Protein AF-A0A924Z6K3-F1 (afdb_monomer)

pLDDT: mean 89.22, std 9.62, range [36.28, 98.69]

Secondary structure (DSSP, 8-state):
-------HHHHHHHHHHHHHHHHHTS-----GGGGGG--TTGGGTTS-HHHHHHHHHHHH----SPPHHHHHHHHHTTSS-HHHHHHHHHHH-TTS-HHHHHHHHHHHTTSPPPP--PPPPHHHHHHTS--SBTTB-HHHHHHHHHHHHHHHHS--S-SSSPPP-TTHHHHHHHHHHHH-S----TTHHHHHHHHHHTS-SSHHHHHHHHHHHTT--HHHHHHHHHHHHHTTHHHHHHHHHHHHHHHHTT----HHHHHHHHHHHHHHHHHHTPPTTTS-TTTGGGGGGHHHHHHHHHHHHHHHHHHHHHHHHHHHHHHHHHHTSPPPPPSSPPPPPSEEEEEESSGGGHHHHHHHHTT-TTEEEEEESSGGG--EEEE-TT----EE-S-TTS--SEEEE---S-HHHHHHHHHHHHHHHHHHHHHHHHHH-TTTHHHHHHHHT-

Radius of gyration: 28.78 Å; Cα contacts (8 Å, |Δi|>4): 514; chains: 1; bounding box: 78×69×75 Å

Foldseek 3Di:
DDDDDDDPVVVLVLLVVLLVLLLLQFWLCDDPVQNPPIDRRRSQPVDDPLLSQLLCLQQPVDHDFDKLQVLLVCVVVVLFDLVLLLVLQCVVPVPPPSVVSSVVLVVCSPPTADGRNYQDFLQRLLQVDDALDPPHGSLRVLLVLLCVQVPLLVDPPPDPDGDDCVLDSQQSSLVVVLPDPPGSFQVDSVVVNVLSVPQDSDLSSLLVCLCVLLVADSLLSSSNLNSLLSSNSVVSSNQSNVQLVQVLVVHGGCNNSSSSSSSSSSSSSSVVRDDPPSDDPCSNVCSSCSSVSSVVSSVSCPSSVSSRSSSVCSVVVVVVVVVPPDDPDPPDDDDAAPEEEEDAPDPVCVVVQVVQCVVDVSYHYDHDHWLNPAQEWEDEQLDPDIHTPGNSSHHRPYYDYDDPVDPVVSVVVSVVVNVVVVVVVVVVCQCPDPVNVVVVCVVVVD

Sequence (446 aa):
MNTPVEAPRLKAERLADHINAAAARVAPTWPLDKFIAVNPYWGWVGQPMPVAAAAGGTLAGTRLTMPREWFREQWAARRLQVRHLQAAAAAEDPSGQADAQVSILVAALDGRSAPLSRLPLVTDLRDRGAPPRPGLSWAELVTHQVSQHCAPFFDRRQASWAMDTSHGLYDSWRQQLATDPGLPWRQGRAALRARLAALPAVSQALIAAALDGMAMPEDGREAYLSAVLMGIGGWGAWCAYGRWQARLGGADDDKIVQLLAIRLAWEWLLHDDAQPGTLPLNWAAQWCNAGAAAEALLQAQRTDWLLQNAAEIAYQQPLIQGLSQPQPVPVAAPSPPAVQALFCIDVRSEVFRRALESVSPAVQTRGFAGFFGLFIAYSPVGSALTRPQLPGLLAPVQCVSEDVGSAGLGQVLATQRRNAQQWRQRWAEFRAAPASAFSFVETMGL

Structure (mmCIF, N/CA/C/O backbone):
data_AF-A0A924Z6K3-F1
#
_entry.id   AF-A0A924Z6K3-F1
#
loop_
_atom_site.group_PDB
_atom_site.id
_atom_site.type_symbol
_atom_site.label_atom_id
_atom_site.label_alt_id
_atom_site.label_comp_id
_atom_site.label_asym_id
_atom_site.label_entity_id
_atom_site.label_seq_id
_atom_site.pdbx_PDB_ins_code
_atom_site.Cartn_x
_atom_site.Cartn_y
_atom_site.Cartn_z
_atom_site.occupancy
_atom_site.B_iso_or_equiv
_atom_site.auth_seq_id
_atom_site.auth_comp_id
_atom_site.auth_asym_id
_atom_site.auth_atom_id
_atom_site.pdbx_PDB_model_num
ATOM 1 N N . MET A 1 1 ? 26.329 -29.416 -20.059 1.00 36.28 1 MET A N 1
ATOM 2 C CA . MET A 1 1 ? 25.196 -29.528 -19.118 1.00 36.28 1 MET A CA 1
ATOM 3 C C . MET A 1 1 ? 24.016 -28.842 -19.771 1.00 36.28 1 MET A C 1
ATOM 5 O O . MET A 1 1 ? 24.042 -27.629 -19.907 1.00 36.28 1 MET A O 1
ATOM 9 N N . ASN A 1 2 ? 23.057 -29.618 -20.273 1.00 42.00 2 ASN A N 1
ATOM 10 C CA . ASN A 1 2 ? 21.846 -29.077 -20.881 1.00 42.00 2 ASN A CA 1
ATOM 11 C C . ASN A 1 2 ? 20.901 -28.679 -19.750 1.00 42.00 2 ASN A C 1
ATOM 13 O O . ASN A 1 2 ? 20.290 -29.549 -19.133 1.00 42.00 2 ASN A O 1
ATOM 17 N N . THR A 1 3 ? 20.819 -27.386 -19.445 1.00 38.53 3 THR A N 1
ATOM 18 C CA . THR A 1 3 ? 19.741 -26.849 -18.611 1.00 38.53 3 THR A CA 1
ATOM 19 C C . THR A 1 3 ? 18.417 -27.248 -19.274 1.00 38.53 3 THR A C 1
ATOM 21 O O . THR A 1 3 ? 18.266 -26.994 -20.472 1.00 38.53 3 THR A O 1
ATOM 24 N N . PRO A 1 4 ? 17.488 -27.926 -18.579 1.00 52.41 4 PRO A N 1
ATOM 25 C CA . PRO A 1 4 ? 16.232 -28.333 -19.195 1.00 52.41 4 PRO A CA 1
ATOM 26 C C . PRO A 1 4 ? 15.482 -27.089 -19.683 1.00 52.41 4 PRO A C 1
ATOM 28 O O . PRO A 1 4 ? 15.275 -26.140 -18.928 1.00 52.41 4 PRO A O 1
ATOM 31 N N . VAL A 1 5 ? 15.119 -27.082 -20.967 1.00 62.75 5 VAL A N 1
ATOM 32 C CA . VAL A 1 5 ? 14.299 -26.025 -21.566 1.00 62.75 5 VAL A CA 1
ATOM 33 C C . VAL A 1 5 ? 12.904 -26.150 -20.969 1.00 62.75 5 VAL A C 1
ATOM 35 O O . VAL A 1 5 ? 12.174 -27.095 -21.264 1.00 62.75 5 VAL A O 1
ATOM 38 N N . GLU A 1 6 ? 12.555 -25.224 -20.082 1.00 73.56 6 GLU A N 1
ATOM 39 C CA . GLU A 1 6 ? 11.230 -25.170 -19.477 1.00 73.56 6 GLU A CA 1
ATOM 40 C C . GLU A 1 6 ? 10.164 -24.902 -20.550 1.00 73.56 6 GLU A C 1
ATOM 42 O O . GLU A 1 6 ? 10.338 -24.054 -21.430 1.00 73.56 6 GLU A O 1
ATOM 47 N N . ALA A 1 7 ? 9.049 -25.634 -20.489 1.00 76.38 7 ALA A N 1
ATOM 48 C CA . ALA A 1 7 ? 7.971 -25.474 -21.455 1.00 76.38 7 ALA A CA 1
ATOM 49 C C . ALA A 1 7 ? 7.371 -24.050 -21.369 1.00 76.38 7 ALA A C 1
ATOM 51 O O . ALA A 1 7 ? 7.067 -23.589 -20.266 1.00 76.38 7 ALA A O 1
ATOM 52 N N . PRO A 1 8 ? 7.100 -23.366 -22.501 1.00 77.69 8 PRO A N 1
ATOM 53 C CA . PRO A 1 8 ? 6.576 -21.993 -22.509 1.00 77.69 8 PRO A CA 1
ATOM 54 C C . PRO A 1 8 ? 5.302 -21.793 -21.677 1.00 77.69 8 PRO A C 1
ATOM 56 O O . PRO A 1 8 ? 5.113 -20.741 -21.072 1.00 77.69 8 PRO A O 1
ATOM 59 N N . ARG A 1 9 ? 4.447 -22.821 -21.613 1.00 79.62 9 ARG A N 1
ATOM 60 C CA . ARG A 1 9 ? 3.222 -22.818 -20.808 1.00 79.62 9 ARG A CA 1
ATOM 61 C C . ARG A 1 9 ? 3.507 -22.740 -19.304 1.00 79.62 9 ARG A C 1
ATOM 63 O O . ARG A 1 9 ? 2.889 -21.928 -18.631 1.00 79.62 9 ARG A O 1
ATOM 70 N N . LEU A 1 10 ? 4.473 -23.514 -18.807 1.00 81.56 10 LEU A N 1
ATOM 71 C CA . LEU A 1 10 ? 4.864 -23.505 -17.392 1.00 81.56 10 LEU A CA 1
ATOM 72 C C . LEU A 1 10 ? 5.468 -22.153 -16.994 1.00 81.56 10 LEU A C 1
ATOM 74 O O . LEU A 1 10 ? 5.128 -21.610 -15.946 1.00 81.56 10 LEU A O 1
ATOM 78 N N . LYS A 1 11 ? 6.285 -21.555 -17.876 1.00 85.31 11 LYS A N 1
ATOM 79 C CA . LYS A 1 11 ? 6.828 -20.201 -17.669 1.00 85.31 11 LYS A CA 1
ATOM 80 C C . LYS A 1 11 ? 5.712 -19.148 -17.576 1.00 85.31 11 LYS A C 1
ATOM 82 O O . LYS A 1 11 ? 5.798 -18.239 -16.754 1.00 85.31 11 LYS A O 1
ATOM 87 N N . ALA A 1 12 ? 4.672 -19.260 -18.406 1.00 87.94 12 ALA A N 1
ATOM 88 C CA . ALA A 1 12 ? 3.530 -18.345 -18.385 1.00 87.94 12 ALA A CA 1
ATOM 89 C C . ALA A 1 12 ? 2.649 -18.521 -17.135 1.00 87.94 12 ALA A C 1
ATOM 91 O O . ALA A 1 12 ? 2.245 -17.525 -16.538 1.00 87.94 12 ALA A O 1
ATOM 92 N N . GLU A 1 13 ? 2.389 -19.765 -16.722 1.00 92.12 13 GLU A N 1
ATOM 93 C CA . GLU A 1 13 ? 1.636 -20.085 -15.500 1.00 92.12 13 GLU A CA 1
ATOM 94 C C . GLU A 1 13 ? 2.362 -19.548 -14.255 1.00 92.12 13 GLU A C 1
ATOM 96 O O . GLU A 1 13 ? 1.782 -18.767 -13.503 1.00 92.12 13 GLU A O 1
ATOM 101 N N . ARG A 1 14 ? 3.668 -19.813 -14.118 1.00 94.56 14 ARG A N 1
ATOM 102 C CA . ARG A 1 14 ? 4.496 -19.245 -13.037 1.00 94.56 14 ARG A CA 1
ATOM 103 C C . ARG A 1 14 ? 4.481 -17.722 -13.001 1.00 94.56 14 ARG A C 1
ATOM 105 O O . ARG A 1 14 ? 4.375 -17.122 -11.935 1.00 94.56 14 ARG A O 1
ATOM 112 N N . LEU A 1 15 ? 4.584 -17.070 -14.160 1.00 95.88 15 LEU A N 1
ATOM 113 C CA . LEU A 1 15 ? 4.510 -15.612 -14.221 1.00 95.88 15 LEU A CA 1
ATOM 114 C C . LEU A 1 15 ? 3.151 -15.094 -13.732 1.00 95.88 15 LEU A C 1
ATOM 116 O O . LEU A 1 15 ? 3.101 -14.093 -13.015 1.00 95.88 15 LEU A O 1
ATOM 120 N N . ALA A 1 16 ? 2.058 -15.759 -14.109 1.00 96.38 16 ALA A N 1
ATOM 121 C CA . ALA A 1 16 ? 0.725 -15.403 -13.642 1.00 96.38 16 ALA A CA 1
ATOM 122 C C . ALA A 1 16 ? 0.608 -15.543 -12.116 1.00 96.38 16 ALA A C 1
ATOM 124 O O . ALA A 1 16 ? 0.037 -14.657 -11.478 1.00 96.38 16 ALA A O 1
ATOM 125 N N . ASP A 1 17 ? 1.205 -16.582 -11.529 1.00 97.19 17 ASP A N 1
ATOM 126 C CA . ASP A 1 17 ? 1.243 -16.776 -10.076 1.00 97.19 17 ASP A CA 1
ATOM 127 C C . ASP A 1 17 ? 1.994 -15.641 -9.370 1.00 97.19 17 ASP A C 1
ATOM 129 O O . ASP A 1 17 ? 1.446 -15.030 -8.449 1.00 97.19 17 ASP A O 1
ATOM 133 N N . HIS A 1 18 ? 3.178 -15.256 -9.866 1.00 97.81 18 HIS A N 1
ATOM 134 C CA . HIS A 1 18 ? 3.938 -14.120 -9.322 1.00 97.81 18 HIS A CA 1
ATOM 135 C C . HIS A 1 18 ? 3.147 -12.807 -9.373 1.00 97.81 18 HIS A C 1
ATOM 137 O O . HIS A 1 18 ? 3.130 -12.038 -8.409 1.00 97.81 18 HIS A O 1
ATOM 143 N N . ILE A 1 19 ? 2.469 -12.542 -10.496 1.00 98.00 19 ILE A N 1
ATOM 144 C CA . ILE A 1 19 ? 1.623 -11.353 -10.678 1.00 98.00 19 ILE A CA 1
ATOM 145 C C . ILE A 1 19 ? 0.443 -11.378 -9.702 1.00 98.00 19 ILE A C 1
ATOM 147 O O . ILE A 1 19 ? 0.133 -10.362 -9.074 1.00 98.00 19 ILE A O 1
ATOM 151 N N . ASN A 1 20 ? -0.226 -12.524 -9.569 1.00 96.12 20 ASN A N 1
ATOM 152 C CA . ASN A 1 20 ? -1.381 -12.678 -8.692 1.00 96.12 20 ASN A CA 1
ATOM 153 C C . ASN A 1 20 ? -0.994 -12.527 -7.218 1.00 96.12 20 ASN A C 1
ATOM 155 O O . ASN A 1 20 ? -1.694 -11.823 -6.489 1.00 96.12 20 ASN A O 1
ATOM 159 N N . ALA A 1 21 ? 0.132 -13.104 -6.798 1.00 95.44 21 ALA A N 1
ATOM 160 C CA . ALA A 1 21 ? 0.669 -12.950 -5.451 1.00 95.44 21 ALA A CA 1
ATOM 161 C C . ALA A 1 21 ? 1.032 -11.486 -5.148 1.00 95.44 21 ALA A C 1
ATOM 163 O O . ALA A 1 21 ? 0.642 -10.951 -4.107 1.00 95.44 21 ALA A O 1
ATOM 164 N N . ALA A 1 22 ? 1.694 -10.793 -6.082 1.00 96.31 22 ALA A N 1
ATOM 165 C CA . ALA A 1 22 ? 2.008 -9.372 -5.936 1.00 96.31 22 ALA A CA 1
ATOM 166 C C . ALA A 1 22 ? 0.746 -8.497 -5.837 1.00 96.31 22 ALA A C 1
ATOM 168 O O . ALA A 1 22 ? 0.660 -7.624 -4.972 1.00 96.31 22 ALA A O 1
ATOM 169 N N . ALA A 1 23 ? -0.262 -8.754 -6.673 1.00 95.44 23 ALA A N 1
ATOM 170 C CA . ALA A 1 23 ? -1.537 -8.041 -6.630 1.00 95.44 23 ALA A CA 1
ATOM 171 C C . ALA A 1 23 ? -2.317 -8.310 -5.329 1.00 95.44 23 ALA A C 1
ATOM 173 O O . ALA A 1 23 ? -2.926 -7.393 -4.783 1.00 95.44 23 ALA A O 1
ATOM 174 N N . ALA A 1 24 ? -2.281 -9.543 -4.811 1.00 92.88 24 ALA A N 1
ATOM 175 C CA . ALA A 1 24 ? -2.966 -9.932 -3.577 1.00 92.88 24 ALA A CA 1
ATOM 176 C C . ALA A 1 24 ? -2.372 -9.283 -2.314 1.00 92.88 24 ALA A C 1
ATOM 178 O O . ALA A 1 24 ? -3.071 -9.146 -1.311 1.00 92.88 24 ALA A O 1
ATOM 179 N N . ARG A 1 25 ? -1.108 -8.836 -2.361 1.00 92.44 25 ARG A N 1
ATOM 180 C CA . ARG A 1 25 ? -0.446 -8.113 -1.259 1.00 92.44 25 ARG A CA 1
ATOM 181 C C . ARG A 1 25 ? -0.940 -6.683 -1.069 1.00 92.44 25 ARG A C 1
ATOM 183 O O . ARG A 1 25 ? -0.677 -6.092 -0.021 1.00 92.44 25 ARG A O 1
ATOM 190 N N . VAL A 1 26 ? -1.636 -6.121 -2.055 1.00 92.31 26 VAL A N 1
ATOM 191 C CA . VAL A 1 26 ? -2.170 -4.760 -1.993 1.00 92.31 26 VAL A CA 1
ATOM 192 C C . VAL A 1 26 ? -3.583 -4.793 -1.423 1.00 92.31 26 VAL A C 1
ATOM 194 O O . VAL A 1 26 ? -4.492 -5.393 -1.995 1.00 92.31 26 VAL A O 1
ATOM 197 N N . ALA A 1 27 ? -3.782 -4.136 -0.283 1.00 89.94 27 ALA A N 1
ATOM 198 C CA . ALA A 1 27 ? -5.089 -4.078 0.351 1.00 89.94 27 ALA A CA 1
ATOM 199 C C . ALA A 1 27 ? -6.077 -3.207 -0.463 1.00 89.94 27 ALA A C 1
ATOM 201 O O . ALA A 1 27 ? -5.690 -2.144 -0.956 1.00 89.94 27 ALA A O 1
ATOM 202 N N . PRO A 1 28 ? -7.362 -3.598 -0.583 1.00 88.38 28 PRO A N 1
ATOM 203 C CA . PRO A 1 28 ? -8.388 -2.833 -1.299 1.00 88.38 28 PRO A CA 1
ATOM 204 C C . PRO A 1 28 ? -8.908 -1.640 -0.466 1.00 88.38 28 PRO A C 1
ATOM 206 O O . PRO A 1 28 ? -10.100 -1.534 -0.188 1.00 88.38 28 PRO A O 1
ATOM 209 N N . THR A 1 29 ? -8.015 -0.749 -0.023 1.00 79.44 29 THR A N 1
ATOM 210 C CA . THR A 1 29 ? -8.265 0.336 0.953 1.00 79.44 29 THR A CA 1
ATOM 211 C C . THR A 1 29 ? -8.857 1.616 0.340 1.00 79.44 29 THR A C 1
ATOM 213 O O . THR A 1 29 ? -8.565 2.723 0.778 1.00 79.44 29 THR A O 1
ATOM 216 N N . TRP A 1 30 ? -9.710 1.506 -0.676 1.00 78.94 30 TRP A N 1
ATOM 217 C CA . TRP A 1 30 ? -10.362 2.650 -1.329 1.00 78.94 30 TRP A CA 1
ATOM 218 C C . TRP A 1 30 ? -11.848 2.340 -1.579 1.00 78.94 30 TRP A C 1
ATOM 220 O O . TRP A 1 30 ? -12.188 1.162 -1.596 1.00 78.94 30 TRP A O 1
ATOM 230 N N . PRO A 1 31 ? -12.760 3.310 -1.806 1.00 74.44 31 PRO A N 1
ATOM 231 C CA . PRO A 1 31 ? -12.673 4.763 -1.595 1.00 74.44 31 PRO A CA 1
ATOM 232 C C . PRO A 1 31 ? -12.645 5.219 -0.140 1.00 74.44 31 PRO A C 1
ATOM 234 O O . PRO A 1 31 ? -12.937 4.445 0.765 1.00 74.44 31 PRO A O 1
ATOM 237 N N . LEU A 1 32 ? -12.258 6.486 0.079 1.00 69.44 32 LEU A N 1
ATOM 238 C CA . LEU A 1 32 ? -12.123 7.094 1.413 1.00 69.44 32 LEU A CA 1
ATOM 239 C C . LEU A 1 32 ? -13.405 6.981 2.251 1.00 69.44 32 LEU A C 1
ATOM 241 O O . LEU A 1 32 ? -13.341 6.725 3.450 1.00 69.44 32 LEU A O 1
ATOM 245 N N . ASP A 1 33 ? -14.575 7.090 1.622 1.00 66.81 33 ASP A N 1
ATOM 246 C CA . ASP A 1 33 ? -15.885 6.910 2.263 1.00 66.81 33 ASP A CA 1
ATOM 247 C C . ASP A 1 33 ? -16.175 5.449 2.668 1.00 66.81 33 ASP A C 1
ATOM 249 O O . ASP A 1 33 ? -17.122 5.187 3.409 1.00 66.81 33 ASP A O 1
ATOM 253 N N . LYS A 1 34 ? -15.337 4.497 2.236 1.00 65.19 34 LYS A N 1
ATOM 254 C CA . LYS A 1 34 ? -15.373 3.068 2.589 1.00 65.19 34 LYS A CA 1
ATOM 255 C C . LYS A 1 34 ? -14.082 2.569 3.263 1.00 65.19 34 LYS A C 1
ATOM 257 O O . LYS A 1 34 ? -13.951 1.370 3.507 1.00 65.19 34 LYS A O 1
ATOM 262 N N . PHE A 1 35 ? -13.167 3.476 3.620 1.00 63.69 35 PHE A N 1
ATOM 263 C CA . PHE A 1 35 ? -11.830 3.183 4.162 1.00 63.69 35 PHE A CA 1
ATOM 264 C C . PHE A 1 35 ? -11.840 2.445 5.513 1.00 63.69 35 PHE A C 1
ATOM 266 O O . PHE A 1 35 ? -10.936 1.669 5.805 1.00 63.69 35 PHE A O 1
ATOM 273 N N . ILE A 1 36 ? -12.888 2.638 6.323 1.00 60.25 36 ILE A N 1
ATOM 274 C CA . ILE A 1 36 ? -12.983 2.192 7.731 1.00 60.25 36 ILE A CA 1
ATOM 275 C C . ILE A 1 36 ? -12.908 0.656 7.902 1.00 60.25 36 ILE A C 1
ATOM 277 O O . ILE A 1 36 ? -12.697 0.172 9.009 1.00 60.25 36 ILE A O 1
ATOM 281 N N . ALA A 1 37 ? -13.062 -0.130 6.832 1.00 59.56 37 ALA A N 1
ATOM 282 C CA . ALA A 1 37 ? -13.224 -1.582 6.921 1.00 59.56 37 ALA A CA 1
ATOM 283 C C . ALA A 1 37 ? -11.994 -2.421 6.527 1.00 59.56 37 ALA A C 1
ATOM 285 O O . ALA A 1 37 ? -12.094 -3.646 6.556 1.00 59.56 37 ALA A O 1
ATOM 286 N N . VAL A 1 38 ? -10.865 -1.824 6.121 1.00 70.94 38 VAL A N 1
ATOM 287 C CA . VAL A 1 38 ? -9.790 -2.588 5.458 1.00 70.94 38 VAL A CA 1
ATOM 288 C C . VAL A 1 38 ? -8.458 -2.466 6.194 1.00 70.94 38 VAL A C 1
ATOM 290 O O . VAL A 1 38 ? -7.872 -1.391 6.275 1.00 70.94 38 VAL A O 1
ATOM 293 N N . ASN A 1 39 ? -7.954 -3.598 6.695 1.00 81.06 39 ASN A N 1
ATOM 294 C CA . ASN A 1 39 ? -6.593 -3.713 7.219 1.00 81.06 39 ASN A CA 1
ATOM 295 C C . ASN A 1 39 ? -5.584 -3.382 6.093 1.00 81.06 39 ASN A C 1
ATOM 297 O O . ASN A 1 39 ? -5.612 -4.063 5.069 1.00 81.06 39 ASN A O 1
ATOM 301 N N . PRO A 1 40 ? -4.670 -2.403 6.244 1.00 80.50 40 PRO A N 1
ATOM 302 C CA . PRO A 1 40 ? -3.633 -2.118 5.243 1.00 80.50 40 PRO A CA 1
ATOM 303 C C . PRO A 1 40 ? -2.743 -3.326 4.912 1.00 80.50 40 PRO A C 1
ATOM 305 O O . PRO A 1 40 ? -2.180 -3.406 3.825 1.00 80.50 40 PRO A O 1
ATOM 308 N N . TYR A 1 41 ? -2.675 -4.297 5.824 1.00 86.31 41 TYR A N 1
ATOM 309 C CA . TYR A 1 41 ? -2.011 -5.584 5.657 1.00 86.31 41 TYR A CA 1
ATOM 310 C C . TYR A 1 41 ? -2.993 -6.701 5.259 1.00 86.31 41 TYR A C 1
ATOM 312 O O . TYR A 1 41 ? -2.771 -7.860 5.593 1.00 86.31 41 TYR A O 1
ATOM 320 N N . TRP A 1 42 ? -4.090 -6.389 4.554 1.00 85.50 42 TRP A N 1
ATOM 321 C CA . TRP A 1 42 ? -5.109 -7.378 4.160 1.00 85.50 42 TRP A CA 1
ATOM 322 C C . TRP A 1 42 ? -4.516 -8.580 3.413 1.00 85.50 42 TRP A C 1
ATOM 324 O O . TRP A 1 42 ? -4.890 -9.718 3.672 1.00 85.50 42 TRP A O 1
ATOM 334 N N . GLY A 1 43 ? -3.527 -8.342 2.547 1.00 86.56 43 GLY A N 1
ATOM 335 C CA . GLY A 1 43 ? -2.798 -9.401 1.840 1.00 86.56 43 GLY A CA 1
ATOM 336 C C . GLY A 1 43 ? -1.911 -10.288 2.724 1.00 86.56 43 GLY A C 1
ATOM 337 O O . GLY A 1 43 ? -1.314 -11.237 2.231 1.00 86.56 43 GLY A O 1
ATOM 338 N N . TRP A 1 44 ? -1.820 -9.989 4.022 1.00 89.75 44 TRP A N 1
ATOM 339 C CA . TRP A 1 44 ? -0.945 -10.642 4.997 1.00 89.75 44 TRP A CA 1
ATOM 340 C C . TRP A 1 44 ? -1.707 -11.175 6.214 1.00 89.75 44 TRP A C 1
ATOM 342 O O . TRP A 1 44 ? -1.086 -11.565 7.195 1.00 89.75 44 TRP A O 1
ATOM 352 N N . VAL A 1 45 ? -3.043 -11.218 6.178 1.00 89.44 45 VAL A N 1
ATOM 353 C CA . VAL A 1 45 ? -3.873 -11.625 7.333 1.00 89.44 45 VAL A CA 1
ATOM 354 C C . VAL A 1 45 ? -3.619 -13.055 7.815 1.00 89.44 45 VAL A C 1
ATOM 356 O O . VAL A 1 45 ? -3.939 -13.374 8.954 1.00 89.44 45 VAL A O 1
ATOM 359 N N . GLY A 1 46 ? -3.039 -13.911 6.967 1.00 90.75 46 GLY A N 1
ATOM 360 C CA . GLY A 1 46 ? -2.614 -15.261 7.342 1.00 90.75 46 GLY A CA 1
ATOM 361 C C . GLY A 1 46 ? -1.267 -15.326 8.071 1.00 90.75 46 GLY A C 1
ATOM 362 O O . GLY A 1 46 ? -0.843 -16.418 8.434 1.00 90.75 46 GLY A O 1
ATOM 363 N N . GLN A 1 47 ? -0.578 -14.197 8.259 1.00 93.00 47 GLN A N 1
ATOM 364 C CA . GLN A 1 47 ? 0.750 -14.124 8.868 1.00 93.00 47 GLN A CA 1
ATOM 365 C C . GLN A 1 47 ? 0.703 -13.422 10.234 1.00 93.00 47 GLN A C 1
ATOM 367 O O . GLN A 1 47 ? -0.080 -12.484 10.416 1.00 93.00 47 GLN A O 1
ATOM 372 N N . PRO A 1 48 ? 1.570 -13.803 11.193 1.00 94.25 48 PRO A N 1
ATOM 373 C CA . PRO A 1 48 ? 1.763 -13.030 12.417 1.00 94.25 48 PRO A CA 1
ATOM 374 C C . PRO A 1 48 ? 2.181 -11.584 12.111 1.00 94.25 48 PRO A C 1
ATOM 376 O O . PRO A 1 48 ? 2.967 -11.342 11.192 1.00 94.25 48 PRO A O 1
ATOM 379 N N . MET A 1 49 ? 1.712 -10.618 12.912 1.00 93.62 49 MET A N 1
ATOM 380 C CA . MET A 1 49 ? 2.000 -9.192 12.685 1.00 93.62 49 MET A CA 1
ATOM 381 C C . MET A 1 49 ? 3.502 -8.871 12.550 1.00 93.62 49 MET A C 1
ATOM 383 O O . MET A 1 49 ? 3.840 -8.118 11.634 1.00 93.62 49 MET A O 1
ATOM 387 N N . PRO A 1 50 ? 4.420 -9.451 13.358 1.00 94.81 50 PRO A N 1
ATOM 388 C CA . PRO A 1 50 ? 5.855 -9.218 13.185 1.00 94.81 50 PRO A CA 1
ATOM 389 C C . PRO A 1 50 ? 6.394 -9.665 11.825 1.00 94.81 50 PRO A C 1
ATOM 391 O O . PRO A 1 50 ? 7.190 -8.952 11.217 1.00 94.81 50 PRO A O 1
ATOM 394 N N . VAL A 1 51 ? 5.915 -10.803 11.313 1.00 95.75 51 VAL A N 1
ATOM 395 C CA . VAL A 1 51 ? 6.321 -11.352 10.010 1.00 95.75 51 VAL A CA 1
ATOM 396 C C . VAL A 1 51 ? 5.824 -10.451 8.878 1.00 95.75 51 VAL A C 1
ATOM 398 O O . VAL A 1 51 ? 6.594 -10.075 7.994 1.00 95.75 51 VAL A O 1
ATOM 401 N N . ALA A 1 52 ? 4.553 -10.037 8.931 1.00 94.88 52 ALA A N 1
ATOM 402 C CA . ALA A 1 52 ? 3.973 -9.117 7.952 1.00 94.88 52 ALA A CA 1
ATOM 403 C C . ALA A 1 52 ? 4.674 -7.745 7.956 1.00 94.88 52 ALA A C 1
ATOM 405 O O . ALA A 1 52 ? 4.942 -7.179 6.895 1.00 94.88 52 ALA A O 1
ATOM 406 N N . ALA A 1 53 ? 5.011 -7.220 9.138 1.00 94.94 53 ALA A N 1
ATOM 407 C CA . ALA A 1 53 ? 5.728 -5.956 9.277 1.00 94.94 53 ALA A CA 1
ATOM 408 C C . ALA A 1 53 ? 7.160 -6.034 8.736 1.00 94.94 53 ALA A C 1
ATOM 410 O O . ALA A 1 53 ? 7.603 -5.096 8.076 1.00 94.94 53 ALA A O 1
ATOM 411 N N . ALA A 1 54 ? 7.866 -7.145 8.962 1.00 95.88 54 ALA A N 1
ATOM 412 C CA . ALA A 1 54 ? 9.199 -7.353 8.411 1.00 95.88 54 ALA A CA 1
ATOM 413 C C . ALA A 1 54 ? 9.164 -7.445 6.876 1.00 95.88 54 ALA A C 1
ATOM 415 O O . ALA A 1 54 ? 9.921 -6.749 6.202 1.00 95.88 54 ALA A O 1
ATOM 416 N N . ALA A 1 55 ? 8.213 -8.196 6.310 1.00 95.31 55 ALA A N 1
ATOM 417 C CA . ALA A 1 55 ? 8.009 -8.241 4.863 1.00 95.31 55 ALA A CA 1
ATOM 418 C C . ALA A 1 55 ? 7.688 -6.850 4.279 1.00 95.31 55 ALA A C 1
ATOM 420 O O . ALA A 1 55 ? 8.304 -6.428 3.299 1.00 95.31 55 ALA A O 1
ATOM 421 N N . GLY A 1 56 ? 6.781 -6.093 4.909 1.00 94.69 56 GLY A N 1
ATOM 422 C CA . GLY A 1 56 ? 6.474 -4.711 4.522 1.00 94.69 56 GLY A CA 1
ATOM 423 C C . GLY A 1 56 ? 7.682 -3.772 4.636 1.00 94.69 56 GLY A C 1
ATOM 424 O O . GLY A 1 56 ? 7.915 -2.945 3.755 1.00 94.69 56 GLY A O 1
ATOM 425 N N . GLY A 1 57 ? 8.509 -3.934 5.668 1.00 95.50 57 GLY A N 1
ATOM 426 C CA . GLY A 1 57 ? 9.757 -3.191 5.837 1.00 95.50 57 GLY A CA 1
ATOM 427 C C . GLY A 1 57 ? 10.772 -3.467 4.727 1.00 95.50 57 GLY A C 1
ATOM 428 O O . GLY A 1 5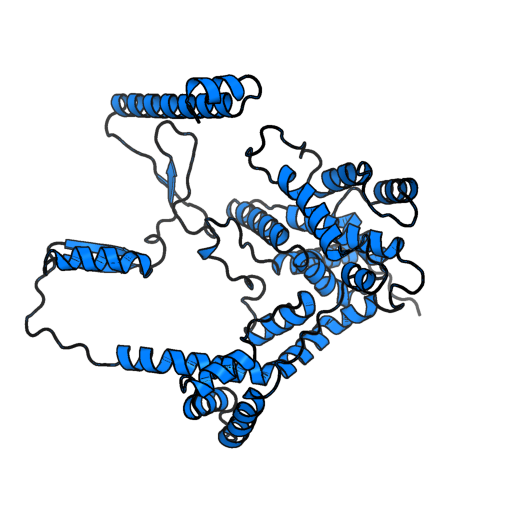7 ? 11.364 -2.529 4.196 1.00 95.50 57 GLY A O 1
ATOM 429 N N . THR A 1 58 ? 10.926 -4.725 4.316 1.00 96.69 58 THR A N 1
ATOM 430 C CA . THR A 1 58 ? 11.837 -5.120 3.230 1.00 96.69 58 THR A CA 1
ATOM 431 C C . THR A 1 58 ? 11.342 -4.674 1.852 1.00 96.69 58 THR A C 1
ATOM 433 O O . THR A 1 58 ? 12.148 -4.243 1.028 1.00 96.69 58 THR A O 1
ATOM 436 N N . LEU A 1 59 ? 10.035 -4.746 1.583 1.00 95.94 59 LEU A N 1
ATOM 437 C CA . LEU A 1 59 ? 9.469 -4.445 0.260 1.00 95.94 59 LEU A CA 1
ATOM 438 C C . LEU A 1 59 ? 9.136 -2.955 0.068 1.00 95.94 59 LEU A C 1
ATOM 440 O O . LEU A 1 59 ? 9.423 -2.373 -0.980 1.00 95.94 59 LEU A O 1
ATOM 444 N N . ALA A 1 60 ? 8.549 -2.324 1.085 1.00 93.50 60 ALA A N 1
ATOM 445 C CA . ALA A 1 60 ? 8.013 -0.964 1.022 1.00 93.50 60 ALA A CA 1
ATOM 446 C C . ALA A 1 60 ? 8.716 0.026 1.962 1.00 93.50 60 ALA A C 1
ATOM 448 O O . ALA A 1 60 ? 8.469 1.225 1.868 1.00 93.50 60 ALA A O 1
ATOM 449 N N . GLY A 1 61 ? 9.600 -0.434 2.853 1.00 94.38 61 GLY A N 1
ATOM 450 C CA . GLY A 1 61 ? 10.251 0.451 3.822 1.00 94.38 61 GLY A CA 1
ATOM 451 C C . GLY A 1 61 ? 9.288 0.979 4.885 1.00 94.38 61 GLY A C 1
ATOM 452 O O . GLY A 1 61 ? 9.484 2.079 5.392 1.00 94.38 61 GLY A O 1
ATOM 453 N N . THR A 1 62 ? 8.242 0.219 5.220 1.00 92.12 62 THR A N 1
ATOM 454 C CA . THR A 1 62 ? 7.253 0.590 6.243 1.00 92.12 62 THR A CA 1
ATOM 455 C C . THR A 1 62 ? 7.556 -0.050 7.594 1.00 92.12 62 THR A C 1
ATOM 457 O O . THR A 1 62 ? 8.108 -1.146 7.672 1.00 92.12 62 THR A O 1
ATOM 460 N N . ARG A 1 63 ? 7.135 0.605 8.677 1.00 90.62 63 ARG A N 1
ATOM 461 C CA . ARG A 1 63 ? 7.196 0.073 10.044 1.00 90.62 63 ARG A CA 1
ATOM 462 C C . ARG A 1 63 ? 5.802 0.039 10.655 1.00 90.62 63 ARG A C 1
ATOM 464 O O . ARG A 1 63 ? 5.014 0.948 10.419 1.00 90.62 63 ARG A O 1
ATOM 471 N N . LEU A 1 64 ? 5.537 -0.993 11.454 1.00 91.88 64 LEU A N 1
ATOM 472 C CA . LEU A 1 64 ? 4.283 -1.141 12.195 1.00 91.88 64 LEU A CA 1
ATOM 473 C C . LEU A 1 64 ? 4.405 -0.688 13.661 1.00 91.88 64 LEU A C 1
ATOM 475 O O . LEU A 1 64 ? 3.473 -0.099 14.193 1.00 91.88 64 LEU A O 1
ATOM 479 N N . THR A 1 65 ? 5.557 -0.896 14.303 1.00 93.75 65 THR A N 1
ATOM 480 C CA . THR A 1 65 ? 5.790 -0.467 15.692 1.00 93.75 65 THR A CA 1
ATOM 481 C C . THR A 1 65 ? 6.091 1.029 15.803 1.00 93.75 65 THR A C 1
ATOM 483 O O . THR A 1 65 ? 6.644 1.643 14.886 1.00 93.75 65 THR A O 1
ATOM 486 N N . MET A 1 66 ? 5.837 1.610 16.974 1.00 94.31 66 MET A N 1
ATOM 487 C CA . MET A 1 66 ? 6.337 2.950 17.295 1.00 94.31 66 MET A CA 1
ATOM 488 C C . MET A 1 66 ? 7.882 2.977 17.345 1.00 94.31 66 MET A C 1
ATOM 490 O O . MET A 1 66 ? 8.513 1.941 17.590 1.00 94.31 66 MET A O 1
ATOM 494 N N . PRO A 1 67 ? 8.533 4.133 17.097 1.00 94.50 67 PRO A N 1
ATOM 495 C CA . PRO A 1 67 ? 9.976 4.268 17.289 1.00 94.50 67 PRO A CA 1
ATOM 496 C C . PRO A 1 67 ? 10.349 4.187 18.779 1.00 94.50 67 PRO A C 1
ATOM 498 O O . PRO A 1 67 ? 9.568 4.581 19.644 1.00 94.50 67 PRO A O 1
ATOM 501 N N . ARG A 1 68 ? 11.577 3.747 19.091 1.00 95.50 68 ARG A N 1
ATOM 502 C CA . ARG A 1 68 ? 12.084 3.632 20.482 1.00 95.50 68 ARG A CA 1
ATOM 503 C C . ARG A 1 68 ? 11.976 4.903 21.320 1.00 95.50 68 ARG A C 1
ATOM 505 O O . ARG A 1 68 ? 11.726 4.822 22.518 1.00 95.50 68 ARG A O 1
ATOM 512 N N . GLU A 1 69 ? 12.091 6.064 20.685 1.00 96.56 69 GLU A N 1
ATOM 513 C CA . GLU A 1 69 ? 11.877 7.360 21.334 1.00 96.56 69 GLU A CA 1
ATOM 514 C C . GLU A 1 69 ? 10.485 7.486 21.960 1.00 96.56 69 GLU A C 1
ATOM 516 O O . GLU A 1 69 ? 10.369 7.885 23.115 1.00 96.56 69 GLU A O 1
ATOM 521 N N . TRP A 1 70 ? 9.443 7.031 21.263 1.00 97.25 70 TRP A N 1
ATOM 522 C CA . TRP A 1 70 ? 8.080 7.066 21.784 1.00 97.25 70 TRP A CA 1
ATOM 523 C C . TRP A 1 70 ? 7.913 6.170 23.020 1.00 97.25 70 TRP A C 1
ATOM 525 O O . TRP A 1 70 ? 7.275 6.567 23.996 1.00 97.25 70 TRP A O 1
ATOM 535 N N . PHE A 1 71 ? 8.519 4.975 23.030 1.00 97.88 71 PHE A N 1
ATOM 536 C CA . PHE A 1 71 ? 8.489 4.092 24.204 1.00 97.88 71 PHE A CA 1
ATOM 537 C C . PHE A 1 71 ? 9.237 4.700 25.395 1.00 97.88 71 PHE A C 1
ATOM 539 O O . PHE A 1 71 ? 8.774 4.587 26.532 1.00 97.88 71 PHE A O 1
ATOM 546 N N . ARG A 1 72 ? 10.354 5.395 25.142 1.00 97.75 72 ARG A N 1
ATOM 547 C CA . ARG A 1 72 ? 11.100 6.136 26.169 1.00 97.75 72 ARG A CA 1
ATOM 548 C C . ARG A 1 72 ? 10.246 7.233 26.800 1.00 97.75 72 ARG A C 1
ATOM 550 O O . ARG A 1 72 ? 10.257 7.381 28.019 1.00 97.75 72 ARG A O 1
ATOM 557 N N . GLU A 1 73 ? 9.451 7.951 26.009 1.00 97.69 73 GLU A N 1
ATOM 558 C CA . GLU A 1 73 ? 8.486 8.927 26.531 1.00 97.69 73 GLU A CA 1
ATOM 559 C C . GLU A 1 73 ? 7.408 8.265 27.399 1.00 97.69 73 GLU A C 1
ATOM 561 O O . GLU A 1 73 ? 7.075 8.778 28.469 1.00 97.69 73 GLU A O 1
ATOM 566 N N . GLN A 1 74 ? 6.877 7.104 26.987 1.00 98.00 74 GLN A N 1
ATOM 567 C CA . GLN A 1 74 ? 5.908 6.360 27.805 1.00 98.00 74 GLN A CA 1
ATOM 568 C C . GLN A 1 74 ? 6.519 5.901 29.132 1.00 98.00 74 GLN A C 1
ATOM 570 O O . GLN A 1 74 ? 5.843 5.931 30.165 1.00 98.00 74 GLN A O 1
ATOM 575 N N . TRP A 1 75 ? 7.790 5.498 29.111 1.00 97.56 75 TRP A N 1
ATOM 576 C CA . TRP A 1 75 ? 8.554 5.114 30.293 1.00 97.56 75 TRP A CA 1
ATOM 577 C C . TRP A 1 75 ? 8.790 6.297 31.235 1.00 97.56 75 TRP A C 1
ATOM 579 O O . TRP A 1 75 ? 8.465 6.219 32.420 1.00 97.56 75 TRP A O 1
ATOM 589 N N . ALA A 1 76 ? 9.265 7.429 30.709 1.00 97.56 76 ALA A N 1
ATOM 590 C CA . ALA A 1 76 ? 9.480 8.657 31.476 1.00 97.56 76 ALA A CA 1
ATOM 591 C C . ALA A 1 76 ? 8.175 9.179 32.104 1.00 97.56 76 ALA A C 1
ATOM 593 O O . ALA A 1 76 ? 8.157 9.596 33.262 1.00 97.56 76 ALA A O 1
ATOM 594 N N . ALA A 1 77 ? 7.058 9.067 31.377 1.00 97.69 77 ALA A N 1
ATOM 595 C CA . ALA A 1 77 ? 5.719 9.396 31.863 1.00 97.69 77 ALA A CA 1
ATOM 596 C C . ALA A 1 77 ? 5.138 8.359 32.846 1.00 97.69 77 ALA A C 1
ATOM 598 O O . ALA A 1 77 ? 3.989 8.495 33.267 1.00 97.69 77 ALA A O 1
ATOM 599 N N . ARG A 1 78 ? 5.888 7.300 33.190 1.00 96.75 78 ARG A N 1
ATOM 600 C CA . ARG A 1 78 ? 5.459 6.168 34.033 1.00 96.75 78 ARG A CA 1
ATOM 601 C C . ARG A 1 78 ? 4.202 5.449 33.527 1.00 96.75 78 ARG A C 1
ATOM 603 O O . ARG A 1 78 ? 3.547 4.746 34.299 1.00 96.75 78 ARG A O 1
ATOM 610 N N . ARG A 1 79 ? 3.867 5.595 32.242 1.00 96.81 79 ARG A N 1
ATOM 611 C CA . ARG A 1 79 ? 2.797 4.839 31.572 1.00 96.81 79 ARG A CA 1
ATOM 612 C C . ARG A 1 79 ? 3.281 3.434 31.223 1.00 96.81 79 ARG A C 1
ATOM 614 O O . ARG A 1 79 ? 2.574 2.465 31.465 1.00 96.81 79 ARG A O 1
ATOM 621 N N . LEU A 1 80 ? 4.524 3.313 30.763 1.00 97.69 80 LEU A N 1
ATOM 622 C CA . LEU A 1 80 ? 5.240 2.045 30.641 1.00 97.69 80 LEU A CA 1
ATOM 623 C C . LEU A 1 80 ? 6.08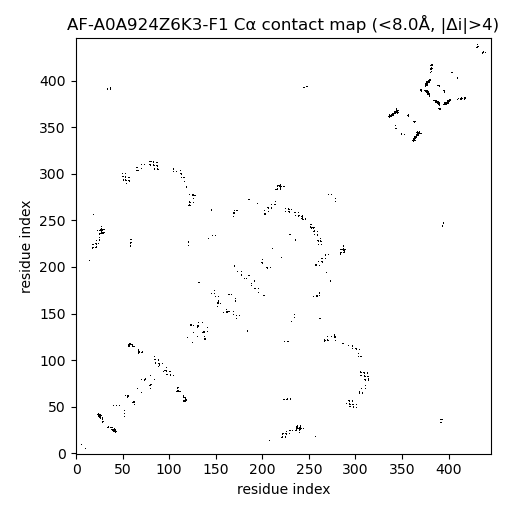6 1.820 31.905 1.00 97.69 80 LEU A C 1
ATOM 625 O O . LEU A 1 80 ? 6.718 2.752 32.392 1.00 97.69 80 LEU A O 1
ATOM 629 N N . GLN A 1 81 ? 6.071 0.611 32.469 1.00 96.69 81 GLN A N 1
ATOM 630 C CA . GLN A 1 81 ? 6.728 0.285 33.741 1.00 96.69 81 GLN A CA 1
ATOM 631 C C . GLN A 1 81 ? 7.324 -1.125 33.686 1.00 96.69 81 GLN A C 1
ATOM 633 O O . GLN A 1 81 ? 6.907 -1.939 32.862 1.00 96.69 81 GLN A O 1
ATOM 638 N N . VAL A 1 82 ? 8.251 -1.429 34.602 1.00 96.12 82 VAL A N 1
ATOM 639 C CA . VAL A 1 82 ? 8.946 -2.730 34.703 1.00 96.12 82 VAL A CA 1
ATOM 640 C C . VAL A 1 82 ? 7.971 -3.909 34.651 1.00 96.12 82 VAL A C 1
ATOM 642 O O . VAL A 1 82 ? 8.173 -4.829 33.866 1.00 96.12 82 VAL A O 1
ATOM 645 N N . ARG A 1 83 ? 6.863 -3.847 35.402 1.00 94.56 83 ARG A N 1
ATOM 646 C CA . ARG A 1 83 ? 5.844 -4.912 35.422 1.00 94.56 83 ARG A CA 1
ATOM 647 C C . ARG A 1 83 ? 5.224 -5.210 34.050 1.00 94.56 83 ARG A C 1
ATOM 649 O O . ARG A 1 83 ? 4.844 -6.344 33.787 1.00 94.56 83 ARG A O 1
ATOM 656 N N . HIS A 1 84 ? 5.119 -4.208 33.174 1.00 96.50 84 HIS A N 1
ATOM 657 C CA . HIS A 1 84 ? 4.578 -4.389 31.826 1.00 96.50 84 HIS A CA 1
ATOM 658 C C . HIS A 1 84 ? 5.615 -5.068 30.919 1.00 96.50 84 HIS A C 1
ATOM 660 O O . HIS A 1 84 ? 5.260 -5.935 30.127 1.00 96.50 84 HIS A O 1
ATOM 666 N N . LEU A 1 85 ? 6.901 -4.724 31.083 1.00 95.94 85 LEU A N 1
ATOM 667 C CA . LEU A 1 85 ? 8.009 -5.392 30.392 1.00 95.94 85 LEU A CA 1
ATOM 668 C C . LEU A 1 85 ? 8.137 -6.857 30.831 1.00 95.94 85 LEU A C 1
ATOM 670 O O . LEU A 1 85 ? 8.295 -7.729 29.986 1.00 95.94 85 LEU A O 1
ATOM 674 N N . GLN A 1 86 ? 8.014 -7.128 32.134 1.00 94.06 86 GLN A N 1
ATOM 675 C CA . GLN A 1 86 ? 8.012 -8.487 32.687 1.00 94.06 86 GLN A CA 1
ATOM 676 C C . GLN A 1 86 ? 6.871 -9.322 32.102 1.00 94.06 86 GLN A C 1
ATOM 678 O O . GLN A 1 86 ? 7.102 -10.441 31.654 1.00 94.06 86 GLN A O 1
ATOM 683 N N . ALA A 1 87 ? 5.657 -8.762 32.049 1.00 93.19 87 ALA A N 1
ATOM 684 C CA . ALA A 1 87 ? 4.502 -9.437 31.463 1.00 93.19 87 ALA A CA 1
ATOM 685 C C . ALA A 1 87 ? 4.698 -9.741 29.966 1.00 93.19 87 ALA A C 1
ATOM 687 O O . ALA A 1 87 ? 4.383 -10.844 29.526 1.00 93.19 87 ALA A O 1
ATOM 688 N N . ALA A 1 88 ? 5.256 -8.801 29.195 1.00 94.19 88 ALA A N 1
ATOM 689 C CA . ALA A 1 88 ? 5.552 -9.019 27.780 1.00 94.19 88 ALA A CA 1
ATOM 690 C C . ALA A 1 88 ? 6.645 -10.081 27.564 1.00 94.19 88 ALA A C 1
ATOM 692 O O . ALA A 1 88 ? 6.490 -10.950 26.711 1.00 94.19 88 ALA A O 1
ATOM 693 N N . ALA A 1 89 ? 7.727 -10.039 28.348 1.00 92.19 89 ALA A N 1
ATOM 694 C CA . ALA A 1 89 ? 8.822 -11.003 28.258 1.00 92.19 89 ALA A CA 1
ATOM 695 C C . ALA A 1 89 ? 8.372 -12.423 28.640 1.00 92.19 89 ALA A C 1
ATOM 697 O O . ALA A 1 89 ? 8.690 -13.375 27.934 1.00 92.19 89 ALA A O 1
ATOM 698 N N . ALA A 1 90 ? 7.581 -12.564 29.708 1.00 90.12 90 ALA A N 1
ATOM 699 C CA . ALA A 1 90 ? 7.063 -13.858 30.153 1.00 90.12 90 ALA A CA 1
ATOM 700 C C . ALA A 1 90 ? 6.107 -14.507 29.136 1.00 90.12 90 ALA A C 1
ATOM 702 O O . ALA A 1 90 ? 6.019 -15.731 29.074 1.00 90.12 90 ALA A O 1
ATOM 703 N N . ALA A 1 91 ? 5.395 -13.701 28.340 1.00 87.50 91 ALA A N 1
ATOM 704 C CA . ALA A 1 91 ? 4.533 -14.201 27.271 1.00 87.50 91 ALA A CA 1
ATOM 705 C C . ALA A 1 91 ? 5.324 -14.732 26.060 1.00 87.50 91 ALA A C 1
ATOM 707 O O . ALA A 1 91 ? 4.836 -15.625 25.371 1.00 87.50 91 ALA A O 1
ATOM 708 N N . GLU A 1 92 ? 6.518 -14.193 25.791 1.00 83.75 92 GLU A N 1
ATOM 709 C CA . GLU A 1 92 ? 7.380 -14.648 24.691 1.00 83.75 92 GLU A CA 1
ATOM 710 C C . GLU A 1 92 ? 8.235 -15.860 25.092 1.00 83.75 92 GLU A C 1
ATOM 712 O O . GLU A 1 92 ? 8.377 -16.797 24.309 1.00 83.75 92 GLU A O 1
ATOM 717 N N . ASP A 1 93 ? 8.777 -15.861 26.313 1.00 81.50 93 ASP A N 1
ATOM 718 C CA . ASP A 1 93 ? 9.586 -16.954 26.851 1.00 81.50 93 ASP A CA 1
ATOM 719 C C . ASP A 1 93 ? 9.150 -17.322 28.283 1.00 81.50 93 ASP A C 1
ATOM 721 O O . ASP A 1 93 ? 9.647 -16.761 29.269 1.00 81.50 93 ASP A O 1
ATOM 725 N N . PRO A 1 94 ? 8.246 -18.309 28.426 1.00 73.75 94 PRO A N 1
ATOM 726 C CA . PRO A 1 94 ? 7.804 -18.797 29.729 1.00 73.75 94 PRO A CA 1
ATOM 727 C C . PRO A 1 94 ? 8.900 -19.511 30.539 1.00 73.75 94 PRO A C 1
ATOM 729 O O . PRO A 1 94 ? 8.666 -19.845 31.700 1.00 73.75 94 PRO A O 1
ATOM 732 N N . SER A 1 95 ? 10.077 -19.788 29.955 1.00 69.31 95 SER A N 1
ATOM 733 C CA . SER A 1 95 ? 11.099 -20.669 30.541 1.00 69.31 95 SER A CA 1
ATOM 734 C C . SER A 1 95 ? 11.965 -20.038 31.644 1.00 69.31 95 SER A C 1
ATOM 736 O O . SER A 1 95 ? 12.743 -20.749 32.279 1.00 69.31 95 SER A O 1
ATOM 738 N N . GLY A 1 96 ? 11.793 -18.741 31.947 1.00 59.31 96 GLY A N 1
ATOM 739 C CA . GLY A 1 96 ? 12.265 -18.148 33.210 1.00 59.31 96 GLY A CA 1
ATOM 740 C C . GLY A 1 96 ? 13.450 -17.174 33.143 1.00 59.31 96 GLY A C 1
ATOM 741 O O . GLY A 1 96 ? 14.028 -16.876 34.184 1.00 59.31 96 GLY A O 1
ATOM 742 N N . GLN A 1 97 ? 13.798 -16.615 31.975 1.00 70.12 97 GLN A N 1
ATOM 743 C CA . GLN A 1 97 ? 14.816 -15.546 31.850 1.00 70.12 97 GLN A CA 1
ATOM 744 C C . GLN A 1 97 ? 14.233 -14.117 31.823 1.00 70.12 97 GLN A C 1
ATOM 746 O O . GLN A 1 97 ? 14.863 -13.183 31.319 1.00 70.12 97 GLN A O 1
ATOM 751 N N . ALA A 1 98 ? 13.032 -13.924 32.377 1.00 74.12 98 ALA A N 1
ATOM 752 C CA . ALA A 1 98 ? 12.290 -12.667 32.268 1.00 74.12 98 ALA A CA 1
ATOM 753 C C . ALA A 1 98 ? 13.079 -11.443 32.776 1.00 74.12 98 ALA A C 1
ATOM 755 O O . ALA A 1 98 ? 13.055 -10.398 32.132 1.00 74.12 98 ALA A O 1
ATOM 756 N N . ASP A 1 99 ? 13.836 -11.566 33.870 1.00 80.94 99 ASP A N 1
ATOM 757 C CA . ASP A 1 99 ? 14.568 -10.428 34.447 1.00 80.94 99 ASP A CA 1
ATOM 758 C C . ASP A 1 99 ? 15.757 -9.970 33.585 1.00 80.94 99 ASP A C 1
ATOM 760 O O . ASP A 1 99 ? 15.995 -8.768 33.437 1.00 80.94 99 ASP A O 1
ATOM 764 N N . ALA A 1 100 ? 16.478 -10.903 32.952 1.00 84.56 100 ALA A N 1
ATOM 765 C CA . ALA A 1 100 ? 17.550 -10.561 32.015 1.00 84.56 100 ALA A CA 1
ATOM 766 C C . ALA A 1 100 ? 16.983 -9.860 30.770 1.00 84.56 100 ALA A C 1
ATOM 768 O O . ALA A 1 100 ? 17.507 -8.831 30.335 1.00 84.56 100 ALA A O 1
ATOM 769 N N . GLN A 1 101 ? 15.862 -10.367 30.249 1.00 88.06 101 GLN A N 1
ATOM 770 C CA . GLN A 1 101 ? 15.167 -9.769 29.113 1.00 88.06 101 GLN A CA 1
ATOM 771 C C . GLN A 1 101 ? 14.637 -8.365 29.438 1.00 88.06 101 GLN A C 1
ATOM 773 O O . GLN A 1 101 ? 14.738 -7.456 28.616 1.00 88.06 101 GLN A O 1
ATOM 778 N N . VAL A 1 102 ? 14.118 -8.148 30.647 1.00 92.38 102 VAL A N 1
ATOM 779 C CA . VAL A 1 102 ? 13.644 -6.832 31.099 1.00 92.38 102 VAL A CA 1
ATOM 780 C C . VAL A 1 102 ? 14.784 -5.822 31.151 1.00 92.38 102 VAL A C 1
ATOM 782 O O . VAL A 1 102 ? 14.617 -4.710 30.655 1.00 92.38 102 VAL A O 1
ATOM 785 N N . SER A 1 103 ? 15.953 -6.204 31.669 1.00 92.06 103 SER A N 1
ATOM 786 C CA . SER A 1 103 ? 17.145 -5.346 31.646 1.00 92.06 103 SER A CA 1
ATOM 787 C C . SER A 1 103 ? 17.546 -4.952 30.220 1.00 92.06 103 SER A C 1
ATOM 789 O O . SER A 1 103 ? 17.837 -3.781 29.969 1.00 92.06 103 SER A O 1
ATOM 791 N N . ILE A 1 104 ? 17.488 -5.890 29.267 1.00 92.44 104 ILE A N 1
ATOM 792 C CA . ILE A 1 104 ? 17.731 -5.613 27.843 1.00 92.44 104 ILE A CA 1
ATOM 793 C C . ILE A 1 104 ? 16.691 -4.629 27.290 1.00 92.44 104 ILE A C 1
ATOM 795 O O . ILE A 1 104 ? 17.054 -3.682 26.593 1.00 92.44 104 ILE A O 1
ATOM 799 N N . LEU A 1 105 ? 15.407 -4.815 27.610 1.00 94.94 105 LEU A N 1
ATOM 800 C CA . LEU A 1 105 ? 14.326 -3.938 27.147 1.00 94.94 105 LEU A CA 1
ATOM 801 C C . LEU A 1 105 ? 14.455 -2.517 27.701 1.00 94.94 105 LEU A C 1
ATOM 803 O O . LEU A 1 105 ? 14.274 -1.561 26.951 1.00 94.94 105 LEU A O 1
ATOM 807 N N . VAL A 1 106 ? 14.806 -2.370 28.982 1.00 95.62 106 VAL A N 1
ATOM 808 C CA . VAL A 1 106 ? 15.051 -1.059 29.600 1.00 95.62 106 VAL A CA 1
ATOM 809 C C . VAL A 1 106 ? 16.240 -0.372 28.932 1.00 95.62 106 VAL A C 1
ATOM 811 O O . VAL A 1 106 ? 16.112 0.775 28.515 1.00 95.62 106 VAL A O 1
ATOM 814 N N . ALA A 1 107 ? 17.362 -1.076 28.752 1.00 94.94 107 ALA A N 1
ATOM 815 C CA . ALA A 1 107 ? 18.530 -0.528 28.061 1.00 94.94 107 ALA A CA 1
ATOM 816 C C . ALA A 1 107 ? 18.219 -0.147 26.600 1.00 94.94 107 ALA A C 1
ATOM 818 O O . ALA A 1 107 ? 18.740 0.839 26.079 1.00 94.94 107 ALA A O 1
ATOM 819 N N . ALA A 1 108 ? 17.339 -0.897 25.931 1.00 94.75 108 ALA A N 1
ATOM 820 C CA . ALA A 1 108 ? 16.958 -0.626 24.553 1.00 94.75 108 ALA A CA 1
ATOM 821 C C . ALA A 1 108 ? 16.189 0.691 24.376 1.00 94.75 108 ALA A C 1
ATOM 823 O O . ALA A 1 108 ? 16.258 1.246 23.279 1.00 94.75 108 ALA A O 1
ATOM 824 N N . LEU A 1 109 ? 15.509 1.216 25.407 1.00 95.19 109 LEU A N 1
ATOM 825 C CA . LEU A 1 109 ? 14.762 2.484 25.338 1.00 95.19 109 LEU A CA 1
ATOM 826 C C . LEU A 1 109 ? 15.649 3.669 24.919 1.00 95.19 109 LEU A C 1
ATOM 828 O O . LEU A 1 109 ? 15.199 4.563 24.196 1.00 95.19 109 LEU A O 1
ATOM 832 N N . ASP A 1 110 ? 16.922 3.661 25.310 1.00 94.50 110 ASP A N 1
ATOM 833 C CA . ASP A 1 110 ? 17.893 4.699 24.939 1.00 94.50 110 ASP A CA 1
ATOM 834 C C . ASP A 1 110 ? 18.519 4.467 23.552 1.00 94.50 110 ASP A C 1
ATOM 836 O O . ASP A 1 110 ? 19.163 5.351 22.986 1.00 94.50 110 ASP A O 1
ATOM 840 N N . GLY A 1 111 ? 18.284 3.297 22.955 1.00 92.44 111 GLY A N 1
ATOM 841 C CA . GLY A 1 111 ? 18.730 2.958 21.609 1.00 92.44 111 GLY A CA 1
ATOM 842 C C . GLY A 1 111 ? 17.828 3.500 20.493 1.00 92.44 111 GLY A C 1
ATOM 843 O O . GLY A 1 111 ? 16.767 4.087 20.710 1.00 92.44 111 GLY A O 1
ATOM 844 N N . ARG A 1 112 ? 18.241 3.240 19.247 1.00 91.69 112 ARG A N 1
ATOM 845 C CA . ARG A 1 112 ? 17.451 3.508 18.034 1.00 91.69 112 ARG A CA 1
ATOM 846 C C . ARG A 1 112 ? 16.766 2.232 17.557 1.00 91.69 112 ARG A C 1
ATOM 848 O O . ARG A 1 112 ? 17.337 1.151 17.677 1.00 91.69 112 ARG A O 1
ATOM 855 N N . SER A 1 113 ? 15.562 2.362 17.001 1.00 91.75 113 SER A N 1
ATOM 856 C CA . SER A 1 113 ? 14.916 1.261 16.277 1.00 91.75 113 SER A CA 1
ATOM 857 C C . SER A 1 113 ? 15.821 0.753 15.155 1.00 91.75 113 SER A C 1
ATOM 859 O O . SER A 1 113 ? 16.533 1.544 14.531 1.00 91.75 113 SER A O 1
ATOM 861 N N . ALA A 1 114 ? 15.771 -0.552 14.881 1.00 88.69 114 ALA A N 1
ATOM 862 C CA . ALA A 1 114 ? 16.543 -1.151 13.793 1.00 88.69 114 ALA A CA 1
ATOM 863 C C . ALA A 1 114 ? 16.236 -0.435 12.466 1.00 88.69 114 ALA A C 1
ATOM 865 O O . ALA A 1 114 ? 15.062 -0.204 12.193 1.00 88.69 114 ALA A O 1
ATOM 866 N N . PRO A 1 115 ? 17.217 -0.058 11.633 1.00 90.56 115 PRO A N 1
ATOM 867 C CA . PRO A 1 115 ? 16.927 0.603 10.364 1.00 90.56 115 PRO A CA 1
ATOM 868 C C . PRO A 1 115 ? 16.063 -0.291 9.463 1.00 90.56 115 PRO A C 1
ATOM 870 O O . PRO A 1 115 ? 16.184 -1.515 9.480 1.00 90.56 115 PRO A O 1
ATOM 873 N N . LEU A 1 116 ? 15.183 0.323 8.671 1.00 89.19 116 LEU A N 1
ATOM 874 C CA . LEU A 1 116 ? 14.446 -0.402 7.640 1.00 89.19 116 LEU A CA 1
ATOM 875 C C . LEU A 1 116 ? 15.358 -0.564 6.424 1.00 89.19 116 LEU A C 1
ATOM 877 O O . LEU A 1 116 ? 15.686 0.414 5.754 1.00 89.19 116 LEU A O 1
ATOM 881 N N . SER A 1 117 ? 15.763 -1.797 6.141 1.00 85.19 117 SER A N 1
ATOM 882 C CA . SER A 1 117 ? 16.569 -2.132 4.965 1.00 85.19 117 SER A CA 1
ATOM 883 C C . SER A 1 117 ? 15.657 -2.535 3.807 1.00 85.19 117 SER A C 1
ATOM 885 O O . SER A 1 117 ? 15.536 -3.716 3.481 1.00 85.19 117 SER A O 1
ATOM 887 N N . ARG A 1 118 ? 14.980 -1.548 3.206 1.00 94.56 118 ARG A N 1
ATOM 888 C CA . ARG A 1 118 ? 14.164 -1.765 2.003 1.00 94.56 118 ARG A CA 1
ATOM 889 C C . ARG A 1 118 ? 15.063 -2.160 0.827 1.00 94.56 118 ARG A C 1
ATOM 891 O O . ARG A 1 118 ? 16.068 -1.492 0.572 1.00 94.56 118 ARG A O 1
ATOM 898 N N . LEU A 1 119 ? 14.687 -3.202 0.085 1.00 95.69 119 LEU A N 1
ATOM 899 C CA . LEU A 1 119 ? 15.364 -3.554 -1.163 1.00 95.69 119 LEU A CA 1
ATOM 900 C C . LEU A 1 119 ? 15.080 -2.487 -2.238 1.00 95.69 119 LEU A C 1
ATOM 902 O O . LEU A 1 119 ? 13.916 -2.143 -2.458 1.00 95.69 119 LEU A O 1
ATOM 906 N N . PRO A 1 120 ? 16.115 -1.936 -2.899 1.00 95.56 120 PRO A N 1
ATOM 907 C CA . PRO A 1 120 ? 15.941 -0.807 -3.802 1.00 95.56 120 PRO A CA 1
ATOM 908 C C . PRO A 1 120 ? 15.376 -1.242 -5.163 1.00 95.56 120 PRO A C 1
ATOM 910 O O . PRO A 1 120 ? 15.874 -2.178 -5.794 1.00 95.56 120 PRO A O 1
ATOM 913 N N . LEU A 1 121 ? 14.366 -0.511 -5.633 1.00 97.56 121 LEU A N 1
ATOM 914 C CA . LEU A 1 121 ? 13.891 -0.517 -7.017 1.00 97.56 121 LEU A CA 1
ATOM 915 C C . LEU A 1 121 ? 14.876 0.232 -7.931 1.00 97.56 121 LEU A C 1
ATOM 917 O O . LEU A 1 121 ? 15.731 0.983 -7.462 1.00 97.56 121 LEU A O 1
ATOM 921 N N . VAL A 1 122 ? 14.735 0.093 -9.249 1.00 97.44 122 VAL A N 1
ATOM 922 C CA . VAL A 1 122 ? 15.537 0.830 -10.239 1.00 97.44 122 VAL A CA 1
ATOM 923 C C . VAL A 1 122 ? 15.360 2.337 -10.070 1.00 97.44 122 VAL A C 1
ATOM 925 O O . VAL A 1 122 ? 16.347 3.061 -10.174 1.00 97.44 122 VAL A O 1
ATOM 928 N N . THR A 1 123 ? 14.156 2.825 -9.742 1.00 96.25 123 THR A N 1
ATOM 929 C CA . THR A 1 123 ? 13.966 4.246 -9.393 1.00 96.25 123 THR A CA 1
ATOM 930 C C . THR A 1 123 ? 14.840 4.666 -8.214 1.00 96.25 123 THR A C 1
ATOM 932 O O . THR A 1 123 ? 15.548 5.662 -8.321 1.00 96.25 123 THR A O 1
ATOM 935 N N . ASP A 1 124 ? 14.879 3.866 -7.142 1.00 95.12 124 ASP A N 1
ATOM 936 C CA . ASP A 1 124 ? 15.686 4.167 -5.952 1.00 95.12 124 ASP A CA 1
ATOM 937 C C . ASP A 1 124 ? 17.189 4.136 -6.277 1.00 95.12 124 ASP A C 1
ATOM 939 O O . ASP A 1 124 ? 17.974 4.923 -5.753 1.00 95.12 124 ASP A O 1
ATOM 943 N N . LEU A 1 125 ? 17.614 3.217 -7.151 1.00 95.44 125 LEU A N 1
ATOM 944 C CA . LEU A 1 125 ? 19.001 3.129 -7.610 1.00 95.44 125 LEU A CA 1
ATOM 945 C C . LEU A 1 125 ? 19.382 4.324 -8.491 1.00 95.44 125 LEU A C 1
ATOM 947 O O . LEU A 1 125 ? 20.479 4.859 -8.350 1.00 95.44 125 LEU A O 1
ATOM 951 N N . ARG A 1 126 ? 18.476 4.775 -9.364 1.00 94.25 126 ARG A N 1
ATOM 952 C CA . ARG A 1 126 ? 18.665 5.973 -10.194 1.00 94.25 126 ARG A CA 1
ATOM 953 C C . ARG A 1 126 ? 18.766 7.240 -9.350 1.00 94.25 126 ARG A C 1
ATOM 955 O O . ARG A 1 126 ? 19.556 8.115 -9.692 1.00 94.25 126 ARG A O 1
ATOM 962 N N . ASP A 1 127 ? 18.045 7.300 -8.235 1.00 92.62 127 ASP A N 1
ATOM 963 C CA . ASP A 1 127 ? 18.082 8.418 -7.285 1.00 92.62 127 ASP A CA 1
ATOM 964 C C . ASP A 1 127 ? 19.396 8.546 -6.511 1.00 92.62 127 ASP A C 1
ATOM 966 O O . ASP A 1 127 ? 19.702 9.616 -5.991 1.00 92.62 127 ASP A O 1
ATOM 970 N N . ARG A 1 128 ? 20.224 7.494 -6.481 1.00 89.75 128 ARG A N 1
ATOM 971 C CA . ARG A 1 128 ? 21.604 7.582 -5.968 1.00 89.75 128 ARG A CA 1
ATOM 972 C C . ARG A 1 128 ? 22.546 8.302 -6.937 1.00 89.75 128 ARG A C 1
ATOM 974 O O . ARG A 1 128 ? 23.644 8.686 -6.541 1.00 89.75 128 ARG A O 1
ATOM 981 N N . GLY A 1 129 ? 22.149 8.417 -8.205 1.00 86.81 129 GLY A N 1
ATOM 982 C CA . GLY A 1 129 ? 22.877 9.121 -9.253 1.00 86.81 129 GLY A CA 1
ATOM 983 C C . GLY A 1 129 ? 22.376 10.553 -9.444 1.00 86.81 129 GLY A C 1
ATOM 984 O O . GLY A 1 129 ? 21.975 11.232 -8.502 1.00 86.81 129 GLY A O 1
ATOM 985 N N . ALA A 1 130 ? 22.413 11.030 -10.690 1.00 85.69 130 ALA A N 1
ATOM 986 C CA . ALA A 1 130 ? 21.879 12.344 -11.025 1.00 85.69 130 ALA A CA 1
ATOM 987 C C . ALA A 1 130 ? 20.335 12.326 -11.024 1.00 85.69 130 ALA A C 1
ATOM 989 O O . ALA A 1 130 ? 19.738 11.467 -11.691 1.00 85.69 130 ALA A O 1
ATOM 990 N N . PRO A 1 131 ? 19.680 13.283 -10.339 1.00 89.50 131 PRO A N 1
ATOM 991 C CA . PRO A 1 131 ? 18.228 13.379 -10.353 1.00 89.50 131 PRO A CA 1
ATOM 992 C C . PRO A 1 131 ? 17.722 13.788 -11.749 1.00 89.50 131 PRO A C 1
ATOM 994 O O . PRO A 1 131 ? 18.449 14.445 -12.501 1.00 89.50 131 PRO A O 1
ATOM 997 N N . PRO A 1 132 ? 16.467 13.455 -12.110 1.00 90.50 132 PRO A N 1
ATOM 998 C CA . PRO A 1 132 ? 15.869 13.861 -13.381 1.00 90.50 132 PRO A CA 1
ATOM 999 C C . PRO A 1 132 ? 15.810 15.385 -13.540 1.00 90.50 132 PRO A C 1
ATOM 1001 O O . PRO A 1 132 ? 15.916 15.898 -14.655 1.00 90.50 132 PRO A O 1
ATOM 1004 N N . ARG A 1 133 ? 15.610 16.106 -12.429 1.00 90.06 133 ARG A N 1
ATOM 1005 C CA . ARG A 1 133 ? 15.606 17.572 -12.325 1.00 90.06 133 ARG A CA 1
ATOM 1006 C C . ARG A 1 133 ? 16.046 17.987 -10.911 1.00 90.06 133 ARG A C 1
ATOM 1008 O O . ARG A 1 133 ? 15.896 17.190 -9.987 1.00 90.06 133 ARG A O 1
ATOM 1015 N N . PRO A 1 134 ? 16.546 19.218 -10.700 1.00 90.12 134 PRO A N 1
ATOM 1016 C CA . PRO A 1 134 ? 16.867 19.704 -9.359 1.00 90.12 134 PRO A CA 1
ATOM 1017 C C . PRO A 1 134 ? 15.667 19.587 -8.407 1.00 90.12 134 PRO A C 1
ATOM 1019 O O . PRO A 1 134 ? 14.586 20.081 -8.718 1.00 90.12 134 PRO A O 1
ATOM 1022 N N . GLY A 1 135 ? 15.863 18.930 -7.260 1.00 91.19 135 GLY A N 1
ATOM 1023 C CA . GLY A 1 135 ? 14.835 18.775 -6.224 1.00 91.19 135 GLY A CA 1
ATOM 1024 C C . GLY A 1 135 ? 13.710 17.780 -6.537 1.00 91.19 135 GLY A C 1
ATOM 1025 O O . GLY A 1 135 ? 12.730 17.764 -5.805 1.00 91.19 135 GLY A O 1
ATOM 1026 N N . LEU A 1 136 ? 13.830 16.973 -7.597 1.00 93.81 136 LEU A N 1
ATOM 1027 C CA . LEU A 1 136 ? 12.854 15.942 -7.957 1.00 93.81 136 LEU A CA 1
ATOM 1028 C C . LEU A 1 136 ? 13.566 14.604 -8.144 1.00 93.81 136 LEU A C 1
ATOM 1030 O O . LEU A 1 136 ? 14.453 14.511 -8.989 1.00 93.81 136 LEU A O 1
ATOM 1034 N N . SER A 1 137 ? 13.160 13.577 -7.405 1.00 95.31 137 SER A N 1
ATOM 1035 C CA . SER A 1 137 ? 13.640 12.203 -7.582 1.00 95.31 137 SER A CA 1
ATOM 1036 C C . SER A 1 137 ? 12.949 11.493 -8.758 1.00 95.31 137 SER A C 1
ATOM 1038 O O . SER A 1 137 ? 11.848 11.851 -9.184 1.00 95.31 137 SER A O 1
ATOM 1040 N N . TRP A 1 138 ? 13.580 10.456 -9.304 1.00 95.56 138 TRP A N 1
ATOM 1041 C CA . TRP A 1 138 ? 12.987 9.517 -10.251 1.00 95.56 138 TRP A CA 1
ATOM 1042 C C . TRP A 1 138 ? 11.776 8.810 -9.653 1.00 95.56 138 TRP A C 1
ATOM 1044 O O . TRP A 1 138 ? 10.774 8.660 -10.355 1.00 95.56 138 TRP A O 1
ATOM 1054 N N . ALA A 1 139 ? 11.830 8.414 -8.378 1.00 94.88 139 ALA A N 1
ATOM 1055 C CA . ALA A 1 139 ? 10.681 7.824 -7.696 1.00 94.88 139 ALA A CA 1
ATOM 1056 C C . ALA A 1 139 ? 9.461 8.769 -7.693 1.00 94.88 139 ALA A C 1
ATOM 1058 O O . ALA A 1 139 ? 8.349 8.347 -8.032 1.00 94.88 139 ALA A O 1
ATOM 1059 N N . GLU A 1 140 ? 9.660 10.055 -7.387 1.00 95.50 140 GLU A N 1
ATOM 1060 C CA . GLU A 1 140 ? 8.604 11.077 -7.424 1.00 95.50 140 GLU A CA 1
ATOM 1061 C C . GLU A 1 140 ? 8.124 11.362 -8.849 1.00 95.50 140 GLU A C 1
ATOM 1063 O O . GLU A 1 140 ? 6.917 11.417 -9.082 1.00 95.50 140 GLU A O 1
ATOM 1068 N N . LEU A 1 141 ? 9.039 11.494 -9.817 1.00 95.50 141 LEU A N 1
ATOM 1069 C CA . LEU A 1 141 ? 8.690 11.730 -11.220 1.00 95.50 141 LEU A CA 1
ATOM 1070 C C . LEU A 1 141 ? 7.810 10.605 -11.769 1.00 95.50 141 LEU A C 1
ATOM 1072 O O . LEU A 1 141 ? 6.782 10.878 -12.388 1.00 95.50 141 LEU A O 1
ATOM 1076 N N . VAL A 1 142 ? 8.192 9.348 -11.529 1.00 96.44 142 VAL A N 1
ATOM 1077 C CA . VAL A 1 142 ? 7.425 8.178 -11.973 1.00 96.44 142 VAL A CA 1
ATOM 1078 C C . VAL A 1 142 ? 6.065 8.141 -11.283 1.00 96.44 142 VAL A C 1
ATOM 1080 O O . VAL A 1 142 ? 5.045 7.988 -11.951 1.00 96.44 142 VAL A O 1
ATOM 1083 N N . THR A 1 143 ? 6.025 8.340 -9.964 1.00 96.75 143 THR A N 1
ATOM 1084 C CA . THR A 1 143 ? 4.771 8.383 -9.196 1.00 96.75 143 THR A CA 1
ATOM 1085 C C . THR A 1 143 ? 3.829 9.461 -9.727 1.00 96.75 143 THR A C 1
ATOM 1087 O O . THR A 1 143 ? 2.636 9.206 -9.916 1.00 96.75 143 THR A O 1
ATOM 1090 N N . HIS A 1 144 ? 4.359 10.648 -10.021 1.00 95.00 144 HIS A N 1
ATOM 1091 C CA . HIS A 1 144 ? 3.601 11.762 -10.574 1.00 95.00 144 HIS A CA 1
ATOM 1092 C C . HIS A 1 144 ? 3.064 11.446 -11.972 1.00 95.00 144 HIS A C 1
ATOM 1094 O O . HIS A 1 144 ? 1.868 11.585 -12.201 1.00 95.00 144 HIS A O 1
ATOM 1100 N N . GLN A 1 145 ? 3.911 10.948 -12.875 1.00 95.50 145 GLN A N 1
ATOM 1101 C CA . GLN A 1 145 ? 3.528 10.577 -14.242 1.00 95.50 145 GLN A CA 1
ATOM 1102 C C . GLN A 1 145 ? 2.434 9.507 -14.277 1.00 95.50 145 GLN A C 1
ATOM 1104 O O . GLN A 1 145 ? 1.428 9.647 -14.973 1.00 95.50 145 GLN A O 1
ATOM 1109 N N . VAL A 1 146 ? 2.587 8.448 -13.477 1.00 97.50 146 VAL A N 1
ATOM 1110 C CA . VAL A 1 146 ? 1.559 7.406 -13.357 1.00 97.50 146 VAL A CA 1
ATOM 1111 C C . VAL A 1 146 ? 0.265 7.994 -12.793 1.00 97.50 146 VAL A C 1
ATOM 1113 O O . VAL A 1 146 ? -0.816 7.695 -13.301 1.00 97.50 146 VAL A O 1
ATOM 1116 N N . SER A 1 147 ? 0.358 8.876 -11.795 1.00 96.56 147 SER A N 1
ATOM 1117 C CA . SER A 1 147 ? -0.814 9.515 -11.187 1.00 96.56 147 SER A CA 1
ATOM 1118 C C . SER A 1 147 ? -1.542 10.464 -12.134 1.00 96.56 147 SER A C 1
ATOM 1120 O O . SER A 1 147 ? -2.771 10.475 -12.143 1.00 96.56 147 SER A O 1
ATOM 1122 N N . GLN A 1 148 ? -0.813 11.218 -12.959 1.00 94.44 148 GLN A N 1
ATOM 1123 C CA . GLN A 1 148 ? -1.392 12.101 -13.971 1.00 94.44 148 GLN A CA 1
ATOM 1124 C C . GLN A 1 148 ? -2.187 11.338 -15.030 1.00 94.44 148 GLN A C 1
ATOM 1126 O O . GLN A 1 148 ? -3.143 11.887 -15.567 1.00 94.44 148 GLN A O 1
ATOM 1131 N N . HIS A 1 149 ? -1.819 10.089 -15.322 1.00 95.88 149 HIS A N 1
ATOM 1132 C CA . HIS A 1 149 ? -2.604 9.229 -16.204 1.00 95.88 149 HIS A CA 1
ATOM 1133 C C . HIS A 1 149 ? -3.786 8.576 -15.476 1.00 95.88 149 HIS A C 1
ATOM 1135 O O . HIS A 1 149 ? -4.913 8.585 -15.967 1.00 95.88 149 HIS A O 1
ATOM 1141 N N . CYS A 1 150 ? -3.547 8.034 -14.279 1.00 96.19 150 CYS A N 1
ATOM 1142 C CA . CYS A 1 150 ? -4.576 7.326 -13.521 1.00 96.19 150 CYS A CA 1
ATOM 1143 C C . CYS A 1 150 ? -5.737 8.243 -13.106 1.00 96.19 150 CYS A C 1
ATOM 1145 O O . CYS A 1 150 ? -6.882 7.803 -13.125 1.00 96.19 150 CYS A O 1
ATOM 1147 N N . ALA A 1 151 ? -5.470 9.509 -12.766 1.00 94.12 151 ALA A N 1
ATOM 1148 C CA . ALA A 1 151 ? -6.502 10.460 -12.351 1.00 94.12 151 ALA A CA 1
ATOM 1149 C C . ALA A 1 151 ? -7.630 10.645 -13.389 1.00 94.12 151 ALA A C 1
ATOM 1151 O O . ALA A 1 151 ? -8.779 10.385 -13.037 1.00 94.12 151 ALA A O 1
ATOM 1152 N N . PRO A 1 152 ? -7.357 11.027 -14.652 1.00 93.56 152 PRO A N 1
ATOM 1153 C CA . PRO A 1 152 ? -8.387 11.105 -15.684 1.00 93.56 152 PRO A CA 1
ATOM 1154 C C . PRO A 1 152 ? -8.901 9.730 -16.137 1.00 93.56 152 PRO A C 1
ATOM 1156 O O . PRO A 1 152 ? -10.069 9.628 -16.497 1.00 93.56 152 PRO A O 1
ATOM 1159 N N . PHE A 1 153 ? -8.083 8.669 -16.098 1.00 94.69 153 PHE A N 1
ATOM 1160 C CA . PHE A 1 153 ? -8.531 7.320 -16.473 1.00 94.69 153 PHE A CA 1
ATOM 1161 C C . PHE A 1 153 ? -9.603 6.772 -15.515 1.00 94.69 153 PHE A C 1
ATOM 1163 O O . PHE A 1 153 ? -10.582 6.159 -15.937 1.00 94.69 153 PHE A O 1
ATOM 1170 N N . PHE A 1 154 ? -9.419 6.982 -14.210 1.00 92.38 154 PHE A N 1
ATOM 1171 C CA . PHE A 1 154 ? -10.349 6.539 -13.170 1.00 92.38 154 PHE A CA 1
ATOM 1172 C C . PHE A 1 154 ? -11.405 7.583 -12.803 1.00 92.38 154 PHE A C 1
ATOM 1174 O O . PHE A 1 154 ? -12.204 7.341 -11.889 1.00 92.38 154 PHE A O 1
ATOM 1181 N N . ASP A 1 155 ? -11.430 8.721 -13.500 1.00 90.25 155 ASP A N 1
ATOM 1182 C CA . ASP A 1 155 ? -12.410 9.763 -13.248 1.00 90.25 155 ASP A CA 1
ATOM 1183 C C . ASP A 1 155 ? -13.833 9.238 -13.479 1.00 90.25 155 ASP A C 1
ATOM 1185 O O . ASP A 1 155 ? -14.179 8.681 -14.521 1.00 90.25 155 ASP A O 1
ATOM 1189 N N . ARG A 1 156 ? -14.697 9.433 -12.481 1.00 80.94 156 ARG A N 1
ATOM 1190 C CA . ARG A 1 156 ? -16.104 9.015 -12.531 1.00 80.94 156 ARG A CA 1
ATOM 1191 C C . ARG A 1 156 ? -17.005 10.185 -12.916 1.00 80.94 156 ARG A C 1
ATOM 1193 O O . ARG A 1 156 ? -18.022 10.408 -12.260 1.00 80.94 156 ARG A O 1
ATOM 1200 N N . ARG A 1 157 ? -16.643 10.895 -13.991 1.00 77.06 157 ARG A N 1
ATOM 1201 C CA . ARG A 1 157 ? -17.325 12.098 -14.503 1.00 77.06 157 ARG A CA 1
ATOM 1202 C C . ARG A 1 157 ? -17.278 13.287 -13.539 1.00 77.06 157 ARG A C 1
ATOM 1204 O O . ARG A 1 157 ? -18.260 14.018 -13.428 1.00 77.06 157 ARG A O 1
ATOM 1211 N N . GLN A 1 158 ? -16.171 13.466 -12.816 1.00 79.31 158 GLN A N 1
ATOM 1212 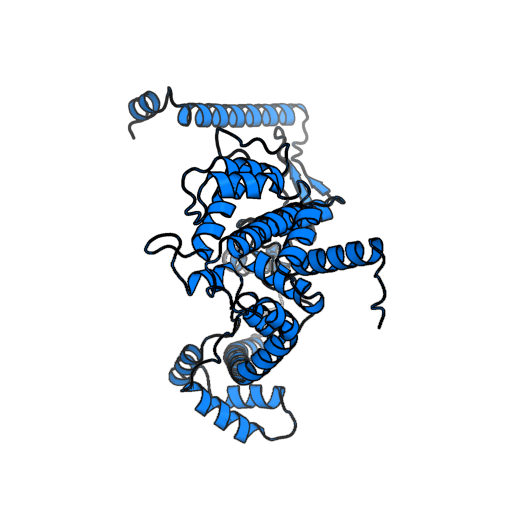C CA . GLN A 1 158 ? -15.930 14.729 -12.108 1.00 79.31 158 GLN A CA 1
ATOM 1213 C C . GLN A 1 158 ? -15.403 15.784 -13.080 1.00 79.31 158 GLN A C 1
ATOM 1215 O O . GLN A 1 158 ? -15.747 16.958 -12.956 1.00 79.31 158 GLN A O 1
ATOM 1220 N N . ALA A 1 159 ? -14.595 15.369 -14.058 1.00 82.75 159 ALA A N 1
ATOM 1221 C CA . ALA A 1 159 ? -14.126 16.241 -15.118 1.00 82.75 159 ALA A CA 1
ATOM 1222 C C . ALA A 1 159 ? -15.190 16.393 -16.215 1.00 82.75 159 ALA A C 1
ATOM 1224 O O . ALA A 1 159 ? -15.842 15.428 -16.619 1.00 82.75 159 ALA A O 1
ATOM 1225 N N . SER A 1 160 ? -15.321 17.609 -16.751 1.00 78.69 160 SER A N 1
ATOM 1226 C CA . SER A 1 160 ? -16.187 17.889 -17.906 1.00 78.69 160 SER A CA 1
ATOM 1227 C C . SER A 1 160 ? -15.693 17.218 -19.192 1.00 78.69 160 SER A C 1
ATOM 1229 O O . SER A 1 160 ? -16.481 16.970 -20.102 1.00 78.69 160 SER A O 1
ATOM 1231 N N . TRP A 1 161 ? -14.391 16.922 -19.270 1.00 81.50 161 TRP A N 1
ATOM 1232 C CA . TRP A 1 161 ? -13.764 16.216 -20.383 1.00 81.50 161 TRP A CA 1
ATOM 1233 C C . TRP A 1 161 ? -13.201 14.887 -19.900 1.00 81.50 161 TRP A C 1
ATOM 1235 O O . TRP A 1 161 ? -12.370 14.851 -18.994 1.00 81.50 161 TRP A O 1
ATOM 1245 N N . ALA A 1 162 ? -13.653 13.805 -20.526 1.00 84.06 162 ALA A N 1
ATOM 1246 C CA . ALA A 1 162 ? -13.190 12.461 -20.227 1.00 84.06 162 ALA A CA 1
ATOM 1247 C C . ALA A 1 162 ? -12.010 12.074 -21.125 1.00 84.06 162 ALA A C 1
ATOM 1249 O O . ALA A 1 162 ? -11.944 12.453 -22.296 1.00 84.06 162 ALA A O 1
ATOM 1250 N N . MET A 1 163 ? -11.103 11.276 -20.569 1.00 89.81 163 MET A N 1
ATOM 1251 C CA . MET A 1 163 ? -10.106 10.543 -21.342 1.00 89.81 163 MET A CA 1
ATOM 1252 C C . MET A 1 163 ? -10.779 9.381 -22.083 1.00 89.81 163 MET A C 1
ATOM 1254 O O . MET A 1 163 ? -11.688 8.742 -21.551 1.00 89.81 163 MET A O 1
ATOM 1258 N N . ASP A 1 164 ? -10.310 9.078 -23.294 1.00 87.62 164 ASP A N 1
ATOM 1259 C CA . ASP A 1 164 ? -10.681 7.834 -23.966 1.00 87.62 164 ASP A CA 1
ATOM 1260 C C . ASP A 1 164 ? -10.021 6.640 -23.258 1.00 87.62 164 ASP A C 1
ATOM 1262 O O . ASP A 1 164 ? -8.797 6.533 -23.189 1.00 87.62 164 ASP A O 1
ATOM 1266 N N . THR A 1 165 ? -10.848 5.751 -22.709 1.00 88.75 165 THR A N 1
ATOM 1267 C CA . THR A 1 165 ? -10.423 4.569 -21.943 1.00 88.75 165 THR A CA 1
ATOM 1268 C C . THR A 1 165 ? -10.590 3.261 -22.723 1.00 88.75 165 THR A C 1
ATOM 1270 O O . THR A 1 165 ? -10.337 2.186 -22.176 1.00 88.75 165 THR A O 1
ATOM 1273 N N . SER A 1 166 ? -10.980 3.327 -24.003 1.00 89.00 166 SER A N 1
ATOM 1274 C CA . SER A 1 166 ? -11.239 2.157 -24.860 1.00 89.00 166 SER A CA 1
ATOM 1275 C C . SER A 1 166 ? -10.024 1.237 -25.032 1.00 89.00 166 SER A C 1
ATOM 1277 O O . SER A 1 166 ? -10.175 0.023 -25.155 1.00 89.00 166 SER A O 1
ATOM 1279 N N . HIS A 1 167 ? -8.820 1.804 -24.961 1.00 87.50 167 HIS A N 1
ATOM 1280 C CA . HIS A 1 167 ? -7.548 1.090 -25.071 1.00 87.50 167 HIS A CA 1
ATOM 1281 C C . HIS A 1 167 ? -7.105 0.386 -23.771 1.00 87.50 167 HIS A C 1
ATOM 1283 O O . HIS A 1 167 ? -6.100 -0.323 -23.762 1.00 87.50 167 HIS A O 1
ATOM 1289 N N . GLY A 1 168 ? -7.848 0.541 -22.669 1.00 93.94 168 GLY A N 1
ATOM 1290 C CA . GLY A 1 168 ? -7.437 0.055 -21.351 1.00 93.94 168 GLY A CA 1
ATOM 1291 C C . GLY A 1 168 ? -6.303 0.888 -20.742 1.00 93.94 168 GLY A C 1
ATOM 1292 O O . GLY A 1 168 ? -5.651 1.670 -21.424 1.00 93.94 168 GLY A O 1
ATOM 1293 N N . LEU A 1 169 ? -6.071 0.713 -19.439 1.00 97.25 169 LEU A N 1
ATOM 1294 C CA . LEU A 1 169 ? -5.176 1.545 -1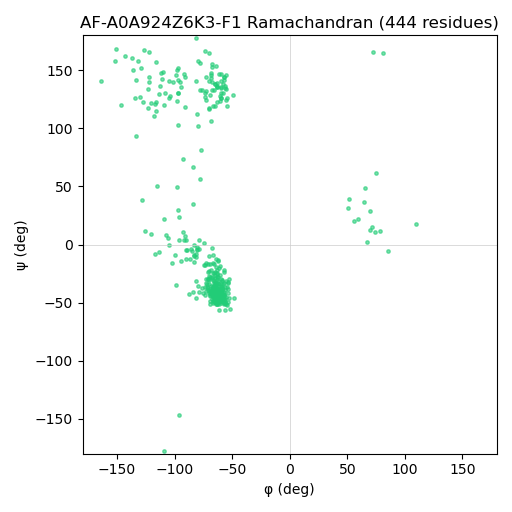8.626 1.00 97.25 169 LEU A CA 1
ATOM 1295 C C . LEU A 1 169 ? -3.731 1.547 -19.142 1.00 97.25 169 LEU A C 1
ATOM 1297 O O . LEU A 1 169 ? -3.091 2.593 -19.214 1.00 97.25 169 LEU A O 1
ATOM 1301 N N . TYR A 1 170 ? -3.197 0.373 -19.483 1.00 97.62 170 TYR A N 1
ATOM 1302 C CA . TYR A 1 170 ? -1.797 0.260 -19.893 1.00 97.62 170 TYR A CA 1
ATOM 1303 C C . TYR A 1 170 ? -1.524 0.918 -21.252 1.00 97.62 170 TYR A C 1
ATOM 1305 O O . TYR A 1 170 ? -0.566 1.683 -21.393 1.00 97.62 170 TYR A O 1
ATOM 1313 N N . ASP A 1 171 ? -2.348 0.625 -22.258 1.00 95.00 171 ASP A N 1
ATOM 1314 C CA . ASP A 1 171 ? -2.084 1.109 -23.609 1.00 95.00 171 ASP A CA 1
ATOM 1315 C C . ASP A 1 171 ? -2.378 2.610 -23.737 1.00 95.00 171 ASP A C 1
ATOM 1317 O O . ASP A 1 171 ? -1.585 3.330 -24.348 1.00 95.00 171 ASP A O 1
ATOM 1321 N N . SER A 1 172 ? -3.422 3.120 -23.068 1.00 95.31 172 SER A N 1
ATOM 1322 C CA . SER A 1 172 ? -3.671 4.566 -23.001 1.00 95.31 172 SER A CA 1
ATOM 1323 C C . SER A 1 172 ? -2.504 5.318 -22.354 1.00 95.31 172 SER A C 1
ATOM 1325 O O . SER A 1 172 ? -2.101 6.373 -22.849 1.00 95.31 172 SER A O 1
ATOM 1327 N N . TRP A 1 173 ? -1.902 4.764 -21.294 1.00 96.38 173 TRP A N 1
ATOM 1328 C CA . TRP A 1 173 ? -0.707 5.337 -20.669 1.00 96.38 173 TRP A CA 1
ATOM 1329 C C . TRP A 1 173 ? 0.474 5.373 -21.641 1.00 96.38 173 TRP A C 1
ATOM 1331 O O . TRP A 1 173 ? 1.131 6.406 -21.783 1.00 96.38 173 TRP A O 1
ATOM 1341 N N . ARG A 1 174 ? 0.733 4.261 -22.338 1.00 95.00 174 ARG A N 1
ATOM 1342 C CA . ARG A 1 174 ? 1.847 4.131 -23.289 1.00 95.00 174 ARG A CA 1
ATOM 1343 C C . ARG A 1 174 ? 1.744 5.163 -24.414 1.00 95.00 174 ARG A C 1
ATOM 1345 O O . ARG A 1 174 ? 2.743 5.797 -24.761 1.00 95.00 174 ARG A O 1
ATOM 1352 N N . GLN A 1 175 ? 0.540 5.356 -24.952 1.00 92.06 175 GLN A N 1
ATOM 1353 C CA . GLN A 1 175 ? 0.260 6.354 -25.985 1.00 92.06 175 GLN A CA 1
ATOM 1354 C C . GLN A 1 175 ? 0.437 7.785 -25.456 1.00 92.06 175 GLN A C 1
ATOM 1356 O O . GLN A 1 175 ? 1.129 8.586 -26.089 1.00 92.06 175 GLN A O 1
ATOM 1361 N N . GLN A 1 176 ? -0.110 8.100 -24.273 1.00 92.38 176 GLN A N 1
ATOM 1362 C CA . GLN A 1 176 ? 0.049 9.419 -23.652 1.00 92.38 176 GLN A CA 1
ATOM 1363 C C . GLN A 1 176 ? 1.529 9.742 -23.413 1.00 92.38 176 GLN A C 1
ATOM 1365 O O . GLN A 1 176 ? 1.999 10.809 -23.816 1.00 92.38 176 GLN A O 1
ATOM 1370 N N . LEU A 1 177 ? 2.286 8.811 -22.828 1.00 92.62 177 LEU A N 1
ATOM 1371 C CA . LEU A 1 177 ? 3.691 9.026 -22.491 1.00 92.62 177 LEU A CA 1
ATOM 1372 C C . LEU A 1 177 ? 4.556 9.297 -23.732 1.00 92.62 177 LEU A C 1
ATOM 1374 O O . LEU A 1 177 ? 5.450 10.140 -23.695 1.00 92.62 177 LEU A O 1
ATOM 1378 N N . ALA A 1 178 ? 4.257 8.657 -24.869 1.00 90.94 178 ALA A N 1
ATOM 1379 C CA . ALA A 1 178 ? 4.958 8.898 -26.134 1.00 90.94 178 ALA A CA 1
ATOM 1380 C C . ALA A 1 178 ? 4.769 10.331 -26.676 1.00 90.94 178 ALA A C 1
ATOM 1382 O O . ALA A 1 178 ? 5.558 10.810 -27.506 1.00 90.94 178 ALA A O 1
ATOM 1383 N N . THR A 1 179 ? 3.733 11.036 -26.219 1.00 89.81 179 THR A N 1
ATOM 1384 C CA . THR A 1 179 ? 3.458 12.425 -26.605 1.00 89.81 179 THR A CA 1
ATOM 1385 C C . THR A 1 179 ? 4.033 13.453 -25.636 1.00 89.81 179 THR A C 1
ATOM 1387 O O . THR A 1 179 ? 4.198 14.603 -26.042 1.00 89.81 179 THR A O 1
ATOM 1390 N N . ASP A 1 180 ? 4.460 13.053 -24.436 1.00 88.38 180 ASP A N 1
ATOM 1391 C CA . ASP A 1 180 ? 4.965 13.965 -23.407 1.00 88.38 180 ASP A CA 1
ATOM 1392 C C . ASP A 1 180 ? 6.293 14.638 -23.835 1.00 88.38 180 ASP A C 1
ATOM 1394 O O . ASP A 1 180 ? 7.279 13.953 -24.140 1.00 88.38 180 ASP A O 1
ATOM 1398 N N . PRO A 1 181 ? 6.349 15.982 -23.936 1.00 83.75 181 PRO A N 1
ATOM 1399 C CA . PRO A 1 181 ? 7.574 16.704 -24.268 1.00 83.75 181 PRO A CA 1
ATOM 1400 C C . PRO A 1 181 ? 8.498 16.949 -23.063 1.00 83.75 181 PRO A C 1
ATOM 1402 O O . PRO A 1 181 ? 9.650 17.323 -23.263 1.00 83.75 181 PRO A O 1
ATOM 1405 N N . GLY A 1 182 ? 8.010 16.791 -21.834 1.00 83.00 182 GLY A N 1
ATOM 1406 C CA . GLY A 1 182 ? 8.684 17.188 -20.602 1.00 83.00 182 GLY A CA 1
ATOM 1407 C C . GLY A 1 182 ? 9.587 16.123 -19.982 1.00 83.00 182 GLY A C 1
ATOM 1408 O O . GLY A 1 182 ? 10.255 16.408 -18.990 1.00 83.00 182 GLY A O 1
ATOM 1409 N N . LEU A 1 183 ? 9.640 14.903 -20.510 1.00 85.88 183 LEU A N 1
ATOM 141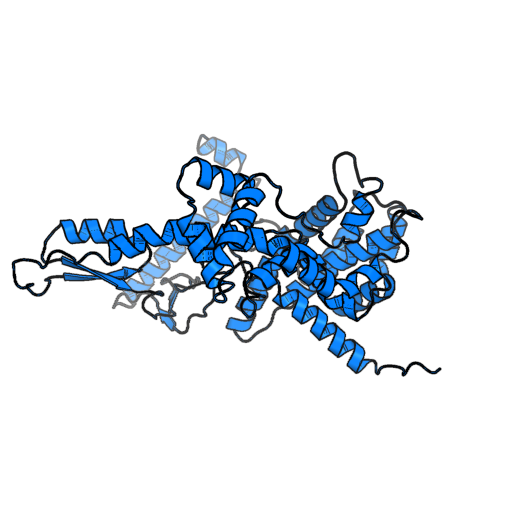0 C CA . LEU A 1 183 ? 10.396 13.829 -19.865 1.00 85.88 183 LEU A CA 1
ATOM 1411 C C . LEU A 1 183 ? 11.917 14.020 -20.011 1.00 85.88 183 LEU A C 1
ATOM 1413 O O . LEU A 1 183 ? 12.413 14.115 -21.138 1.00 85.88 183 LEU A O 1
ATOM 1417 N N . PRO A 1 184 ? 12.678 14.048 -18.899 1.00 83.56 184 PRO A N 1
ATOM 1418 C CA . PRO A 1 184 ? 14.129 14.191 -18.933 1.00 83.56 184 PRO A CA 1
ATOM 1419 C C . PRO A 1 184 ? 14.777 12.855 -19.321 1.00 83.56 184 PRO A C 1
ATOM 1421 O O . PRO A 1 184 ? 15.197 12.085 -18.467 1.00 83.56 184 PRO A O 1
ATOM 1424 N N . TRP A 1 185 ? 14.817 12.552 -20.619 1.00 88.56 185 TRP A N 1
ATOM 1425 C CA . TRP A 1 185 ? 15.365 11.300 -21.149 1.00 88.56 185 TRP A CA 1
ATOM 1426 C C . TRP A 1 185 ? 16.800 11.476 -21.646 1.00 88.56 185 TRP A C 1
ATOM 1428 O O . TRP A 1 185 ? 17.027 12.298 -22.539 1.00 88.56 185 TRP A O 1
ATOM 1438 N N . ARG A 1 186 ? 17.770 10.703 -21.133 1.00 86.75 186 ARG A N 1
ATOM 1439 C CA . ARG A 1 186 ? 19.191 10.905 -21.477 1.00 86.75 186 ARG A CA 1
ATOM 1440 C C . ARG A 1 186 ? 19.459 10.675 -22.961 1.00 86.75 186 ARG A C 1
ATOM 1442 O O . ARG A 1 186 ? 20.203 11.439 -23.569 1.00 86.75 186 ARG A O 1
ATOM 1449 N N . GLN A 1 187 ? 18.853 9.649 -23.554 1.00 86.06 187 GLN A N 1
ATOM 1450 C CA . GLN A 1 187 ? 19.014 9.344 -24.985 1.00 86.06 187 GLN A CA 1
ATOM 1451 C C . GLN A 1 187 ? 18.156 10.236 -25.908 1.00 86.06 187 GLN A C 1
ATOM 1453 O O . GLN A 1 187 ? 18.137 10.053 -27.124 1.00 86.06 187 GLN A O 1
ATOM 1458 N N . GLY A 1 188 ? 17.435 11.209 -25.343 1.00 89.25 188 GLY A N 1
ATOM 1459 C CA . GLY A 1 188 ? 16.566 12.120 -26.077 1.00 89.25 188 GLY A CA 1
ATOM 1460 C C . GLY A 1 188 ? 15.188 11.543 -26.416 1.00 89.25 188 GLY A C 1
ATOM 1461 O O . GLY A 1 188 ? 14.921 10.343 -26.352 1.00 89.25 188 GLY A O 1
ATOM 1462 N N . ARG A 1 189 ? 14.272 12.435 -26.805 1.00 89.50 189 ARG A N 1
ATOM 1463 C CA . ARG A 1 189 ? 12.846 12.116 -27.005 1.00 89.50 189 ARG A CA 1
ATOM 1464 C C . ARG A 1 189 ? 12.586 11.108 -28.126 1.00 89.50 189 ARG A C 1
ATOM 1466 O O . ARG A 1 189 ? 11.662 10.306 -28.022 1.00 89.50 189 ARG A O 1
ATOM 1473 N N . ALA A 1 190 ? 13.374 11.150 -29.201 1.00 90.69 190 ALA A N 1
ATOM 1474 C CA . ALA A 1 190 ? 13.237 10.207 -30.311 1.00 90.69 190 ALA A CA 1
ATOM 1475 C C . ALA A 1 190 ? 13.537 8.767 -29.863 1.00 90.69 190 ALA A C 1
ATOM 1477 O O . ALA A 1 190 ? 12.780 7.857 -30.198 1.00 90.69 190 ALA A O 1
ATOM 1478 N N . ALA A 1 191 ? 14.575 8.582 -29.040 1.00 91.31 191 ALA A N 1
ATOM 1479 C CA . ALA A 1 191 ? 14.919 7.285 -28.468 1.00 91.31 191 ALA A CA 1
ATOM 1480 C C . ALA A 1 191 ? 13.828 6.783 -27.514 1.00 91.31 191 ALA A C 1
ATOM 1482 O O . ALA A 1 191 ? 13.413 5.633 -27.628 1.00 91.31 191 ALA A O 1
ATOM 1483 N N . LEU A 1 192 ? 13.290 7.648 -26.641 1.00 91.75 192 LEU A N 1
ATOM 1484 C CA . LEU A 1 192 ? 12.164 7.282 -25.773 1.00 91.75 192 LEU A CA 1
ATOM 1485 C C . LEU A 1 192 ? 10.941 6.836 -26.585 1.00 91.75 192 LEU A C 1
ATOM 1487 O O . LEU A 1 192 ? 10.352 5.800 -26.296 1.00 91.75 192 LEU A O 1
ATOM 1491 N N . ARG A 1 193 ? 10.576 7.576 -27.638 1.00 92.94 193 ARG A N 1
ATOM 1492 C CA . ARG A 1 193 ? 9.456 7.211 -28.521 1.00 92.94 193 ARG A CA 1
ATOM 1493 C C . ARG A 1 193 ? 9.668 5.867 -29.207 1.00 92.94 193 ARG A C 1
ATOM 1495 O O . ARG A 1 193 ? 8.758 5.043 -29.197 1.00 92.94 193 ARG A O 1
ATOM 1502 N N . ALA A 1 194 ? 10.857 5.633 -29.762 1.00 93.06 194 ALA A N 1
ATOM 1503 C CA . ALA A 1 194 ? 11.203 4.348 -30.363 1.00 93.06 194 ALA A CA 1
ATOM 1504 C C . ALA A 1 194 ? 11.126 3.215 -29.328 1.00 93.06 194 ALA A C 1
ATOM 1506 O O . ALA A 1 194 ? 10.567 2.153 -29.599 1.00 93.06 194 ALA A O 1
ATOM 1507 N N . ARG A 1 195 ? 11.609 3.470 -28.107 1.00 93.81 195 ARG A N 1
ATOM 1508 C CA . ARG A 1 195 ? 11.573 2.506 -27.008 1.00 93.81 195 ARG A CA 1
ATOM 1509 C C . ARG A 1 195 ? 10.149 2.170 -26.564 1.00 93.81 195 ARG A C 1
ATOM 1511 O O . ARG A 1 195 ? 9.864 0.993 -26.362 1.00 93.81 195 ARG A O 1
ATOM 1518 N N . LEU A 1 196 ? 9.268 3.168 -26.452 1.00 94.56 196 LEU A N 1
ATOM 1519 C CA . LEU A 1 196 ? 7.846 3.003 -26.118 1.00 94.56 196 LEU A CA 1
ATOM 1520 C C . LEU A 1 196 ? 7.067 2.279 -27.224 1.00 94.56 196 LEU A C 1
ATOM 1522 O O . LEU A 1 196 ? 6.193 1.463 -26.928 1.00 94.56 196 LEU A O 1
ATOM 1526 N N . ALA A 1 197 ? 7.399 2.538 -28.491 1.00 93.88 197 ALA A N 1
ATOM 1527 C CA . ALA A 1 197 ? 6.819 1.829 -29.629 1.00 93.88 197 ALA A CA 1
ATOM 1528 C C . ALA A 1 197 ? 7.204 0.339 -29.645 1.00 93.88 197 ALA A C 1
ATOM 1530 O O . ALA A 1 197 ? 6.404 -0.487 -30.073 1.00 93.88 197 ALA A O 1
ATOM 1531 N N . ALA A 1 198 ? 8.395 0.000 -29.140 1.00 95.62 198 ALA A N 1
ATOM 1532 C CA . ALA A 1 198 ? 8.880 -1.374 -29.021 1.00 95.62 198 ALA A CA 1
ATOM 1533 C C . ALA A 1 198 ? 8.356 -2.126 -27.781 1.00 95.62 198 ALA A C 1
ATOM 1535 O O . ALA A 1 198 ? 8.600 -3.327 -27.655 1.00 95.62 198 ALA A O 1
ATOM 1536 N N . LEU A 1 199 ? 7.669 -1.456 -26.845 1.00 96.81 199 LEU A N 1
ATOM 1537 C CA . LEU A 1 199 ? 7.059 -2.145 -25.706 1.00 96.81 199 LEU A CA 1
ATOM 1538 C C . LEU A 1 199 ? 5.901 -3.043 -26.177 1.00 96.81 199 LEU A C 1
ATOM 1540 O O . LEU A 1 199 ? 5.112 -2.611 -27.022 1.00 96.81 199 LEU A O 1
ATOM 1544 N N . PRO A 1 200 ? 5.750 -4.261 -25.619 1.00 97.06 200 PRO A N 1
ATOM 1545 C CA . PRO A 1 200 ? 4.605 -5.113 -25.924 1.00 97.06 200 PRO A CA 1
ATOM 1546 C C . PRO A 1 200 ? 3.279 -4.406 -25.628 1.00 97.06 200 PRO A C 1
ATOM 1548 O O . PRO A 1 200 ? 3.131 -3.805 -24.572 1.00 97.06 200 PRO A O 1
ATOM 1551 N N . ALA A 1 201 ? 2.297 -4.521 -26.526 1.00 92.44 201 ALA A N 1
ATOM 1552 C CA . ALA A 1 201 ? 0.988 -3.876 -26.357 1.00 92.44 201 ALA A CA 1
ATOM 1553 C C . ALA A 1 201 ? 0.133 -4.501 -25.235 1.00 92.44 201 ALA A C 1
ATOM 1555 O O . ALA A 1 201 ? -0.754 -3.851 -24.689 1.00 92.44 201 ALA A O 1
ATOM 1556 N N . VAL A 1 202 ? 0.397 -5.762 -24.879 1.00 94.19 202 VAL A N 1
ATOM 1557 C CA . VAL A 1 202 ? -0.334 -6.493 -23.834 1.00 94.19 202 VAL A CA 1
ATOM 1558 C C . VAL A 1 202 ? 0.433 -6.418 -22.513 1.00 94.19 202 VAL A C 1
ATOM 1560 O O . VAL A 1 202 ? 1.617 -6.749 -22.461 1.00 94.19 202 VAL A O 1
ATOM 1563 N N . SER A 1 203 ? -0.257 -6.052 -21.430 1.00 95.88 203 SER A N 1
ATOM 1564 C CA . SER A 1 203 ? 0.324 -5.826 -20.095 1.00 95.88 203 SER A CA 1
ATOM 1565 C C . SER A 1 203 ? 1.118 -7.023 -19.552 1.00 95.88 203 SER A C 1
ATOM 1567 O O . SER A 1 203 ? 2.236 -6.853 -19.077 1.00 95.88 203 SER A O 1
ATOM 1569 N N . GLN A 1 204 ? 0.598 -8.249 -19.667 1.00 95.69 204 GLN A N 1
ATOM 1570 C CA . GLN A 1 204 ? 1.310 -9.459 -19.226 1.00 95.69 204 GLN A CA 1
ATOM 1571 C C . GLN A 1 204 ? 2.583 -9.725 -20.041 1.00 95.69 204 GLN A C 1
ATOM 1573 O O . GLN A 1 204 ? 3.618 -10.077 -19.473 1.00 95.69 204 GLN A O 1
ATOM 1578 N N . ALA A 1 205 ? 2.529 -9.516 -21.361 1.00 96.81 205 ALA A N 1
ATOM 1579 C CA . ALA A 1 205 ? 3.690 -9.671 -22.233 1.00 96.81 205 ALA A CA 1
ATOM 1580 C C . ALA A 1 205 ? 4.762 -8.617 -21.923 1.00 96.81 205 ALA A C 1
ATOM 1582 O O . ALA A 1 205 ? 5.951 -8.930 -21.924 1.00 96.81 205 ALA A O 1
ATOM 1583 N N . LEU A 1 206 ? 4.348 -7.389 -21.594 1.00 98.25 206 LEU A N 1
ATOM 1584 C CA . LEU A 1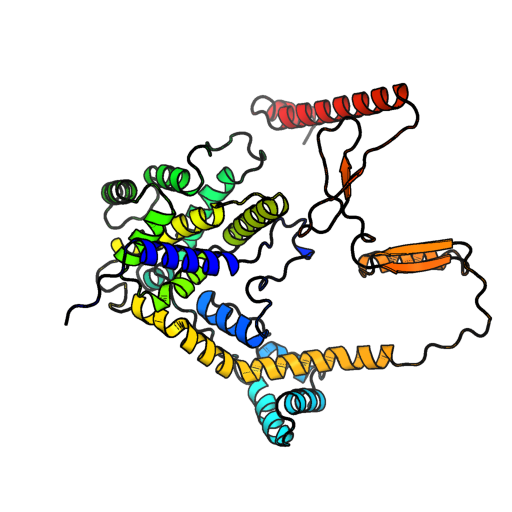 206 ? 5.254 -6.361 -21.098 1.00 98.25 206 LEU A CA 1
ATOM 1585 C C . LEU A 1 206 ? 5.911 -6.785 -19.783 1.00 98.25 206 LEU A C 1
ATOM 1587 O O . LEU A 1 206 ? 7.119 -6.625 -19.657 1.00 98.25 206 LEU A O 1
ATOM 1591 N N . ILE A 1 207 ? 5.150 -7.312 -18.817 1.00 98.62 207 ILE A N 1
ATOM 1592 C CA . ILE A 1 207 ? 5.715 -7.744 -17.532 1.00 98.62 207 ILE A CA 1
ATOM 1593 C C . ILE A 1 207 ? 6.777 -8.825 -17.756 1.00 98.62 207 ILE A C 1
ATOM 1595 O O . ILE A 1 207 ? 7.881 -8.710 -17.227 1.00 98.62 207 ILE A O 1
ATOM 1599 N N . ALA A 1 208 ? 6.483 -9.823 -18.595 1.00 98.31 208 ALA A N 1
ATOM 1600 C CA . ALA A 1 208 ? 7.444 -10.859 -18.969 1.00 98.31 208 ALA A CA 1
ATOM 1601 C C . ALA A 1 208 ? 8.717 -10.261 -19.595 1.00 98.31 208 ALA A C 1
ATOM 1603 O O . ALA A 1 208 ? 9.826 -10.546 -19.144 1.00 98.31 208 ALA A O 1
ATOM 1604 N N . ALA A 1 209 ? 8.552 -9.398 -20.603 1.00 98.31 209 ALA A N 1
ATOM 1605 C CA . ALA A 1 209 ? 9.660 -8.783 -21.327 1.00 98.31 209 ALA A CA 1
ATOM 1606 C C . ALA A 1 209 ? 10.507 -7.858 -20.440 1.00 98.31 209 ALA A C 1
ATOM 1608 O O . ALA A 1 209 ? 11.724 -7.835 -20.582 1.00 98.31 209 ALA A O 1
ATOM 1609 N N . ALA A 1 210 ? 9.886 -7.127 -19.513 1.00 98.50 210 ALA A N 1
ATOM 1610 C CA . ALA A 1 210 ? 10.582 -6.247 -18.584 1.00 98.50 210 ALA A CA 1
ATOM 1611 C C . ALA A 1 210 ? 11.408 -7.032 -17.558 1.00 98.50 210 ALA A C 1
ATOM 1613 O O . ALA A 1 210 ? 12.557 -6.681 -17.305 1.00 98.50 210 ALA A O 1
ATOM 1614 N N . LEU A 1 211 ? 10.856 -8.115 -17.000 1.00 98.50 211 LEU A N 1
ATOM 1615 C CA . LEU A 1 211 ? 11.592 -8.992 -16.085 1.00 98.50 211 LEU A CA 1
ATOM 1616 C C . LEU A 1 211 ? 12.777 -9.665 -16.785 1.00 98.50 211 LEU A C 1
ATOM 1618 O O . LEU A 1 211 ? 13.871 -9.693 -16.226 1.00 98.50 211 LEU A O 1
ATOM 1622 N N . ASP A 1 212 ? 12.579 -10.165 -18.007 1.00 97.00 212 ASP A N 1
ATOM 1623 C CA . ASP A 1 212 ? 13.651 -10.776 -18.797 1.00 97.00 212 ASP A CA 1
ATOM 1624 C C . ASP A 1 212 ? 14.698 -9.717 -19.221 1.00 97.00 212 ASP A C 1
ATOM 1626 O O . ASP A 1 212 ? 15.898 -9.950 -19.087 1.00 97.00 212 ASP A O 1
ATOM 1630 N N . GLY A 1 213 ? 14.269 -8.522 -19.647 1.00 96.12 213 GLY A N 1
ATOM 1631 C CA . GLY A 1 213 ? 15.144 -7.420 -20.070 1.00 96.12 213 GLY A CA 1
ATOM 1632 C C . GLY A 1 213 ? 15.977 -6.797 -18.944 1.00 96.12 213 GLY A C 1
ATOM 1633 O O . GLY A 1 213 ? 17.080 -6.319 -19.190 1.00 96.12 213 GLY A O 1
ATOM 1634 N N . MET A 1 214 ? 15.484 -6.852 -17.706 1.00 97.00 214 MET A N 1
ATOM 1635 C CA . MET A 1 214 ? 16.222 -6.468 -16.495 1.00 97.00 214 MET A CA 1
ATOM 1636 C C . MET A 1 214 ? 16.996 -7.635 -15.861 1.00 97.00 214 MET A C 1
ATOM 1638 O O . MET A 1 214 ? 17.577 -7.469 -14.789 1.00 97.00 214 MET A O 1
ATOM 1642 N N . ALA A 1 215 ? 16.990 -8.815 -16.494 1.00 96.31 215 ALA A N 1
ATOM 1643 C CA . ALA A 1 215 ? 17.594 -10.043 -15.981 1.00 96.31 215 ALA A CA 1
ATOM 1644 C C . ALA A 1 215 ? 17.149 -10.392 -14.543 1.00 96.31 215 ALA A C 1
ATOM 1646 O O . ALA A 1 215 ? 17.951 -10.850 -13.727 1.00 96.31 215 ALA A O 1
ATOM 1647 N N . MET A 1 216 ? 15.868 -10.172 -14.222 1.00 97.81 216 MET A N 1
ATOM 1648 C CA . MET A 1 216 ? 15.306 -10.449 -12.899 1.00 97.81 216 MET A CA 1
ATOM 1649 C C . MET A 1 216 ? 15.226 -11.967 -12.650 1.00 97.81 216 MET A C 1
ATOM 1651 O O . MET A 1 216 ? 14.468 -12.651 -13.361 1.00 97.81 216 MET A O 1
ATOM 1655 N N . PRO A 1 217 ? 15.956 -12.503 -11.649 1.00 96.94 217 PRO A N 1
ATOM 1656 C CA . PRO A 1 217 ? 15.935 -13.926 -11.331 1.00 96.94 217 PRO A CA 1
ATOM 1657 C C . PRO A 1 217 ? 14.546 -14.388 -10.916 1.00 96.94 217 PRO A C 1
ATOM 1659 O O . PRO A 1 217 ? 13.826 -13.641 -10.256 1.00 96.94 217 PRO A O 1
ATOM 1662 N N . GLU A 1 218 ? 14.198 -15.629 -11.254 1.00 95.19 218 GLU A N 1
ATOM 1663 C CA . GLU A 1 218 ? 12.863 -16.177 -11.001 1.00 95.19 218 GLU A CA 1
ATOM 1664 C C . GLU A 1 218 ? 12.435 -16.056 -9.532 1.00 95.19 218 GLU A C 1
ATOM 1666 O O . GLU A 1 218 ? 11.368 -15.511 -9.259 1.00 95.19 218 GLU A O 1
ATOM 1671 N N . ASP A 1 219 ? 13.296 -16.474 -8.601 1.00 95.62 219 ASP A N 1
ATOM 1672 C CA . ASP A 1 219 ? 13.009 -16.486 -7.159 1.00 95.62 219 ASP A CA 1
ATOM 1673 C C . ASP A 1 219 ? 12.774 -15.079 -6.580 1.00 95.62 219 ASP A C 1
ATOM 1675 O O . ASP A 1 219 ? 12.137 -14.920 -5.541 1.00 95.62 219 ASP A O 1
ATOM 1679 N N . GLY A 1 220 ? 13.270 -14.036 -7.255 1.00 96.88 220 GLY A N 1
ATOM 1680 C CA . GLY A 1 220 ? 13.086 -12.640 -6.859 1.00 96.88 220 GLY A CA 1
ATOM 1681 C C . GLY A 1 220 ? 11.847 -11.969 -7.458 1.00 96.88 220 GLY A C 1
ATOM 1682 O O . GLY A 1 220 ? 11.481 -10.878 -7.013 1.00 96.88 220 GLY A O 1
ATOM 1683 N N . ARG A 1 221 ? 11.188 -12.580 -8.456 1.00 98.06 221 ARG A N 1
ATOM 1684 C CA . ARG A 1 221 ? 10.121 -11.929 -9.243 1.00 98.06 221 ARG A CA 1
ATOM 1685 C C . ARG A 1 221 ? 8.935 -11.530 -8.387 1.00 98.06 221 ARG A C 1
ATOM 1687 O O . ARG A 1 221 ? 8.503 -10.384 -8.461 1.00 98.06 221 ARG A O 1
ATOM 1694 N N . GLU A 1 222 ? 8.435 -12.433 -7.552 1.00 97.62 222 GLU A N 1
ATOM 1695 C CA . GLU A 1 222 ? 7.274 -12.156 -6.706 1.00 97.62 222 GLU A CA 1
ATOM 1696 C C . GLU A 1 222 ? 7.513 -10.954 -5.779 1.00 97.62 222 GLU A C 1
ATOM 1698 O O . GLU A 1 222 ? 6.702 -10.024 -5.716 1.00 97.62 222 GLU A O 1
ATOM 1703 N N . ALA A 1 223 ? 8.655 -10.949 -5.083 1.00 97.75 223 ALA A N 1
ATOM 1704 C CA . ALA A 1 223 ? 9.051 -9.883 -4.169 1.00 97.75 223 ALA A CA 1
ATOM 1705 C C . ALA A 1 223 ? 9.250 -8.557 -4.913 1.00 97.75 223 ALA A C 1
ATOM 1707 O O . ALA A 1 223 ? 8.733 -7.525 -4.481 1.00 97.75 223 ALA A O 1
ATOM 1708 N N . TYR A 1 224 ? 9.926 -8.591 -6.063 1.00 98.56 224 TYR A N 1
ATOM 1709 C CA . TYR A 1 224 ? 10.159 -7.404 -6.876 1.00 98.56 224 TYR A CA 1
ATOM 1710 C C . TYR A 1 224 ? 8.851 -6.795 -7.389 1.00 98.56 224 TYR A C 1
ATOM 1712 O O . TYR A 1 224 ? 8.594 -5.616 -7.155 1.00 98.56 224 TYR A O 1
ATOM 1720 N N . LEU A 1 225 ? 7.970 -7.593 -8.004 1.00 98.62 225 LEU A N 1
ATOM 1721 C CA . LEU A 1 225 ? 6.665 -7.124 -8.489 1.00 98.62 225 LEU A CA 1
ATOM 1722 C C . LEU A 1 225 ? 5.803 -6.555 -7.350 1.00 98.62 225 LEU A C 1
ATOM 1724 O O . LEU A 1 225 ? 5.101 -5.560 -7.536 1.00 98.62 225 LEU A O 1
ATOM 1728 N N . SER A 1 226 ? 5.894 -7.146 -6.157 1.00 97.56 226 SER A N 1
ATOM 1729 C CA . SER A 1 226 ? 5.203 -6.644 -4.965 1.00 97.56 226 SER A CA 1
ATOM 1730 C C . SER A 1 226 ? 5.725 -5.272 -4.546 1.00 97.56 226 SER A C 1
ATOM 1732 O O . SER A 1 226 ? 4.932 -4.357 -4.339 1.00 97.56 226 SER A O 1
ATOM 1734 N N . ALA A 1 227 ? 7.047 -5.099 -4.477 1.00 97.88 227 ALA A N 1
ATOM 1735 C CA . ALA A 1 227 ? 7.670 -3.819 -4.150 1.00 97.88 227 ALA A CA 1
ATOM 1736 C C . ALA A 1 227 ? 7.372 -2.739 -5.207 1.00 97.88 227 ALA A C 1
ATOM 1738 O O . ALA A 1 227 ? 7.111 -1.587 -4.855 1.00 97.88 227 ALA A O 1
ATOM 1739 N N . VAL A 1 228 ? 7.342 -3.111 -6.492 1.00 98.31 228 VAL A N 1
ATOM 1740 C CA . VAL A 1 228 ? 6.955 -2.233 -7.609 1.00 98.31 228 VAL A CA 1
ATOM 1741 C C . VAL A 1 228 ? 5.527 -1.710 -7.416 1.00 98.31 228 VAL A C 1
ATOM 1743 O O . VAL A 1 228 ? 5.311 -0.501 -7.491 1.00 98.31 228 VAL A O 1
ATOM 1746 N N . LEU A 1 229 ? 4.558 -2.581 -7.107 1.00 96.88 229 LEU A N 1
ATOM 1747 C CA . LEU A 1 229 ? 3.176 -2.166 -6.821 1.00 96.88 229 LEU A CA 1
ATOM 1748 C C . LEU A 1 229 ? 3.058 -1.330 -5.540 1.00 96.88 229 LEU A C 1
ATOM 1750 O O . LEU A 1 229 ? 2.339 -0.329 -5.527 1.00 96.88 229 LEU A O 1
ATOM 1754 N N . MET A 1 230 ? 3.775 -1.701 -4.477 1.00 94.44 230 MET A N 1
ATOM 1755 C CA . MET A 1 230 ? 3.792 -0.949 -3.216 1.00 94.44 230 MET A CA 1
ATOM 1756 C C . MET A 1 230 ? 4.347 0.469 -3.396 1.00 94.44 230 MET A C 1
ATOM 1758 O O . MET A 1 230 ? 3.867 1.396 -2.744 1.00 94.44 230 MET A O 1
ATOM 1762 N N . GLY A 1 231 ? 5.275 0.668 -4.338 1.00 94.38 231 GLY A N 1
ATOM 1763 C CA . GLY A 1 231 ? 5.783 1.987 -4.721 1.00 94.38 231 GLY A CA 1
ATOM 1764 C C . GLY A 1 231 ? 4.726 2.931 -5.312 1.00 94.38 231 GLY A C 1
ATOM 1765 O O . GLY A 1 231 ? 4.975 4.127 -5.404 1.00 94.38 231 GLY A O 1
ATOM 1766 N N . ILE A 1 232 ? 3.545 2.425 -5.687 1.00 94.88 232 ILE A N 1
ATOM 1767 C CA . ILE A 1 232 ? 2.391 3.223 -6.130 1.00 94.88 232 ILE A CA 1
ATOM 1768 C C . ILE A 1 232 ? 1.116 2.840 -5.357 1.00 94.88 232 ILE A C 1
ATOM 1770 O O . ILE A 1 232 ? 0.009 2.791 -5.900 1.00 94.88 232 ILE A O 1
ATOM 1774 N N . GLY A 1 233 ? 1.272 2.572 -4.054 1.00 90.38 233 GLY A N 1
ATOM 1775 C CA . GLY A 1 233 ? 0.254 1.950 -3.200 1.00 90.38 233 GLY A CA 1
ATOM 1776 C C . GLY A 1 233 ? -1.128 2.616 -3.205 1.00 90.38 233 GLY A C 1
ATOM 1777 O O . GLY A 1 233 ? -2.121 1.910 -3.076 1.00 90.38 233 GLY A O 1
ATOM 1778 N N . GLY A 1 234 ? -1.227 3.932 -3.428 1.00 91.44 234 GLY A N 1
ATOM 1779 C CA . GLY A 1 234 ? -2.517 4.623 -3.565 1.00 91.44 234 GLY A CA 1
ATOM 1780 C C . GLY A 1 234 ? -3.343 4.120 -4.759 1.00 91.44 234 GLY A C 1
ATOM 1781 O O . GLY A 1 234 ? -4.461 3.633 -4.588 1.00 91.44 234 GLY A O 1
ATOM 1782 N N . TRP A 1 235 ? -2.777 4.162 -5.971 1.00 95.25 235 TRP A N 1
ATOM 1783 C CA . TRP A 1 235 ? -3.439 3.620 -7.167 1.00 95.25 235 TRP A CA 1
ATOM 1784 C C . TRP A 1 235 ? -3.513 2.095 -7.148 1.00 95.25 235 TRP A C 1
ATOM 1786 O O . TRP A 1 235 ? -4.482 1.525 -7.652 1.00 95.25 235 TRP A O 1
ATOM 1796 N N . GLY A 1 236 ? -2.534 1.437 -6.519 1.00 95.00 236 GLY A N 1
ATOM 1797 C CA . GLY A 1 236 ? -2.582 0.005 -6.242 1.00 95.00 236 GLY A CA 1
ATOM 1798 C C . GLY A 1 236 ? -3.837 -0.368 -5.453 1.00 95.00 236 GLY A C 1
ATOM 1799 O O . GLY A 1 236 ? -4.588 -1.240 -5.883 1.00 95.00 236 GLY A O 1
ATOM 1800 N N . ALA A 1 237 ? -4.107 0.333 -4.349 1.00 92.50 237 ALA A N 1
ATOM 1801 C CA . ALA A 1 237 ? -5.287 0.123 -3.514 1.00 92.50 237 ALA A CA 1
ATOM 1802 C C . ALA A 1 237 ? -6.595 0.425 -4.257 1.00 92.50 237 ALA A C 1
ATOM 1804 O O . ALA A 1 237 ? -7.563 -0.326 -4.122 1.00 92.50 237 ALA A O 1
ATOM 1805 N N . TRP A 1 238 ? -6.623 1.470 -5.096 1.00 92.75 238 TRP A N 1
ATOM 1806 C CA . TRP A 1 238 ? -7.765 1.748 -5.976 1.00 92.75 238 TRP A CA 1
ATOM 1807 C C . TRP A 1 238 ? -8.048 0.574 -6.925 1.00 92.75 238 TRP A C 1
ATOM 1809 O O . TRP A 1 238 ? -9.188 0.119 -7.040 1.00 92.75 238 TRP A O 1
ATOM 1819 N N . CYS A 1 239 ? -7.018 0.052 -7.597 1.00 95.44 239 CYS A N 1
ATOM 1820 C CA . CYS A 1 239 ? -7.174 -1.065 -8.527 1.00 95.44 239 CYS A CA 1
ATOM 1821 C C . CYS A 1 239 ? -7.546 -2.366 -7.801 1.00 95.44 239 CYS A C 1
ATOM 1823 O O . CYS A 1 239 ? -8.411 -3.103 -8.276 1.00 95.44 239 CYS A O 1
ATOM 1825 N N . ALA A 1 240 ? -6.949 -2.624 -6.632 1.00 93.56 240 ALA A N 1
ATOM 1826 C CA . ALA A 1 240 ? -7.306 -3.747 -5.768 1.00 93.56 240 ALA A CA 1
ATOM 1827 C C . ALA A 1 240 ? -8.780 -3.670 -5.343 1.00 93.56 240 ALA A C 1
ATOM 1829 O O . ALA A 1 240 ? -9.489 -4.674 -5.395 1.00 93.56 240 ALA A O 1
ATOM 1830 N N . TYR A 1 241 ? -9.270 -2.474 -5.001 1.00 91.12 241 TYR A N 1
ATOM 1831 C CA . TYR A 1 241 ? -10.683 -2.246 -4.713 1.00 91.12 241 TYR A CA 1
ATOM 1832 C C . TYR A 1 241 ? -11.582 -2.516 -5.925 1.00 91.12 241 TYR A C 1
ATOM 1834 O O . TYR A 1 241 ? -12.597 -3.197 -5.788 1.00 91.12 241 TYR A O 1
ATOM 1842 N N . GLY A 1 242 ? -11.215 -2.028 -7.115 1.00 92.12 242 GLY A N 1
ATOM 1843 C CA . GLY A 1 242 ? -11.962 -2.296 -8.349 1.00 92.12 242 GLY A CA 1
ATOM 1844 C C . GLY A 1 242 ? -12.107 -3.795 -8.623 1.00 92.12 242 GLY A C 1
ATOM 1845 O O . GLY A 1 242 ? -13.221 -4.288 -8.806 1.00 92.12 242 GLY A O 1
ATOM 1846 N N . ARG A 1 243 ? -10.995 -4.533 -8.529 1.00 94.19 243 ARG A N 1
ATOM 1847 C CA . ARG A 1 243 ? -10.962 -5.999 -8.627 1.00 94.19 243 ARG A CA 1
ATOM 1848 C C . ARG A 1 243 ? -11.808 -6.679 -7.557 1.00 94.19 243 ARG A C 1
ATOM 1850 O O . ARG A 1 243 ? -12.565 -7.592 -7.871 1.00 94.19 243 ARG A O 1
ATOM 1857 N N . TRP A 1 244 ? -11.731 -6.223 -6.310 1.00 90.94 244 TRP A N 1
ATOM 1858 C CA . TRP A 1 244 ? -12.559 -6.747 -5.224 1.00 90.94 244 TRP A CA 1
ATOM 1859 C C . TRP A 1 244 ? -14.058 -6.584 -5.515 1.00 90.94 244 TRP A C 1
ATOM 1861 O O . TRP A 1 244 ? -14.813 -7.547 -5.409 1.00 90.94 244 TRP A O 1
ATOM 1871 N N . GLN A 1 245 ? -14.496 -5.392 -5.932 1.00 88.25 245 GLN A N 1
ATOM 1872 C CA . GLN A 1 245 ? -15.901 -5.135 -6.271 1.00 88.25 245 GLN A CA 1
ATOM 1873 C C . GLN A 1 245 ? -16.374 -5.967 -7.469 1.00 88.25 245 GLN A C 1
ATOM 1875 O O . GLN A 1 245 ? -17.484 -6.492 -7.434 1.00 88.25 245 GLN A O 1
ATOM 1880 N N . ALA A 1 246 ? -15.541 -6.120 -8.504 1.00 92.12 246 ALA A N 1
ATOM 1881 C CA . ALA A 1 246 ? -15.856 -6.981 -9.643 1.00 92.12 246 ALA A CA 1
ATOM 1882 C C . ALA A 1 246 ? -16.107 -8.429 -9.191 1.00 92.12 246 ALA A C 1
ATOM 1884 O O . ALA A 1 246 ? -17.127 -9.014 -9.555 1.00 92.12 246 ALA A O 1
ATOM 1885 N N . ARG A 1 247 ? -15.247 -8.962 -8.313 1.00 92.81 247 ARG A N 1
ATOM 1886 C CA . ARG A 1 247 ? -15.364 -10.328 -7.771 1.00 92.81 247 ARG A CA 1
ATOM 1887 C C . ARG A 1 247 ? -16.582 -10.526 -6.886 1.00 92.81 247 ARG A C 1
ATOM 1889 O O . ARG A 1 247 ? -17.223 -11.568 -6.977 1.00 92.81 247 ARG A O 1
ATOM 1896 N N . LEU A 1 248 ? -16.955 -9.520 -6.096 1.00 87.12 248 LEU A N 1
ATOM 1897 C CA . LEU A 1 248 ? -18.224 -9.531 -5.362 1.00 87.12 248 LEU A CA 1
ATOM 1898 C C . LEU A 1 248 ? -19.440 -9.657 -6.296 1.00 87.12 248 LEU A C 1
ATOM 1900 O O . LEU A 1 248 ? -20.450 -10.233 -5.904 1.00 87.12 248 LEU A O 1
ATOM 1904 N N . GLY A 1 249 ? -19.342 -9.135 -7.521 1.00 86.62 249 GLY A N 1
ATOM 1905 C CA . GLY A 1 249 ? -20.359 -9.260 -8.567 1.00 86.62 249 GLY A CA 1
ATOM 1906 C C . GLY A 1 249 ? -20.194 -10.472 -9.491 1.00 86.62 249 GLY A C 1
ATOM 1907 O O . GLY A 1 249 ? -20.904 -10.550 -10.489 1.00 86.62 249 GLY A O 1
ATOM 1908 N N . GLY A 1 250 ? -19.262 -11.392 -9.208 1.00 91.25 250 GLY A N 1
ATOM 1909 C CA . GLY A 1 250 ? -18.997 -12.573 -10.040 1.00 91.25 250 GLY A CA 1
ATOM 1910 C C . GLY A 1 250 ? -18.160 -12.320 -11.303 1.00 91.25 250 GLY A C 1
ATOM 1911 O O . GLY A 1 250 ? -18.079 -13.197 -12.158 1.00 91.25 250 GLY A O 1
ATOM 1912 N N . ALA A 1 251 ? -17.539 -11.146 -11.433 1.00 95.62 251 ALA A N 1
ATOM 1913 C CA . ALA A 1 251 ? -16.619 -10.787 -12.516 1.00 95.62 251 ALA A CA 1
ATOM 1914 C C . ALA A 1 251 ? -15.162 -10.685 -12.012 1.00 95.62 251 ALA A C 1
ATOM 1916 O O . ALA A 1 251 ? -14.882 -10.904 -10.835 1.00 95.62 251 ALA A O 1
ATOM 1917 N N . ASP A 1 252 ? -14.218 -10.323 -12.883 1.00 94.56 252 ASP A N 1
ATOM 1918 C CA . ASP A 1 252 ? -12.855 -9.947 -12.480 1.00 94.56 252 ASP A CA 1
ATOM 1919 C C . ASP A 1 252 ? -12.435 -8.640 -13.168 1.00 94.56 252 ASP A C 1
ATOM 1921 O O . ASP A 1 252 ? -12.995 -8.258 -14.195 1.00 94.56 252 ASP A O 1
ATOM 1925 N N . ASP A 1 253 ? -11.458 -7.945 -12.590 1.00 95.31 253 ASP A N 1
ATOM 1926 C CA . ASP A 1 253 ? -10.891 -6.709 -13.143 1.00 95.31 253 ASP A CA 1
ATOM 1927 C C . ASP A 1 253 ? -9.362 -6.824 -13.168 1.00 95.31 253 ASP A C 1
ATOM 1929 O O . ASP A 1 253 ? -8.731 -7.159 -12.165 1.00 95.31 253 ASP A O 1
ATOM 1933 N N . ASP A 1 254 ? -8.739 -6.583 -14.318 1.00 95.94 254 ASP A N 1
ATOM 1934 C CA . ASP A 1 254 ? -7.300 -6.738 -14.536 1.00 95.94 254 ASP A CA 1
ATOM 1935 C C . ASP A 1 254 ? -6.500 -5.431 -14.395 1.00 95.94 254 ASP A C 1
ATOM 1937 O O . ASP A 1 254 ? -5.281 -5.438 -14.576 1.00 95.94 254 ASP A O 1
ATOM 1941 N N . LYS A 1 255 ? -7.123 -4.307 -14.018 1.00 97.38 255 LYS A N 1
ATOM 1942 C CA . LYS A 1 255 ? -6.458 -2.992 -13.988 1.00 97.38 255 LYS A CA 1
ATOM 1943 C C . LYS A 1 255 ? -5.283 -2.928 -13.022 1.00 97.38 255 LYS A C 1
ATOM 1945 O O . LYS A 1 255 ? -4.337 -2.198 -13.290 1.00 97.38 255 LYS A O 1
ATOM 1950 N N . ILE A 1 256 ? -5.273 -3.724 -11.950 1.00 97.56 256 ILE A N 1
ATOM 1951 C CA . ILE A 1 256 ? -4.095 -3.832 -11.069 1.00 97.56 256 ILE A CA 1
ATOM 1952 C C . ILE A 1 256 ? -2.888 -4.455 -11.787 1.00 97.56 256 ILE A C 1
ATOM 1954 O O . ILE A 1 256 ? -1.754 -4.053 -11.544 1.00 97.56 256 ILE A O 1
ATOM 1958 N N . VAL A 1 257 ? -3.123 -5.386 -12.717 1.00 98.12 257 VAL A N 1
ATOM 1959 C CA . VAL A 1 257 ? -2.072 -5.988 -13.553 1.00 98.12 257 VAL A CA 1
ATOM 1960 C C . VAL A 1 257 ? -1.595 -4.981 -14.596 1.00 98.12 257 VAL A C 1
ATOM 1962 O O . VAL A 1 257 ? -0.396 -4.854 -14.827 1.00 98.12 257 VAL A O 1
ATOM 1965 N N . GLN A 1 258 ? -2.514 -4.213 -15.186 1.00 98.50 258 GLN A N 1
ATOM 1966 C CA . GLN A 1 258 ? -2.163 -3.127 -16.103 1.00 98.50 258 GLN A CA 1
ATOM 1967 C C . GLN A 1 258 ? -1.369 -2.014 -15.400 1.00 98.50 258 GLN A C 1
ATOM 1969 O O . GLN A 1 258 ? -0.381 -1.533 -15.950 1.00 98.50 258 GLN A O 1
ATOM 1974 N N . LEU A 1 259 ? -1.725 -1.659 -14.162 1.00 98.69 259 LEU A N 1
ATOM 1975 C CA . LEU A 1 259 ? -0.971 -0.713 -13.336 1.00 98.69 259 LEU A CA 1
ATOM 1976 C C . LEU A 1 259 ? 0.424 -1.249 -12.983 1.00 98.69 259 LEU A C 1
ATOM 1978 O O . LEU A 1 259 ? 1.401 -0.505 -13.076 1.00 98.69 259 LEU A O 1
ATOM 1982 N N . LEU A 1 260 ? 0.535 -2.533 -12.619 1.00 98.69 260 LEU A N 1
ATOM 1983 C CA . LEU A 1 260 ? 1.828 -3.190 -12.408 1.00 98.69 260 LEU A CA 1
ATOM 1984 C C . LEU A 1 260 ? 2.688 -3.102 -13.672 1.00 98.69 260 LEU A C 1
ATOM 1986 O O . LEU A 1 260 ? 3.858 -2.741 -13.582 1.00 98.69 260 LEU A O 1
ATOM 1990 N N . ALA A 1 261 ? 2.105 -3.365 -14.844 1.00 98.69 261 ALA A N 1
ATOM 1991 C CA . ALA A 1 261 ? 2.798 -3.243 -16.119 1.00 98.69 261 ALA A CA 1
ATOM 1992 C C . ALA A 1 261 ? 3.295 -1.805 -16.350 1.00 98.69 261 ALA A C 1
ATOM 1994 O O . ALA A 1 261 ? 4.474 -1.621 -16.627 1.00 98.69 261 ALA A O 1
ATOM 1995 N N . ILE A 1 262 ? 2.461 -0.779 -16.144 1.00 98.62 262 ILE A N 1
ATOM 1996 C CA . ILE A 1 262 ? 2.8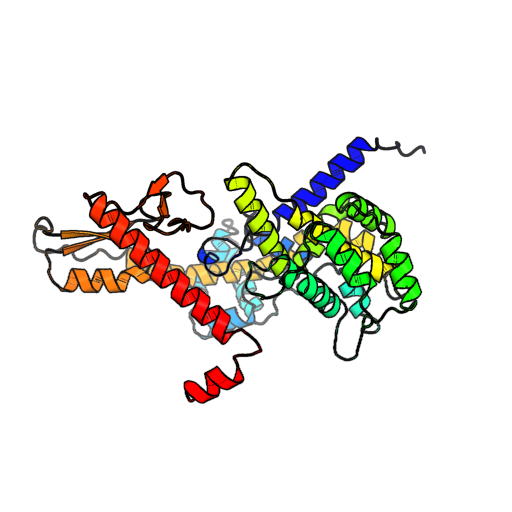79 0.635 -16.229 1.00 98.62 262 ILE A CA 1
ATOM 1997 C C . ILE A 1 262 ? 4.076 0.918 -15.313 1.00 98.62 262 ILE A C 1
ATOM 1999 O O . ILE A 1 262 ? 5.090 1.473 -15.743 1.00 98.62 262 ILE A O 1
ATOM 2003 N N . ARG A 1 263 ? 3.973 0.547 -14.033 1.00 98.50 263 ARG A N 1
ATOM 2004 C CA . ARG A 1 263 ? 5.012 0.866 -13.051 1.00 98.50 263 ARG A CA 1
ATOM 2005 C C . ARG A 1 263 ? 6.303 0.096 -13.323 1.00 98.50 263 ARG A C 1
ATOM 2007 O O . ARG A 1 263 ? 7.376 0.670 -13.157 1.00 98.50 263 ARG A O 1
ATOM 2014 N N . LEU A 1 264 ? 6.211 -1.148 -13.786 1.00 98.62 264 LEU A N 1
ATOM 2015 C CA . LEU A 1 264 ? 7.352 -1.970 -14.183 1.00 98.62 264 LEU A CA 1
ATOM 2016 C C . LEU A 1 264 ? 7.975 -1.511 -15.510 1.00 98.62 264 LEU A C 1
ATOM 2018 O O . LEU A 1 264 ? 9.190 -1.572 -15.669 1.00 98.62 264 LEU A O 1
ATOM 2022 N N . ALA A 1 265 ? 7.178 -0.999 -16.449 1.00 98.50 265 ALA A N 1
ATOM 2023 C CA . ALA A 1 265 ? 7.693 -0.392 -17.671 1.00 98.50 265 ALA A CA 1
ATOM 2024 C C . ALA A 1 265 ? 8.597 0.794 -17.340 1.00 98.50 265 ALA A C 1
ATOM 2026 O O . ALA A 1 265 ? 9.664 0.909 -17.926 1.00 98.50 265 ALA A O 1
ATOM 2027 N N . TRP A 1 266 ? 8.227 1.626 -16.362 1.00 97.88 266 TRP A N 1
ATOM 2028 C CA . TRP A 1 266 ? 9.107 2.684 -15.862 1.00 97.88 266 TRP A CA 1
ATOM 2029 C C . TRP A 1 266 ? 10.421 2.154 -15.288 1.00 97.88 266 TRP A C 1
ATOM 2031 O O . TRP A 1 266 ? 11.467 2.716 -15.594 1.00 97.88 266 TRP A O 1
ATOM 2041 N N . GLU A 1 267 ? 10.389 1.076 -14.501 1.00 98.31 267 GLU A N 1
ATOM 2042 C CA . GLU A 1 267 ? 11.617 0.439 -13.999 1.00 98.31 267 GLU A CA 1
ATOM 2043 C C . GLU A 1 267 ? 12.533 0.025 -15.152 1.00 98.31 267 GLU A C 1
ATOM 2045 O O . GLU A 1 267 ? 13.712 0.368 -15.162 1.00 98.31 267 GLU A O 1
ATOM 2050 N N . TRP A 1 268 ? 11.974 -0.644 -16.161 1.00 98.00 268 TRP A N 1
ATOM 2051 C CA . TRP A 1 268 ? 12.740 -1.140 -17.299 1.00 98.00 268 TRP A CA 1
ATOM 2052 C C . TRP A 1 268 ? 13.255 -0.018 -18.205 1.00 98.00 268 TRP A C 1
ATOM 2054 O O . TRP A 1 268 ? 14.409 -0.021 -18.622 1.00 98.00 268 TRP A O 1
ATOM 2064 N N . LEU A 1 269 ? 12.422 0.987 -18.463 1.00 96.12 269 LEU A N 1
ATOM 2065 C CA . LEU A 1 269 ? 12.803 2.187 -19.195 1.00 96.12 269 LEU A CA 1
ATOM 2066 C C . LEU A 1 269 ? 13.996 2.870 -18.503 1.00 96.12 269 LEU A C 1
ATOM 2068 O O . LEU A 1 269 ? 15.004 3.157 -19.149 1.00 96.12 269 LEU A O 1
ATOM 2072 N N . LEU A 1 270 ? 13.914 3.108 -17.193 1.00 95.50 270 LEU A N 1
ATOM 2073 C CA . LEU A 1 270 ? 14.987 3.759 -16.436 1.00 95.50 270 LEU A CA 1
ATOM 2074 C C . LEU A 1 270 ? 16.234 2.890 -16.284 1.00 95.50 270 LEU A C 1
ATOM 2076 O O . LEU A 1 270 ? 17.334 3.433 -16.166 1.00 95.50 270 LEU A O 1
ATOM 2080 N N . HIS A 1 271 ? 16.066 1.569 -16.301 1.00 95.50 271 HIS A N 1
ATOM 2081 C CA . HIS A 1 271 ? 17.166 0.621 -16.367 1.00 95.50 271 HIS A CA 1
ATOM 2082 C C . HIS A 1 271 ? 17.960 0.797 -17.667 1.00 95.50 271 HIS A C 1
ATOM 2084 O O . HIS A 1 271 ? 19.176 0.970 -17.626 1.00 95.50 271 HIS A O 1
ATOM 2090 N N . ASP A 1 272 ? 17.267 0.845 -18.806 1.00 93.06 272 ASP A N 1
ATOM 2091 C CA . ASP A 1 272 ? 17.888 0.974 -20.129 1.00 93.06 272 ASP A CA 1
ATOM 2092 C C . ASP A 1 272 ? 18.494 2.374 -20.378 1.00 93.06 272 ASP A C 1
ATOM 2094 O O . ASP A 1 272 ? 19.464 2.514 -21.125 1.00 93.06 272 ASP A O 1
ATOM 2098 N N . ASP A 1 273 ? 17.943 3.429 -19.766 1.00 92.56 273 ASP A N 1
ATOM 2099 C CA . ASP A 1 273 ? 18.460 4.809 -19.863 1.00 92.56 273 ASP A CA 1
ATOM 2100 C C . ASP A 1 273 ? 19.566 5.130 -18.839 1.00 92.56 273 ASP A C 1
ATOM 2102 O O . ASP A 1 273 ? 20.142 6.226 -18.846 1.00 92.56 273 ASP A O 1
ATOM 2106 N N . ALA A 1 274 ? 19.884 4.191 -17.942 1.00 91.75 274 ALA A N 1
ATOM 2107 C CA . ALA A 1 274 ? 20.891 4.394 -16.914 1.00 91.75 274 ALA A CA 1
ATOM 2108 C C . ALA A 1 274 ? 22.272 4.713 -17.513 1.00 91.75 274 ALA A C 1
ATOM 2110 O O . ALA A 1 274 ? 22.704 4.129 -18.508 1.00 91.75 274 ALA A O 1
ATOM 2111 N N . GLN A 1 275 ? 23.006 5.642 -16.889 1.00 89.06 275 GLN A N 1
ATOM 2112 C CA . GLN A 1 275 ? 24.411 5.828 -17.245 1.00 89.06 275 GLN A CA 1
ATOM 2113 C C . GLN A 1 275 ? 25.211 4.594 -16.803 1.00 89.06 275 GLN A C 1
ATOM 2115 O O . GLN A 1 275 ? 24.911 4.037 -15.738 1.00 89.06 275 GLN A O 1
ATOM 2120 N N . PRO A 1 276 ? 26.250 4.188 -17.556 1.00 87.62 276 PRO A N 1
ATOM 2121 C CA . PRO A 1 276 ? 27.146 3.123 -17.125 1.00 87.62 276 PRO A CA 1
ATOM 2122 C C . PRO A 1 276 ? 27.638 3.359 -15.690 1.00 87.62 276 PRO A C 1
ATOM 2124 O O . PRO A 1 276 ? 28.092 4.451 -15.358 1.00 87.62 276 PRO A O 1
ATOM 2127 N N . GLY A 1 277 ? 27.499 2.348 -14.830 1.00 88.12 277 GLY A N 1
ATOM 2128 C CA . GLY A 1 277 ? 27.887 2.417 -13.416 1.00 88.12 277 GLY A CA 1
ATOM 2129 C C . GLY A 1 277 ? 26.846 3.009 -12.456 1.00 88.12 277 GLY A C 1
ATOM 2130 O O . GLY A 1 277 ? 27.061 2.942 -11.251 1.00 88.12 277 GLY A O 1
ATOM 2131 N N . THR A 1 278 ? 25.708 3.537 -12.935 1.00 91.38 278 THR A N 1
ATOM 2132 C CA . THR A 1 278 ? 24.621 4.000 -12.039 1.00 91.38 278 THR A CA 1
ATOM 2133 C C . THR A 1 278 ? 23.947 2.830 -11.321 1.00 91.38 278 THR A C 1
ATOM 2135 O O . THR A 1 278 ? 23.646 2.912 -10.133 1.00 91.38 278 THR A O 1
ATOM 2138 N N . LEU A 1 279 ? 23.704 1.735 -12.044 1.00 93.62 279 LEU A N 1
ATOM 2139 C CA . LEU A 1 279 ? 23.105 0.524 -11.491 1.00 93.62 279 LEU A CA 1
ATOM 2140 C C . LEU A 1 279 ? 24.212 -0.477 -11.132 1.00 93.62 279 LEU A C 1
ATOM 2142 O O . LEU A 1 279 ? 25.064 -0.755 -11.980 1.00 93.62 279 LEU A O 1
ATOM 2146 N N . PRO A 1 280 ? 24.215 -1.044 -9.911 1.00 93.00 280 PRO A N 1
ATOM 2147 C CA . PRO A 1 280 ? 25.127 -2.130 -9.564 1.00 93.00 280 PRO A CA 1
ATOM 2148 C C . PRO A 1 280 ? 24.947 -3.326 -10.509 1.00 93.00 280 PRO A C 1
ATOM 2150 O O . PRO A 1 280 ? 23.818 -3.713 -10.792 1.00 93.00 280 PRO A O 1
ATOM 2153 N N . LEU A 1 281 ? 26.039 -3.955 -10.957 1.00 87.94 281 LEU A N 1
ATOM 2154 C CA . LEU A 1 281 ? 25.991 -5.061 -11.934 1.00 87.94 281 LEU A CA 1
ATOM 2155 C C . LEU A 1 281 ? 25.088 -6.231 -11.505 1.00 87.94 281 LEU A C 1
ATOM 2157 O O . LEU A 1 281 ? 24.486 -6.890 -12.343 1.00 87.94 281 LEU A O 1
ATOM 2161 N N . ASN A 1 282 ? 24.980 -6.486 -10.202 1.00 89.25 282 ASN A N 1
ATOM 2162 C CA . ASN A 1 282 ? 24.200 -7.573 -9.614 1.00 89.25 282 ASN A CA 1
ATOM 2163 C C . ASN A 1 282 ? 22.947 -7.080 -8.872 1.00 89.25 282 ASN A C 1
ATOM 2165 O O . ASN A 1 282 ? 22.440 -7.787 -7.999 1.00 89.25 282 ASN A O 1
ATOM 2169 N N . TRP A 1 283 ? 22.442 -5.882 -9.188 1.00 94.19 283 TRP A N 1
ATOM 2170 C CA . TRP A 1 283 ? 21.301 -5.302 -8.474 1.00 94.19 283 TRP A CA 1
ATOM 2171 C C . TRP A 1 283 ? 20.069 -6.220 -8.487 1.00 94.19 283 TRP A C 1
ATOM 2173 O O . TRP A 1 283 ? 19.365 -6.297 -7.489 1.00 94.19 283 TRP A O 1
ATOM 2183 N N . ALA A 1 284 ? 19.806 -6.945 -9.578 1.00 96.19 284 ALA A N 1
ATOM 2184 C CA . ALA A 1 284 ? 18.643 -7.826 -9.669 1.00 96.19 284 ALA A CA 1
ATOM 2185 C C . ALA A 1 284 ? 18.785 -9.064 -8.761 1.00 96.19 284 ALA A C 1
ATOM 2187 O O . ALA A 1 284 ? 17.812 -9.508 -8.157 1.00 96.19 284 ALA A O 1
ATOM 2188 N N . ALA A 1 285 ? 20.010 -9.575 -8.582 1.00 95.69 285 ALA A N 1
ATOM 2189 C CA . ALA A 1 285 ? 20.288 -10.766 -7.775 1.00 95.69 285 ALA A CA 1
ATOM 2190 C C . ALA A 1 285 ? 19.974 -10.580 -6.282 1.00 95.69 285 ALA A C 1
ATOM 2192 O O . ALA A 1 285 ? 19.693 -11.554 -5.586 1.00 95.69 285 ALA A O 1
ATOM 2193 N N . GLN A 1 286 ? 19.970 -9.340 -5.780 1.00 95.00 286 GLN A N 1
ATOM 2194 C CA . GLN A 1 286 ? 19.616 -9.068 -4.383 1.00 95.00 286 GLN A CA 1
ATOM 2195 C C . GLN A 1 286 ? 18.163 -9.460 -4.057 1.00 95.00 286 GLN A C 1
ATOM 2197 O O . GLN A 1 286 ? 17.862 -9.767 -2.905 1.00 95.00 286 GLN A O 1
ATOM 2202 N N . TRP A 1 287 ? 17.272 -9.491 -5.057 1.00 97.50 287 TRP A N 1
ATOM 2203 C CA . TRP A 1 287 ? 15.857 -9.823 -4.871 1.00 97.50 287 TRP A CA 1
ATOM 2204 C C . TRP A 1 287 ? 15.619 -11.297 -4.542 1.00 97.50 287 TRP A C 1
ATOM 2206 O O . TRP A 1 287 ? 14.649 -11.597 -3.852 1.00 97.50 287 TRP A O 1
ATOM 2216 N N . CYS A 1 288 ? 16.538 -12.202 -4.905 1.00 96.69 288 CYS A N 1
ATOM 2217 C CA . CYS A 1 288 ? 16.501 -13.592 -4.430 1.00 96.69 288 CYS A CA 1
ATOM 2218 C C . CYS A 1 288 ? 16.611 -13.685 -2.900 1.00 96.69 288 CYS A C 1
ATOM 2220 O O . CYS A 1 288 ? 16.120 -14.629 -2.291 1.00 96.69 288 CYS A O 1
ATOM 2222 N N . ASN A 1 289 ? 17.233 -12.688 -2.263 1.00 95.12 289 ASN A N 1
ATOM 2223 C CA . ASN A 1 289 ? 17.433 -12.650 -0.818 1.00 95.12 289 ASN A CA 1
ATOM 2224 C C . ASN A 1 289 ? 16.312 -11.906 -0.079 1.00 95.12 289 ASN A C 1
ATOM 2226 O O . ASN A 1 289 ? 16.462 -11.629 1.108 1.00 95.12 289 ASN A O 1
ATOM 2230 N N . ALA A 1 290 ? 15.191 -11.576 -0.734 1.00 96.50 290 ALA A N 1
ATOM 2231 C CA . ALA A 1 290 ? 14.093 -10.844 -0.098 1.00 96.50 290 ALA A CA 1
ATOM 2232 C C . ALA A 1 290 ? 13.542 -11.562 1.145 1.00 96.50 290 ALA A C 1
ATOM 2234 O O . ALA A 1 290 ? 13.322 -10.919 2.170 1.00 96.50 290 ALA A O 1
ATOM 2235 N N . GLY A 1 291 ? 13.393 -12.891 1.091 1.00 95.75 291 GLY A N 1
ATOM 2236 C CA . GLY A 1 291 ? 12.977 -13.689 2.250 1.00 95.75 291 GLY A CA 1
ATOM 2237 C C . GLY A 1 291 ? 13.987 -13.631 3.400 1.00 95.75 291 GLY A C 1
ATOM 2238 O O . GLY A 1 291 ? 13.614 -13.355 4.536 1.00 95.75 291 GLY A O 1
ATOM 2239 N N . ALA A 1 292 ? 15.279 -13.800 3.103 1.00 96.56 292 ALA A N 1
ATOM 2240 C CA . ALA A 1 292 ? 16.343 -13.706 4.105 1.00 96.56 292 ALA A CA 1
ATOM 2241 C C . ALA A 1 292 ? 16.459 -12.294 4.708 1.00 96.56 292 ALA A C 1
ATOM 2243 O O . ALA A 1 292 ? 16.694 -12.144 5.904 1.00 96.56 292 ALA A O 1
ATOM 2244 N N . ALA A 1 293 ? 16.257 -11.251 3.898 1.00 96.50 293 ALA A N 1
ATOM 2245 C CA . ALA A 1 293 ? 16.233 -9.868 4.359 1.00 96.50 293 ALA A CA 1
ATOM 2246 C C . ALA A 1 293 ? 15.033 -9.589 5.279 1.00 96.50 293 ALA A C 1
ATOM 2248 O O . ALA A 1 293 ? 15.190 -8.883 6.276 1.00 96.50 293 ALA A O 1
ATOM 2249 N N . ALA A 1 294 ? 13.862 -10.161 4.980 1.00 96.31 294 ALA A N 1
ATOM 2250 C CA . ALA A 1 294 ? 12.692 -10.077 5.849 1.00 96.31 294 ALA A CA 1
ATOM 2251 C C . ALA A 1 294 ? 12.925 -10.813 7.177 1.00 96.31 294 ALA A C 1
ATOM 2253 O O . ALA A 1 294 ? 12.641 -10.254 8.230 1.00 96.31 294 ALA A O 1
ATOM 2254 N N . GLU A 1 295 ? 13.520 -12.008 7.157 1.00 96.88 295 GLU A N 1
ATOM 2255 C CA . GLU A 1 295 ? 13.864 -12.742 8.383 1.00 96.88 295 GLU A CA 1
ATOM 2256 C C . GLU A 1 295 ? 14.883 -11.972 9.240 1.00 96.88 295 GLU A C 1
ATOM 2258 O O . GLU A 1 295 ? 14.699 -11.797 10.443 1.00 96.88 295 GLU A O 1
ATOM 2263 N N . ALA A 1 296 ? 15.929 -11.417 8.622 1.00 96.75 296 ALA A N 1
ATOM 2264 C CA . ALA A 1 296 ? 16.896 -10.584 9.332 1.00 96.75 296 ALA A CA 1
ATOM 2265 C C . ALA A 1 296 ? 16.233 -9.349 9.971 1.00 96.75 296 ALA A C 1
ATOM 2267 O O . ALA A 1 296 ? 16.558 -8.987 11.105 1.00 96.75 296 ALA A O 1
ATOM 2268 N N . LEU A 1 297 ? 15.283 -8.715 9.271 1.00 96.50 297 LEU A N 1
ATOM 2269 C CA . LEU A 1 297 ? 14.538 -7.576 9.803 1.00 96.50 297 LEU A CA 1
ATOM 2270 C C . LEU A 1 297 ? 13.584 -7.986 10.933 1.00 96.50 297 LEU A C 1
ATOM 2272 O O . LEU A 1 297 ? 13.485 -7.257 11.919 1.00 96.50 297 LEU A O 1
ATOM 2276 N N . LEU A 1 298 ? 12.934 -9.147 10.830 1.00 96.00 298 LEU A N 1
ATOM 2277 C CA . LEU A 1 298 ? 12.100 -9.718 11.887 1.00 96.00 298 LEU A CA 1
ATOM 2278 C C . LEU A 1 298 ? 12.902 -9.871 13.185 1.00 96.00 298 LEU A C 1
ATOM 2280 O O . LEU A 1 298 ? 12.488 -9.362 14.229 1.00 96.00 298 LEU A O 1
ATOM 2284 N N . GLN A 1 299 ? 14.089 -10.480 13.107 1.00 95.44 299 GLN A N 1
ATOM 2285 C CA . GLN A 1 299 ? 14.976 -10.635 14.264 1.00 95.44 299 GLN A CA 1
ATOM 2286 C C . GLN A 1 299 ? 15.443 -9.281 14.812 1.00 95.44 299 GLN A C 1
ATOM 2288 O O . GLN A 1 299 ? 15.411 -9.047 16.021 1.00 95.44 299 GLN A O 1
ATOM 2293 N N . ALA A 1 300 ? 15.811 -8.344 13.933 1.00 94.31 300 ALA A N 1
ATOM 2294 C CA . ALA A 1 300 ? 16.241 -7.006 14.337 1.00 94.31 300 ALA A CA 1
ATOM 2295 C C . ALA A 1 300 ? 15.122 -6.183 15.011 1.00 94.31 300 ALA A C 1
ATOM 2297 O O . ALA A 1 300 ? 15.405 -5.297 15.820 1.00 94.31 300 ALA A O 1
ATOM 2298 N N . GLN A 1 301 ? 13.855 -6.468 14.696 1.00 94.62 301 GLN A N 1
ATOM 2299 C CA . GLN A 1 301 ? 12.681 -5.804 15.267 1.00 94.62 301 GLN A CA 1
ATOM 2300 C C . GLN A 1 301 ? 12.136 -6.483 16.530 1.00 94.62 301 GLN A C 1
ATOM 2302 O O . GLN A 1 301 ? 11.226 -5.932 17.150 1.00 94.62 301 GLN A O 1
ATOM 2307 N N . ARG A 1 302 ? 12.679 -7.630 16.959 1.00 93.69 302 ARG A N 1
ATOM 2308 C CA . ARG A 1 302 ? 12.167 -8.392 18.112 1.00 93.69 302 ARG A CA 1
ATOM 2309 C C . ARG A 1 302 ? 12.024 -7.540 19.377 1.00 93.69 302 ARG A C 1
ATOM 2311 O O . ARG A 1 302 ? 10.983 -7.548 20.027 1.00 93.69 302 ARG A O 1
ATOM 2318 N N . THR A 1 303 ? 13.041 -6.738 19.692 1.00 94.19 303 THR A N 1
ATOM 2319 C CA . THR A 1 303 ? 13.008 -5.809 20.834 1.00 94.19 303 THR A CA 1
ATOM 2320 C C . THR A 1 303 ? 11.896 -4.768 20.704 1.00 94.19 303 THR A C 1
ATOM 2322 O O . THR A 1 303 ? 11.215 -4.477 21.683 1.00 94.19 303 THR A O 1
ATOM 2325 N N . ASP A 1 304 ? 11.689 -4.220 19.504 1.00 95.56 304 ASP A N 1
ATOM 2326 C CA . ASP A 1 304 ? 10.665 -3.200 19.257 1.00 95.56 304 ASP A CA 1
ATOM 2327 C C . ASP A 1 304 ? 9.252 -3.799 19.429 1.00 95.56 304 ASP A C 1
ATOM 2329 O O . ASP A 1 304 ? 8.368 -3.145 19.980 1.00 95.56 304 ASP A O 1
ATOM 2333 N N . TRP A 1 305 ? 9.053 -5.064 19.040 1.00 95.69 305 TRP A N 1
ATOM 2334 C CA . TRP A 1 305 ? 7.801 -5.799 19.249 1.00 95.69 305 TRP A CA 1
ATOM 2335 C C . TRP A 1 305 ? 7.522 -6.131 20.714 1.00 95.69 305 TRP A C 1
ATOM 2337 O O . TRP A 1 305 ? 6.391 -5.984 21.168 1.00 95.69 305 TRP A O 1
ATOM 2347 N N . LEU A 1 306 ? 8.539 -6.510 21.488 1.00 95.31 306 LEU A N 1
ATOM 2348 C CA . LEU A 1 306 ? 8.384 -6.703 22.932 1.00 95.31 306 LEU A CA 1
ATOM 2349 C C . LEU A 1 306 ? 8.003 -5.402 23.650 1.00 95.31 306 LEU A C 1
ATOM 2351 O O . LEU A 1 306 ? 7.141 -5.410 24.529 1.00 95.31 306 LEU A O 1
ATOM 2355 N N . LEU A 1 307 ? 8.609 -4.277 23.257 1.00 96.88 307 LEU A N 1
ATOM 2356 C CA . LEU A 1 307 ? 8.237 -2.958 23.773 1.00 96.88 307 LEU A CA 1
ATOM 2357 C C . LEU A 1 307 ? 6.801 -2.580 23.379 1.00 96.88 307 LEU A C 1
ATOM 2359 O O . LEU A 1 307 ? 6.058 -2.071 24.219 1.00 96.88 307 LEU A O 1
ATOM 2363 N N . GLN A 1 308 ? 6.396 -2.874 22.139 1.00 96.81 308 GLN A N 1
ATOM 2364 C CA . GLN A 1 308 ? 5.027 -2.674 21.661 1.00 96.81 308 GLN A CA 1
ATOM 2365 C C . GLN A 1 308 ? 4.021 -3.483 22.491 1.00 96.81 308 GLN A C 1
ATOM 2367 O O . GLN A 1 308 ? 3.085 -2.904 23.041 1.00 96.81 308 GLN A O 1
ATOM 2372 N N . ASN A 1 309 ? 4.266 -4.780 22.684 1.00 96.31 309 ASN A N 1
ATOM 2373 C CA . ASN A 1 309 ? 3.426 -5.647 23.511 1.00 96.31 309 ASN A CA 1
ATOM 2374 C C . ASN A 1 309 ? 3.332 -5.135 24.955 1.00 96.31 309 ASN A C 1
ATOM 2376 O O . ASN A 1 309 ? 2.251 -5.095 25.539 1.00 96.31 309 ASN A O 1
ATOM 2380 N N . ALA A 1 310 ? 4.446 -4.691 25.541 1.00 97.31 310 ALA A N 1
ATOM 2381 C CA . ALA A 1 310 ? 4.446 -4.126 26.886 1.00 97.31 310 ALA A CA 1
ATOM 2382 C C . ALA A 1 310 ? 3.629 -2.825 26.978 1.00 97.31 310 ALA A C 1
ATOM 2384 O O . ALA A 1 310 ? 2.936 -2.602 27.972 1.00 97.31 310 ALA A O 1
ATOM 2385 N N . ALA A 1 311 ? 3.679 -1.970 25.953 1.00 97.44 311 ALA A N 1
ATOM 2386 C CA . ALA A 1 311 ? 2.857 -0.765 25.886 1.00 97.44 311 ALA A CA 1
ATOM 2387 C C . ALA A 1 311 ? 1.361 -1.093 25.744 1.00 97.44 311 ALA A C 1
ATOM 2389 O O . ALA A 1 311 ? 0.526 -0.449 26.381 1.00 97.44 311 ALA A O 1
ATOM 2390 N N . GLU A 1 312 ? 1.015 -2.123 24.973 1.00 96.56 312 GLU A N 1
ATOM 2391 C CA . GLU A 1 312 ? -0.362 -2.610 24.847 1.00 96.56 312 GLU A CA 1
ATOM 2392 C C . GLU A 1 312 ? -0.878 -3.198 26.161 1.00 96.56 312 GLU A C 1
ATOM 2394 O O . GLU A 1 312 ? -1.974 -2.846 26.594 1.00 96.56 312 GLU A O 1
ATOM 2399 N N . ILE A 1 313 ? -0.067 -3.998 26.859 1.00 97.00 313 ILE A N 1
ATOM 2400 C CA . ILE A 1 313 ? -0.381 -4.496 28.206 1.00 97.00 313 ILE A CA 1
ATOM 2401 C C . ILE A 1 313 ? -0.610 -3.325 29.167 1.00 97.00 313 ILE A C 1
ATOM 2403 O O . ILE A 1 313 ? -1.596 -3.316 29.903 1.00 97.00 313 ILE A O 1
ATOM 2407 N N . ALA A 1 314 ? 0.264 -2.315 29.143 1.00 97.31 314 ALA A N 1
ATOM 2408 C CA . ALA A 1 314 ? 0.139 -1.129 29.986 1.00 97.31 314 ALA A CA 1
ATOM 2409 C C . ALA A 1 314 ? -1.183 -0.377 29.756 1.00 97.31 314 ALA A C 1
ATOM 2411 O O . ALA A 1 314 ? -1.778 0.138 30.703 1.00 97.31 314 ALA A O 1
ATOM 2412 N N . TYR A 1 315 ? -1.651 -0.328 28.506 1.00 96.06 315 TYR A N 1
ATOM 2413 C CA . TYR A 1 315 ? -2.937 0.262 28.139 1.00 96.06 315 TYR A CA 1
ATOM 2414 C C . TYR A 1 315 ? -4.128 -0.619 28.551 1.00 96.06 315 TYR A C 1
ATOM 2416 O O . TYR A 1 315 ? -5.116 -0.121 29.090 1.00 96.06 315 TYR A O 1
ATOM 2424 N N . GLN A 1 316 ? -4.038 -1.929 28.320 1.00 96.44 316 GLN A N 1
ATOM 2425 C CA . GLN A 1 316 ? -5.122 -2.881 28.566 1.00 96.44 316 GLN A CA 1
ATOM 2426 C C . GLN A 1 316 ? -5.374 -3.122 30.057 1.00 96.44 316 GLN A C 1
ATOM 2428 O O . GLN A 1 316 ? -6.526 -3.264 30.458 1.00 96.44 316 GLN A O 1
ATOM 2433 N N . GLN A 1 317 ? -4.332 -3.147 30.891 1.00 94.44 317 GLN A N 1
ATOM 2434 C CA . GLN A 1 317 ? -4.451 -3.440 32.324 1.00 94.44 317 GLN A CA 1
ATOM 2435 C C . GLN A 1 317 ? -5.495 -2.583 33.064 1.00 94.44 317 GLN A C 1
ATOM 2437 O O . GLN A 1 317 ? -6.395 -3.171 33.667 1.00 94.44 317 GLN A O 1
ATOM 2442 N N . PRO A 1 318 ? -5.452 -1.234 33.027 1.00 94.19 318 PRO A N 1
ATOM 2443 C CA . PRO A 1 318 ? -6.452 -0.420 33.718 1.00 94.19 318 PRO A CA 1
ATOM 2444 C C . PRO A 1 318 ? -7.867 -0.610 33.151 1.00 94.19 318 PRO A C 1
ATOM 2446 O O . PRO A 1 318 ? -8.833 -0.571 33.911 1.00 94.19 318 PRO A O 1
ATOM 2449 N N . LEU A 1 319 ? -8.005 -0.861 31.842 1.00 94.38 319 LEU A N 1
ATOM 2450 C CA . LEU A 1 319 ? -9.302 -1.133 31.210 1.00 94.38 319 LEU A CA 1
ATOM 2451 C C . LEU A 1 319 ? -9.892 -2.456 31.697 1.00 94.38 319 LEU A C 1
ATOM 2453 O O . LEU A 1 319 ? -11.038 -2.494 32.133 1.00 94.38 319 LEU A O 1
ATOM 2457 N N . ILE A 1 320 ? -9.101 -3.529 31.662 1.00 94.44 320 ILE A N 1
ATOM 2458 C CA . ILE A 1 320 ? -9.510 -4.855 32.133 1.00 94.44 320 ILE A CA 1
ATOM 2459 C C . ILE A 1 320 ? -9.841 -4.798 33.623 1.00 94.44 320 ILE A C 1
ATOM 2461 O O . ILE A 1 320 ? -10.863 -5.340 34.039 1.00 94.44 320 ILE A O 1
ATOM 2465 N N . GLN A 1 321 ? -9.023 -4.107 34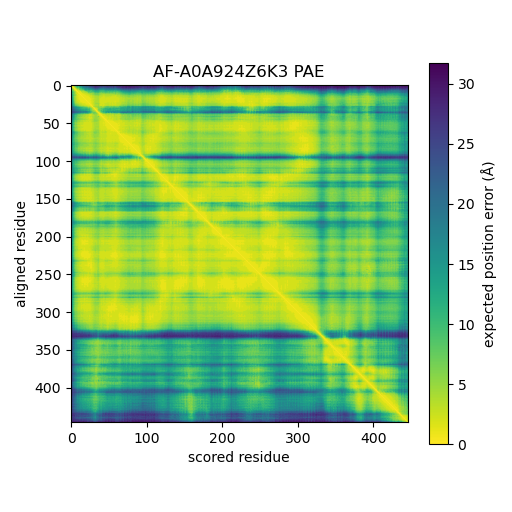.422 1.00 93.06 321 GLN A N 1
ATOM 2466 C CA . GLN A 1 321 ? -9.279 -3.933 35.848 1.00 93.06 321 GLN A CA 1
ATOM 2467 C C . GLN A 1 321 ? -10.598 -3.195 36.085 1.00 93.06 321 GLN A C 1
ATOM 2469 O O . GLN A 1 321 ? -11.396 -3.653 36.896 1.00 93.06 321 GLN A O 1
ATOM 2474 N N . GLY A 1 322 ? -10.847 -2.095 35.367 1.00 92.75 322 GLY A N 1
ATOM 2475 C CA . GLY A 1 322 ? -12.094 -1.335 35.458 1.00 92.75 322 GLY A CA 1
ATOM 2476 C C . GLY A 1 322 ? -13.319 -2.152 35.044 1.00 92.75 322 GLY A C 1
ATOM 2477 O O . GLY A 1 322 ? -14.331 -2.124 35.736 1.00 92.75 322 GLY A O 1
ATOM 2478 N N . LEU A 1 323 ? -13.212 -2.932 33.965 1.00 90.94 323 LEU A N 1
ATOM 2479 C CA . LEU A 1 323 ? -14.280 -3.819 33.487 1.00 90.94 323 LEU A CA 1
ATOM 2480 C C . LEU A 1 323 ? -14.529 -5.021 34.409 1.00 90.94 323 LEU A C 1
ATOM 2482 O O . LEU A 1 323 ? -15.640 -5.542 34.437 1.00 90.94 323 LEU A O 1
ATOM 2486 N N . SER A 1 324 ? -13.515 -5.460 35.158 1.00 93.19 324 SER A N 1
ATOM 2487 C CA . SER A 1 324 ? -13.626 -6.570 36.113 1.00 93.19 324 SER A CA 1
ATOM 2488 C C . SER A 1 324 ? -14.193 -6.140 37.468 1.00 93.19 324 SER A C 1
ATOM 2490 O O . SER A 1 324 ? -14.465 -6.999 38.308 1.00 93.19 324 SER A O 1
ATOM 2492 N N . GLN A 1 325 ? -14.358 -4.835 37.718 1.00 90.62 325 GLN A N 1
ATOM 2493 C CA . GLN A 1 325 ? -14.999 -4.378 38.946 1.00 90.62 325 GLN A CA 1
ATOM 2494 C C . GLN A 1 325 ? -16.481 -4.773 38.929 1.00 90.62 325 GLN A C 1
ATOM 2496 O O . GLN A 1 325 ? -17.162 -4.554 37.923 1.00 90.62 325 GLN A O 1
ATOM 2501 N N . PRO A 1 326 ? -17.010 -5.344 40.024 1.00 81.56 326 PRO A N 1
ATOM 2502 C CA . PRO A 1 326 ? -18.421 -5.680 40.098 1.00 81.56 326 PRO A CA 1
ATOM 2503 C C . PRO A 1 326 ? -19.256 -4.411 39.921 1.00 81.56 326 PRO A C 1
ATOM 2505 O O . PRO A 1 326 ? -19.062 -3.422 40.633 1.00 81.56 326 PRO A O 1
ATOM 2508 N N . GLN A 1 327 ? -20.195 -4.433 38.971 1.00 76.50 327 GLN A N 1
ATOM 2509 C CA . GLN A 1 327 ? -21.172 -3.356 38.874 1.00 76.50 327 GLN A CA 1
ATOM 2510 C C . GLN A 1 327 ? -22.025 -3.334 40.150 1.00 76.50 327 GLN A C 1
ATOM 2512 O O . GLN A 1 327 ? -22.423 -4.401 40.629 1.00 76.50 327 GLN A O 1
ATOM 2517 N N . PRO A 1 328 ? -22.345 -2.144 40.690 1.00 73.12 328 PRO A N 1
ATOM 2518 C CA . PRO A 1 328 ? -23.325 -2.030 41.757 1.00 73.12 328 PRO A CA 1
ATOM 2519 C C . PRO A 1 328 ? -24.626 -2.696 41.307 1.00 73.12 328 PRO A C 1
ATOM 2521 O O . PRO A 1 328 ? -25.212 -2.295 40.300 1.00 73.12 328 PRO A O 1
ATOM 2524 N N . VAL A 1 329 ? -25.063 -3.728 42.030 1.00 64.56 329 VAL A N 1
ATOM 2525 C CA . VAL A 1 329 ? -26.356 -4.369 41.780 1.00 64.56 329 VAL A CA 1
ATOM 2526 C C . VAL A 1 329 ? -27.444 -3.319 42.031 1.00 64.56 329 VAL A C 1
ATOM 2528 O O . VAL A 1 329 ? -27.488 -2.762 43.132 1.00 64.56 329 VAL A O 1
ATOM 2531 N N . PRO A 1 330 ? -28.309 -3.008 41.048 1.00 65.44 330 PRO A N 1
ATOM 2532 C CA . PRO A 1 330 ? -29.421 -2.099 41.275 1.00 65.44 330 PRO A CA 1
ATOM 2533 C C . PRO A 1 330 ? -30.302 -2.629 42.412 1.00 65.44 330 PRO A C 1
ATOM 2535 O O . PRO A 1 330 ? -30.702 -3.789 42.406 1.00 65.44 330 PRO A O 1
ATOM 2538 N N . VAL A 1 331 ? -30.611 -1.770 43.386 1.00 62.62 331 VAL A N 1
ATOM 2539 C CA . VAL A 1 331 ? -31.391 -2.119 44.593 1.00 62.62 331 VAL A CA 1
ATOM 2540 C C . VAL A 1 331 ? -32.846 -2.503 44.260 1.00 62.62 331 VAL A C 1
ATOM 2542 O O . VAL A 1 331 ? -33.522 -3.133 45.068 1.00 62.62 331 VAL A O 1
ATOM 2545 N N . ALA A 1 332 ? -33.333 -2.162 43.064 1.00 64.31 332 ALA A N 1
ATOM 2546 C CA . ALA A 1 332 ? -34.684 -2.459 42.602 1.00 64.31 332 ALA A CA 1
ATOM 2547 C C . ALA A 1 332 ? -34.685 -3.497 41.470 1.00 64.31 332 ALA A C 1
ATOM 2549 O O . ALA A 1 332 ? -33.838 -3.458 40.575 1.00 64.31 332 ALA A O 1
ATOM 2550 N N . ALA A 1 333 ? -35.678 -4.392 41.486 1.00 60.78 333 ALA A N 1
ATOM 2551 C CA . ALA A 1 333 ? -35.921 -5.324 40.390 1.00 60.78 333 ALA A CA 1
ATOM 2552 C C . ALA A 1 333 ? -36.196 -4.541 39.089 1.00 60.78 333 ALA A C 1
ATOM 2554 O O . ALA A 1 333 ? -37.024 -3.624 39.106 1.00 60.78 333 ALA A O 1
ATOM 2555 N N . PRO A 1 334 ? -35.525 -4.866 37.968 1.00 66.00 334 PRO A N 1
ATOM 2556 C CA . PRO A 1 334 ? -35.718 -4.138 36.722 1.00 66.00 334 PRO A CA 1
ATOM 2557 C C . PRO A 1 334 ? -37.147 -4.347 36.214 1.00 66.00 334 PRO A C 1
ATOM 2559 O O . PRO A 1 334 ? -37.562 -5.473 35.935 1.00 66.00 334 PRO A O 1
ATOM 2562 N N . SER A 1 335 ? -37.905 -3.258 36.087 1.00 74.50 335 SER A N 1
ATOM 2563 C CA . SER A 1 335 ? -39.145 -3.259 35.317 1.00 74.50 335 SER A CA 1
ATOM 2564 C C . SER A 1 335 ? -38.818 -3.433 33.825 1.00 74.50 335 SER A C 1
ATOM 2566 O O . SER A 1 335 ? -37.756 -2.994 33.369 1.00 74.50 335 SER A O 1
ATOM 2568 N N . PRO A 1 336 ? -39.687 -4.092 33.037 1.00 84.56 336 PRO A N 1
ATOM 2569 C CA . PRO A 1 336 ? -39.477 -4.198 31.599 1.00 84.56 336 PRO A CA 1
ATOM 2570 C C . PRO A 1 336 ? -39.425 -2.792 30.976 1.00 84.56 336 PRO A C 1
ATOM 2572 O O . PRO A 1 336 ? -40.262 -1.950 31.320 1.00 84.56 336 PRO A O 1
ATOM 2575 N N . PRO A 1 337 ? -38.461 -2.510 30.078 1.00 90.06 337 PRO A N 1
ATOM 2576 C CA . PRO A 1 337 ? -38.359 -1.197 29.463 1.00 90.06 337 PRO A CA 1
ATOM 2577 C C . PRO A 1 337 ? -39.589 -0.935 28.588 1.00 90.06 337 PRO A C 1
ATOM 2579 O O . PRO A 1 337 ? -40.025 -1.807 27.837 1.00 90.06 337 PRO A O 1
ATOM 2582 N N . ALA A 1 338 ? -40.121 0.284 28.648 1.00 93.38 338 ALA A N 1
ATOM 2583 C CA . ALA A 1 338 ? -41.169 0.742 27.739 1.00 93.38 338 ALA A CA 1
ATOM 2584 C C . ALA A 1 338 ? -40.641 0.885 26.301 1.00 93.38 338 ALA A C 1
ATOM 2586 O O . ALA A 1 338 ? -41.392 0.718 25.343 1.00 93.38 338 ALA A O 1
ATOM 2587 N N . VAL A 1 339 ? -39.344 1.176 26.149 1.00 93.94 339 VAL A N 1
ATOM 2588 C CA . VAL A 1 339 ? -38.654 1.247 24.856 1.00 93.94 339 VAL A CA 1
ATOM 2589 C C . VAL A 1 339 ? -37.325 0.511 24.953 1.00 93.94 339 VAL A C 1
ATOM 2591 O O . VAL A 1 339 ? -36.492 0.840 25.797 1.00 93.94 339 VAL A O 1
ATOM 2594 N N . GLN A 1 340 ? -37.093 -0.439 24.046 1.00 93.62 340 GLN A N 1
ATOM 2595 C CA . GLN A 1 340 ? -35.780 -1.043 23.838 1.00 93.62 340 GLN A CA 1
ATOM 2596 C C . GLN A 1 340 ? -35.287 -0.719 22.426 1.00 93.62 340 GLN A C 1
ATOM 2598 O O . GLN A 1 340 ? -35.887 -1.146 21.443 1.00 93.62 340 GLN A O 1
ATOM 2603 N N . ALA A 1 341 ? -34.199 0.041 22.326 1.00 92.44 341 ALA A N 1
ATOM 2604 C CA . ALA A 1 341 ? -33.637 0.483 21.053 1.00 92.44 341 ALA A CA 1
ATOM 2605 C C . ALA A 1 341 ? -32.269 -0.163 20.785 1.00 92.44 341 ALA A C 1
ATOM 2607 O O . ALA A 1 341 ? -31.413 -0.249 21.667 1.00 92.44 341 ALA A O 1
ATOM 2608 N N . LEU A 1 342 ? -32.052 -0.609 19.548 1.00 91.19 342 LEU A N 1
ATOM 2609 C CA . LEU A 1 342 ? -30.800 -1.219 19.103 1.00 91.19 342 LEU A CA 1
ATOM 2610 C C . LEU A 1 342 ? -30.008 -0.222 18.255 1.00 91.19 342 LEU A C 1
ATOM 2612 O O . LEU A 1 342 ? -30.519 0.324 17.282 1.00 91.19 342 LEU A O 1
ATOM 2616 N N . PHE A 1 343 ? -28.746 -0.015 18.612 1.00 90.19 343 PHE A N 1
ATOM 2617 C CA . PHE A 1 343 ? -27.816 0.877 17.922 1.00 90.19 343 PHE A CA 1
ATOM 2618 C C . PHE A 1 343 ? -26.578 0.109 17.463 1.00 90.19 343 PHE A C 1
ATOM 2620 O O . PHE A 1 343 ? -26.306 -0.995 17.939 1.00 90.19 343 PHE A O 1
ATOM 2627 N N . CYS A 1 344 ? -25.788 0.706 16.567 1.00 86.56 344 CYS A N 1
ATOM 2628 C CA . CYS A 1 344 ? -24.460 0.180 16.267 1.00 86.56 344 CYS A CA 1
ATOM 2629 C C . CYS A 1 344 ? -23.627 0.109 17.561 1.00 86.56 344 CYS A C 1
ATOM 2631 O O . CYS A 1 344 ? -23.706 1.004 18.404 1.00 86.56 344 CYS A O 1
ATOM 2633 N N . ILE A 1 345 ? -22.824 -0.946 17.717 1.00 86.94 345 ILE A N 1
ATOM 2634 C CA . ILE A 1 345 ? -21.894 -1.090 18.850 1.00 86.94 345 ILE A CA 1
ATOM 2635 C C . ILE A 1 345 ? -20.764 -0.043 18.832 1.00 86.94 345 ILE A C 1
ATOM 2637 O O . ILE A 1 345 ? -20.102 0.176 19.840 1.00 86.94 345 ILE A O 1
ATOM 2641 N N . ASP A 1 346 ? -20.563 0.616 17.692 1.00 85.62 346 ASP A N 1
ATOM 2642 C CA . ASP A 1 346 ? -19.598 1.693 17.499 1.00 85.62 346 ASP A CA 1
ATOM 2643 C C . ASP A 1 346 ? -19.804 2.851 18.496 1.00 85.62 346 ASP A C 1
ATOM 2645 O O . ASP A 1 346 ? -20.925 3.334 18.693 1.00 85.62 346 ASP A O 1
ATOM 2649 N N . VAL A 1 347 ? -18.699 3.331 19.080 1.00 85.75 347 VAL A N 1
ATOM 2650 C CA . VAL A 1 347 ? -18.667 4.396 20.101 1.00 85.75 347 VAL A CA 1
ATOM 2651 C C . VAL A 1 347 ? -19.313 5.702 19.639 1.00 85.75 347 VAL A C 1
ATOM 2653 O O . VAL A 1 347 ? -19.824 6.460 20.455 1.00 85.75 347 VAL A O 1
ATOM 2656 N N . ARG A 1 348 ? -19.396 5.960 18.329 1.00 87.38 348 ARG A N 1
ATOM 2657 C CA . ARG A 1 348 ? -20.085 7.145 17.790 1.00 87.38 348 ARG A CA 1
ATOM 2658 C C . ARG A 1 348 ? -21.583 7.153 18.102 1.00 87.38 348 ARG A C 1
ATOM 2660 O O . ARG A 1 348 ? -22.187 8.221 18.144 1.00 87.38 348 ARG A O 1
ATOM 2667 N N . SER A 1 349 ? -22.187 5.986 18.336 1.00 90.06 349 SER A N 1
ATOM 2668 C CA . SER A 1 349 ? -23.595 5.887 18.746 1.00 90.06 349 SER A CA 1
ATOM 2669 C C . SER A 1 349 ? -23.793 6.124 20.247 1.00 90.06 349 SER A C 1
ATOM 2671 O O . SER A 1 349 ? -24.930 6.281 20.686 1.00 90.06 349 SER A O 1
ATOM 2673 N N . GLU A 1 350 ? -22.722 6.162 21.047 1.00 91.06 350 GLU A N 1
ATOM 2674 C CA . GLU A 1 350 ? -22.793 6.280 22.508 1.00 91.06 350 GLU A CA 1
ATOM 2675 C C . GLU A 1 350 ? -23.535 7.543 22.955 1.00 91.06 350 GLU A C 1
ATOM 2677 O O . GLU A 1 350 ? -24.400 7.467 23.823 1.00 91.06 350 GLU A O 1
ATOM 2682 N N . VAL A 1 351 ? -23.247 8.693 22.337 1.00 93.50 351 VAL A N 1
ATOM 2683 C CA . VAL A 1 351 ? -23.872 9.973 22.709 1.00 93.50 351 VAL A CA 1
ATOM 2684 C C . VAL A 1 351 ? -25.387 9.926 22.498 1.00 93.50 351 VAL A C 1
ATOM 2686 O O . VAL A 1 351 ? -26.140 10.339 23.377 1.00 93.50 351 VAL A O 1
ATOM 2689 N N . PHE A 1 352 ? -25.845 9.356 21.379 1.00 92.69 352 PHE A N 1
ATOM 2690 C CA . PHE A 1 352 ? -27.274 9.173 21.106 1.00 92.69 352 PHE A CA 1
ATOM 2691 C C . PHE A 1 352 ? -27.925 8.217 22.100 1.00 92.69 352 PHE A C 1
ATOM 2693 O O . PHE A 1 352 ? -29.012 8.492 22.599 1.00 92.69 352 PHE A O 1
ATOM 2700 N N . ARG A 1 353 ? -27.247 7.108 22.408 1.00 93.50 353 ARG A N 1
ATOM 2701 C CA . ARG A 1 353 ? -27.737 6.107 23.357 1.00 93.50 353 ARG A CA 1
ATOM 2702 C C . ARG A 1 353 ? -27.921 6.700 24.749 1.00 93.50 353 ARG A C 1
ATOM 2704 O O . ARG A 1 353 ? -29.015 6.618 25.294 1.00 93.50 353 ARG A O 1
ATOM 2711 N N . ARG A 1 354 ? -26.891 7.375 25.270 1.00 92.56 354 ARG A N 1
ATOM 2712 C CA . ARG A 1 354 ? -26.929 8.028 26.586 1.00 92.56 354 ARG A CA 1
ATOM 2713 C C . ARG A 1 354 ? -27.981 9.132 26.651 1.00 92.56 354 ARG A C 1
ATOM 2715 O O . ARG A 1 354 ? -28.681 9.228 27.651 1.00 92.56 354 ARG A O 1
ATOM 2722 N N . ALA A 1 355 ? -28.110 9.940 25.598 1.00 94.94 355 ALA A N 1
ATOM 2723 C CA . ALA A 1 355 ? -29.131 10.985 25.528 1.00 94.94 355 ALA A CA 1
ATOM 2724 C C . ALA A 1 355 ? -30.554 10.409 25.492 1.00 94.94 355 ALA A C 1
ATOM 2726 O O . ALA A 1 355 ? -31.474 11.021 26.019 1.00 94.94 355 ALA A O 1
ATOM 2727 N N . LEU A 1 356 ? -30.747 9.239 24.880 1.00 94.38 356 LEU A N 1
ATOM 2728 C CA . LEU A 1 356 ? -32.045 8.572 24.837 1.00 94.38 356 LEU A CA 1
ATOM 2729 C C . LEU A 1 356 ? -32.390 7.915 26.187 1.00 94.38 356 LEU A C 1
ATOM 2731 O O . LEU A 1 356 ? -33.517 8.034 26.659 1.00 94.38 356 LEU A O 1
ATOM 2735 N N . GLU A 1 357 ? -31.414 7.271 26.830 1.00 93.25 357 GLU A N 1
ATOM 2736 C CA . GLU A 1 357 ? -31.555 6.675 28.168 1.00 93.25 357 GLU A CA 1
ATOM 2737 C C . GLU A 1 357 ? -31.766 7.734 29.259 1.00 93.25 357 GLU A C 1
ATOM 2739 O O . GLU A 1 357 ? -32.472 7.481 30.233 1.00 93.25 357 GLU A O 1
ATOM 2744 N N . SER A 1 358 ? -31.218 8.945 29.100 1.00 94.81 358 SER A N 1
ATOM 2745 C CA . SER A 1 358 ? -31.390 10.020 30.086 1.00 94.81 358 SER A CA 1
ATOM 2746 C C . SER A 1 358 ? -32.800 10.611 30.120 1.00 94.81 358 SER A C 1
ATOM 2748 O O . SER A 1 358 ? -33.151 11.273 31.094 1.00 94.81 358 SER A O 1
ATOM 2750 N N . VAL A 1 359 ? -33.619 10.380 29.086 1.00 95.62 359 VAL A N 1
ATOM 2751 C CA . VAL A 1 359 ? -35.006 10.870 29.033 1.00 95.62 359 VAL A CA 1
ATOM 2752 C C . VAL A 1 359 ? -35.905 10.110 30.007 1.00 95.62 359 VAL A C 1
ATOM 2754 O O . VAL A 1 359 ? -36.847 10.688 30.546 1.00 95.62 359 VAL A O 1
ATOM 2757 N N . SER A 1 360 ? -35.652 8.817 30.232 1.00 91.38 360 SER A N 1
ATOM 2758 C CA . SER A 1 360 ? -36.464 8.005 31.137 1.00 91.38 360 SER A CA 1
ATOM 2759 C C . SER A 1 360 ? -35.768 6.697 31.524 1.00 91.38 360 SER A C 1
ATOM 2761 O O . SER A 1 360 ? -35.241 6.013 30.646 1.00 91.38 360 SER A O 1
ATOM 2763 N N . PRO A 1 361 ? -35.873 6.256 32.795 1.00 87.44 361 PRO A N 1
ATOM 2764 C CA . PRO A 1 361 ? -35.375 4.948 33.228 1.00 87.44 361 PRO A CA 1
ATOM 2765 C C . PRO A 1 361 ? -36.102 3.765 32.563 1.00 87.44 361 PRO A C 1
ATOM 2767 O O . PRO A 1 361 ? -35.636 2.633 32.650 1.00 87.44 361 PRO A O 1
ATOM 2770 N N . ALA A 1 362 ? -37.237 4.005 31.895 1.00 91.38 362 ALA A N 1
ATOM 2771 C CA . ALA A 1 362 ? -37.954 2.992 31.124 1.00 91.38 362 ALA A CA 1
ATOM 2772 C C . ALA A 1 362 ? -37.396 2.805 29.699 1.00 91.38 362 ALA A C 1
ATOM 2774 O O . ALA A 1 362 ? -37.932 1.996 28.939 1.00 91.38 362 ALA A O 1
ATOM 2775 N N . VAL A 1 363 ? -36.360 3.552 29.308 1.00 93.31 363 VAL A N 1
ATOM 2776 C CA . VAL A 1 363 ? -35.718 3.438 27.997 1.00 93.31 363 VAL A CA 1
ATOM 2777 C C . VAL A 1 363 ? -34.387 2.710 28.144 1.00 93.31 363 VAL A C 1
ATOM 2779 O O . VAL A 1 363 ? -33.537 3.102 28.936 1.00 93.31 363 VAL A O 1
ATOM 2782 N N . GLN A 1 364 ? -34.200 1.649 27.362 1.00 93.75 364 GLN A N 1
ATOM 2783 C CA . GLN A 1 364 ? -32.979 0.850 27.352 1.00 93.75 364 GLN A CA 1
ATOM 2784 C C . GLN A 1 364 ? -32.380 0.811 25.948 1.00 93.75 364 GLN A C 1
ATOM 2786 O O . GLN A 1 364 ? -33.083 0.510 24.981 1.00 93.75 364 GLN A O 1
ATOM 2791 N N . THR A 1 365 ? -31.067 1.024 25.824 1.00 93.62 365 THR A N 1
ATOM 2792 C CA . THR A 1 365 ? -30.364 0.816 24.553 1.00 93.62 365 THR A CA 1
ATOM 2793 C C . THR A 1 365 ? -29.432 -0.388 24.590 1.00 93.62 365 THR A C 1
ATOM 2795 O O . THR A 1 365 ? -28.846 -0.734 25.615 1.00 93.62 365 THR A O 1
ATOM 2798 N N . ARG A 1 366 ? -29.265 -1.041 23.440 1.00 90.75 366 ARG A N 1
ATOM 2799 C CA . ARG A 1 366 ? -28.315 -2.142 23.241 1.00 90.75 366 ARG A CA 1
ATOM 2800 C C . ARG A 1 366 ? -27.450 -1.879 22.012 1.00 90.75 366 ARG A C 1
ATOM 2802 O O . ARG A 1 366 ? -27.873 -1.196 21.082 1.00 90.75 366 ARG A O 1
ATOM 2809 N N . GLY A 1 367 ? -26.232 -2.414 22.023 1.00 89.06 367 GLY A N 1
ATOM 2810 C CA . GLY A 1 367 ? -25.320 -2.376 20.880 1.00 89.06 367 GLY A CA 1
ATOM 2811 C C . GLY A 1 367 ? -25.418 -3.654 20.049 1.00 89.06 367 GLY A C 1
ATOM 2812 O O . GLY A 1 367 ? -25.506 -4.744 20.609 1.00 89.06 367 GLY A O 1
ATOM 2813 N N . PHE A 1 368 ? -25.369 -3.522 18.728 1.00 86.94 368 PHE A N 1
ATOM 2814 C CA . PHE A 1 368 ? -25.286 -4.627 17.776 1.00 86.94 368 PHE A CA 1
ATOM 2815 C C . PHE A 1 368 ? -24.207 -4.328 16.725 1.00 86.94 368 PHE A C 1
ATOM 2817 O O . PHE A 1 368 ? -24.037 -3.183 16.300 1.00 86.94 368 PHE A O 1
ATOM 2824 N N . ALA A 1 369 ? -23.452 -5.343 16.310 1.00 80.25 369 ALA A N 1
ATOM 2825 C CA . ALA A 1 369 ? -22.404 -5.200 15.302 1.00 80.25 369 ALA A CA 1
ATOM 2826 C C . ALA A 1 369 ? -22.950 -5.458 13.887 1.00 80.25 369 ALA A C 1
ATOM 2828 O O . ALA A 1 369 ? -23.768 -6.343 13.687 1.00 80.25 369 ALA A O 1
ATOM 2829 N N . GLY A 1 370 ? -22.460 -4.732 12.879 1.00 67.12 370 GLY A N 1
ATOM 2830 C CA . GLY A 1 370 ? -22.626 -5.142 11.477 1.00 67.12 370 GLY A CA 1
ATOM 2831 C C . GLY A 1 370 ? -24.016 -4.937 10.863 1.00 67.12 370 GLY A C 1
ATOM 2832 O O . GLY A 1 370 ? -24.623 -5.895 10.396 1.00 67.12 370 GLY A O 1
ATOM 2833 N N . PHE A 1 371 ? -24.493 -3.688 10.791 1.00 72.19 371 PHE A N 1
ATOM 2834 C CA . PHE A 1 371 ? -25.668 -3.292 9.982 1.00 72.19 371 PHE A CA 1
ATOM 2835 C C . PHE A 1 371 ? -26.916 -4.175 10.203 1.00 72.19 371 PHE A C 1
ATOM 2837 O O . PHE A 1 371 ? -27.701 -4.398 9.287 1.00 72.19 371 PHE A O 1
ATOM 2844 N N . PHE A 1 372 ? -27.085 -4.701 11.422 1.00 77.06 372 PHE A N 1
ATOM 2845 C CA . PHE A 1 372 ? -28.185 -5.599 11.800 1.00 77.06 372 PHE A CA 1
ATOM 2846 C C . PHE A 1 372 ? -28.266 -6.900 10.980 1.00 77.06 372 PHE A C 1
ATOM 2848 O O . PHE A 1 372 ? -29.323 -7.516 10.906 1.00 77.06 372 PHE A O 1
ATOM 2855 N N . GLY A 1 373 ? -27.161 -7.322 10.350 1.00 78.75 373 GLY A N 1
ATOM 2856 C CA . GLY A 1 373 ? -27.136 -8.483 9.454 1.00 78.75 373 GLY A CA 1
ATOM 2857 C C . GLY A 1 373 ? -27.888 -8.266 8.134 1.00 78.75 373 GLY A C 1
ATOM 2858 O O . GLY A 1 373 ? -28.143 -9.227 7.411 1.00 78.75 373 GLY A O 1
ATOM 2859 N N . LEU A 1 374 ? -28.251 -7.021 7.810 1.00 83.50 374 LEU A N 1
ATOM 2860 C CA . LEU A 1 374 ? -29.020 -6.674 6.619 1.00 83.50 374 LEU A CA 1
ATOM 2861 C C . LEU A 1 374 ? -28.086 -6.210 5.495 1.00 83.50 374 LEU A C 1
ATOM 2863 O O . LEU A 1 374 ? -27.619 -5.073 5.472 1.00 83.50 374 LEU A O 1
ATOM 2867 N N . PHE A 1 375 ? -27.842 -7.080 4.515 1.00 87.56 375 PHE A N 1
ATOM 2868 C CA . PHE A 1 375 ? -27.062 -6.749 3.318 1.00 87.56 375 PHE A CA 1
ATOM 2869 C C . PHE A 1 375 ? -27.955 -6.080 2.264 1.00 87.56 375 PHE A C 1
ATOM 2871 O O . PHE A 1 375 ? -28.236 -6.654 1.212 1.00 87.56 375 PHE A O 1
ATOM 2878 N N . ILE A 1 376 ? -28.449 -4.877 2.559 1.00 90.62 376 ILE A N 1
ATOM 2879 C CA . ILE A 1 376 ? -29.419 -4.181 1.704 1.00 90.62 376 ILE A CA 1
ATOM 2880 C C . ILE A 1 376 ? -28.777 -3.044 0.909 1.00 90.62 376 ILE A C 1
ATOM 2882 O O . ILE A 1 376 ? -27.966 -2.271 1.415 1.00 90.62 376 ILE A O 1
ATOM 2886 N N . ALA A 1 377 ? -29.189 -2.881 -0.340 1.00 91.62 377 ALA A N 1
ATOM 2887 C CA . ALA A 1 377 ? -29.058 -1.624 -1.058 1.00 91.62 377 ALA A CA 1
ATOM 2888 C C . ALA A 1 377 ? -30.381 -0.858 -1.005 1.00 91.62 377 ALA A C 1
ATOM 2890 O O . ALA A 1 377 ? -31.449 -1.454 -0.952 1.00 91.62 377 ALA A O 1
ATOM 2891 N N . TYR A 1 378 ? -30.319 0.465 -1.045 1.00 91.88 378 TYR A N 1
ATOM 2892 C CA . TYR A 1 378 ? -31.488 1.331 -1.054 1.00 91.88 378 TYR A CA 1
ATOM 2893 C C . TYR A 1 378 ? -31.597 2.075 -2.386 1.00 91.88 378 TYR A C 1
ATOM 2895 O O . TYR A 1 378 ? -30.631 2.705 -2.826 1.00 91.88 378 TYR A O 1
ATOM 2903 N N . SER A 1 379 ? -32.775 2.015 -3.004 1.00 91.69 379 SER A N 1
ATOM 2904 C CA . SER A 1 379 ? -33.110 2.733 -4.232 1.00 91.69 379 SER A CA 1
ATOM 2905 C C . SER A 1 379 ? -34.267 3.710 -3.967 1.00 91.69 379 SER A C 1
ATOM 2907 O O . SER A 1 379 ? -35.391 3.273 -3.705 1.00 91.69 379 SER A O 1
ATOM 2909 N N . PRO A 1 380 ? -34.025 5.035 -3.984 1.00 88.69 380 PRO A N 1
ATOM 2910 C CA . PRO A 1 380 ? -35.085 6.025 -3.811 1.00 88.69 380 PRO A CA 1
ATOM 2911 C C . PRO A 1 380 ? -36.038 6.040 -5.012 1.00 88.69 380 PRO A C 1
ATOM 2913 O O . PRO A 1 380 ? -35.598 5.982 -6.162 1.00 88.69 380 PRO A O 1
ATOM 2916 N N . VAL A 1 381 ? -37.334 6.248 -4.775 1.00 87.88 381 VAL A N 1
ATOM 2917 C CA . VAL A 1 381 ? -38.331 6.359 -5.853 1.00 87.88 381 VAL A CA 1
ATOM 2918 C C . VAL A 1 381 ? -38.006 7.522 -6.799 1.00 87.88 381 VAL A C 1
ATOM 2920 O O . VAL A 1 381 ? -37.659 8.622 -6.375 1.00 87.88 381 VAL A O 1
ATOM 2923 N N . GLY A 1 382 ? -38.107 7.310 -8.111 1.00 84.31 382 GLY A N 1
ATOM 2924 C CA . GLY A 1 382 ? -37.775 8.344 -9.102 1.00 84.31 382 GLY A CA 1
ATOM 2925 C C . GLY A 1 382 ? -36.281 8.644 -9.238 1.00 84.31 382 GLY A C 1
ATOM 2926 O O . GLY A 1 382 ? -35.926 9.657 -9.830 1.00 84.31 382 GLY A O 1
ATOM 2927 N N . SER A 1 383 ? -35.408 7.779 -8.725 1.00 84.12 383 SER A N 1
ATOM 2928 C CA . SER A 1 383 ? -33.965 7.836 -8.935 1.00 84.12 383 SER A CA 1
ATOM 2929 C C . SER A 1 383 ? -33.486 6.525 -9.555 1.00 84.12 383 SER A C 1
ATOM 2931 O O . SER A 1 383 ? -33.921 5.457 -9.145 1.00 84.12 383 SER A O 1
ATOM 2933 N N . ALA A 1 384 ? -32.562 6.591 -10.515 1.00 83.69 384 ALA A N 1
ATOM 2934 C CA . ALA A 1 384 ? -31.852 5.403 -11.004 1.00 83.69 384 ALA A CA 1
ATOM 2935 C C . ALA A 1 384 ? -30.692 4.988 -10.075 1.00 83.69 384 ALA A C 1
ATOM 2937 O O . ALA A 1 384 ? -30.022 3.987 -10.315 1.00 83.69 384 ALA A O 1
ATOM 2938 N N . LEU A 1 385 ? -30.411 5.780 -9.033 1.00 85.44 385 LEU A N 1
ATOM 2939 C CA . LEU A 1 385 ? -29.331 5.505 -8.091 1.00 85.44 385 LEU A CA 1
ATOM 2940 C C . LEU A 1 385 ? -29.724 4.389 -7.125 1.00 85.44 385 LEU A C 1
ATOM 2942 O O . LEU A 1 385 ? -30.766 4.454 -6.474 1.00 85.44 385 LEU A O 1
ATOM 2946 N N . THR A 1 386 ? -28.810 3.443 -6.953 1.00 87.31 386 THR A N 1
ATOM 2947 C CA . THR A 1 386 ? -28.876 2.407 -5.924 1.00 87.31 386 THR A CA 1
ATOM 2948 C C . THR A 1 386 ? -27.681 2.586 -5.000 1.00 87.31 386 THR A C 1
ATOM 2950 O O . THR A 1 386 ? -26.535 2.565 -5.449 1.00 87.31 386 THR A O 1
ATOM 2953 N N . ARG A 1 387 ? -27.935 2.794 -3.705 1.00 86.75 387 ARG A N 1
ATOM 2954 C CA . ARG A 1 387 ? -26.887 3.018 -2.705 1.00 86.75 387 ARG A CA 1
ATOM 2955 C C . ARG A 1 387 ? -26.766 1.809 -1.777 1.00 86.75 387 ARG A C 1
ATOM 2957 O O . ARG A 1 387 ? -27.737 1.508 -1.086 1.00 86.75 387 ARG A O 1
ATOM 2964 N N . PRO A 1 388 ? -25.603 1.142 -1.693 1.00 86.00 388 PRO A N 1
ATOM 2965 C CA . PRO A 1 388 ? -25.400 0.093 -0.699 1.00 86.00 388 PRO A CA 1
ATOM 2966 C C . PRO A 1 388 ? -25.485 0.681 0.719 1.00 86.00 388 PRO A C 1
ATOM 2968 O O . PRO A 1 388 ? -24.913 1.737 0.984 1.00 86.00 388 PRO A O 1
ATOM 2971 N N . GLN A 1 389 ? -26.195 0.001 1.619 1.00 85.69 389 GLN A N 1
ATOM 2972 C CA . GLN A 1 389 ? -26.337 0.342 3.041 1.00 85.69 389 GLN A CA 1
ATOM 2973 C C . GLN A 1 389 ? -25.703 -0.759 3.905 1.00 85.69 389 GLN A C 1
ATOM 2975 O O . GLN A 1 389 ? -26.327 -1.314 4.804 1.00 85.69 389 GLN A O 1
ATOM 2980 N N . LEU A 1 390 ? -24.465 -1.118 3.568 1.00 79.75 390 LEU A N 1
ATOM 2981 C CA . LEU A 1 390 ? -23.710 -2.225 4.156 1.00 79.75 390 LEU A CA 1
ATOM 2982 C C . LEU A 1 390 ? -22.196 -1.927 4.099 1.00 79.75 390 LEU A C 1
ATOM 2984 O O . LEU A 1 390 ? -21.796 -0.989 3.396 1.00 79.75 390 LEU A O 1
ATOM 2988 N N . PRO A 1 391 ? -21.334 -2.694 4.801 1.00 75.62 391 PRO A N 1
ATOM 2989 C CA . PRO A 1 391 ? -19.887 -2.505 4.736 1.00 75.62 391 PRO A CA 1
ATOM 2990 C C . PRO A 1 391 ? -19.364 -2.619 3.301 1.00 75.62 391 PRO A C 1
ATOM 2992 O O . PRO A 1 391 ? -19.818 -3.464 2.534 1.00 75.62 391 PRO A O 1
ATOM 2995 N N . GLY A 1 392 ? -18.354 -1.819 2.947 1.00 72.19 392 GLY A N 1
ATOM 2996 C CA . GLY A 1 392 ? -17.809 -1.773 1.582 1.00 72.19 392 GLY A CA 1
ATOM 2997 C C . GLY A 1 392 ? -17.224 -3.091 1.057 1.00 72.19 392 GLY A C 1
ATOM 2998 O O . GLY A 1 392 ? -17.079 -3.242 -0.155 1.00 72.19 392 GLY A O 1
ATOM 2999 N N . LEU A 1 393 ? -16.914 -4.031 1.955 1.00 73.38 393 LEU A N 1
ATOM 3000 C CA . LEU A 1 393 ? -16.367 -5.352 1.642 1.00 73.38 393 LEU A CA 1
ATOM 3001 C C . LEU A 1 393 ? -17.427 -6.405 1.292 1.00 73.38 393 LEU A C 1
ATOM 3003 O O . LEU A 1 393 ? -17.064 -7.515 0.921 1.00 73.38 393 LEU A O 1
ATOM 3007 N N . LEU A 1 394 ? -18.714 -6.083 1.409 1.00 80.56 394 LEU A N 1
ATOM 3008 C CA . LEU A 1 394 ? -19.811 -7.024 1.201 1.00 80.56 394 LEU A CA 1
ATOM 3009 C C . LEU A 1 394 ? -20.660 -6.593 -0.002 1.00 80.56 394 LEU A C 1
ATOM 3011 O O . LEU A 1 394 ? -20.667 -5.421 -0.386 1.00 80.56 394 LEU A O 1
ATOM 3015 N N . ALA A 1 395 ? -21.374 -7.547 -0.599 1.00 85.50 395 ALA A N 1
ATOM 3016 C CA . ALA A 1 395 ? -22.349 -7.284 -1.653 1.00 85.50 395 ALA A CA 1
ATOM 3017 C C . ALA A 1 395 ? -23.767 -7.221 -1.061 1.00 85.50 395 ALA A C 1
ATOM 3019 O O . ALA A 1 395 ? -24.083 -8.006 -0.163 1.00 85.50 395 ALA A O 1
ATOM 3020 N N . PRO A 1 396 ? -24.640 -6.315 -1.539 1.00 87.62 396 PRO A N 1
ATOM 3021 C CA . PRO A 1 396 ? -26.050 -6.366 -1.186 1.00 87.62 396 PRO A CA 1
ATOM 3022 C C . PRO A 1 396 ? -26.691 -7.644 -1.739 1.00 87.62 396 PRO A C 1
ATOM 3024 O O . PRO A 1 396 ? -26.467 -8.005 -2.891 1.00 87.62 396 PRO A O 1
ATOM 3027 N N . VAL A 1 397 ? -27.532 -8.290 -0.934 1.00 89.31 397 VAL A N 1
ATOM 3028 C CA . VAL A 1 397 ? -28.354 -9.448 -1.335 1.00 89.31 397 VAL A CA 1
ATOM 3029 C C . VAL A 1 397 ? -29.811 -9.059 -1.590 1.00 89.31 397 VAL A C 1
ATOM 3031 O O . VAL A 1 397 ? -30.562 -9.810 -2.201 1.00 89.31 397 VAL A O 1
ATOM 3034 N N . GLN A 1 398 ? -30.218 -7.876 -1.125 1.00 89.75 398 GLN A N 1
ATOM 3035 C CA . GLN A 1 398 ? -31.562 -7.330 -1.290 1.00 89.75 398 GLN A CA 1
ATOM 3036 C C . GLN A 1 398 ? -31.486 -5.855 -1.687 1.00 89.75 398 GLN A C 1
ATOM 3038 O O . GLN A 1 398 ? -30.561 -5.143 -1.293 1.00 89.75 398 GLN A O 1
ATOM 3043 N N . CYS A 1 399 ? -32.477 -5.377 -2.439 1.00 91.12 399 CYS A N 1
ATOM 3044 C CA . CYS A 1 399 ? -32.655 -3.957 -2.717 1.00 91.12 399 CYS A CA 1
ATOM 3045 C C . CYS A 1 399 ? -34.020 -3.500 -2.203 1.00 91.12 399 CYS A C 1
ATOM 3047 O O . CYS A 1 399 ? -35.050 -4.039 -2.595 1.00 91.12 399 CYS A O 1
ATOM 3049 N N . VAL A 1 400 ? -34.008 -2.515 -1.309 1.00 91.94 400 VAL A N 1
ATOM 3050 C CA . VAL A 1 400 ? -35.198 -1.917 -0.707 1.00 91.94 400 VAL A CA 1
ATOM 3051 C C . VAL A 1 400 ? -35.481 -0.592 -1.406 1.00 91.94 400 VAL A C 1
ATOM 3053 O O . VAL A 1 400 ? -34.561 0.176 -1.697 1.00 91.94 400 VAL A O 1
ATOM 3056 N N . SER A 1 401 ? -36.754 -0.312 -1.657 1.00 89.38 401 SER A N 1
ATOM 3057 C CA . SER A 1 401 ? -37.215 0.965 -2.203 1.00 89.38 401 SER A CA 1
ATOM 3058 C C . SER A 1 401 ? -38.309 1.561 -1.323 1.00 89.38 401 SER A C 1
ATOM 3060 O O . SER A 1 401 ? -38.795 0.908 -0.400 1.00 89.38 401 SER A O 1
ATOM 3062 N N . GLU A 1 402 ? -38.642 2.828 -1.551 1.00 87.56 402 GLU A N 1
ATOM 3063 C CA . GLU A 1 402 ? -39.756 3.468 -0.849 1.00 87.56 402 GLU A CA 1
ATOM 3064 C C . GLU A 1 402 ? -41.080 2.939 -1.416 1.00 87.56 402 GLU A C 1
ATOM 3066 O O . GLU A 1 402 ? -41.314 3.027 -2.621 1.00 87.56 402 GLU A O 1
ATOM 3071 N N . ASP A 1 403 ? -41.960 2.448 -0.547 1.00 80.56 403 ASP A N 1
ATOM 3072 C CA . ASP A 1 403 ? -43.368 2.235 -0.872 1.00 80.56 403 ASP A CA 1
ATOM 3073 C C . ASP A 1 403 ? -44.200 3.283 -0.131 1.00 80.56 403 ASP A C 1
ATOM 3075 O O . ASP A 1 403 ? -44.026 3.511 1.067 1.00 80.56 403 ASP A O 1
ATOM 3079 N N . VAL A 1 404 ? -45.078 3.956 -0.865 1.00 79.31 404 VAL A N 1
ATOM 3080 C CA . VAL A 1 404 ? -45.952 5.012 -0.342 1.00 79.31 404 VAL A CA 1
ATOM 3081 C C . VAL A 1 404 ? -47.411 4.565 -0.248 1.00 79.31 404 VAL A C 1
ATOM 3083 O O . VAL A 1 404 ? -48.288 5.393 -0.013 1.00 79.31 404 VAL A O 1
ATOM 3086 N N . GLY A 1 405 ? -47.694 3.275 -0.467 1.00 79.56 405 GLY A N 1
ATOM 3087 C CA . GLY A 1 405 ? -49.025 2.679 -0.321 1.00 79.56 405 GLY A CA 1
ATOM 3088 C C . GLY A 1 405 ? -50.067 3.170 -1.336 1.00 79.56 405 GLY A C 1
ATOM 3089 O O . GLY A 1 405 ? -51.225 2.770 -1.273 1.00 79.56 405 GLY A O 1
ATOM 3090 N N . SER A 1 406 ? -49.677 4.042 -2.274 1.00 84.69 406 SER A N 1
ATOM 3091 C CA . SER A 1 406 ? -50.517 4.595 -3.340 1.00 84.69 406 SER A CA 1
ATOM 3092 C C . SER A 1 406 ? -49.689 4.837 -4.600 1.00 84.69 406 SER A C 1
ATOM 3094 O O . SER A 1 406 ? -48.751 5.639 -4.605 1.00 84.69 406 SER A O 1
ATOM 3096 N N . ALA A 1 407 ? -50.071 4.183 -5.701 1.00 77.06 407 ALA A N 1
ATOM 3097 C CA . ALA A 1 407 ? -49.376 4.307 -6.983 1.00 77.06 407 ALA A CA 1
ATOM 3098 C C . ALA A 1 407 ? -49.339 5.762 -7.494 1.00 77.06 407 ALA A C 1
ATOM 3100 O O . ALA A 1 407 ? -48.312 6.216 -8.003 1.00 77.06 407 ALA A O 1
ATOM 3101 N N . GLY A 1 408 ? -50.429 6.516 -7.299 1.00 84.44 408 GLY A N 1
ATOM 3102 C CA . GLY A 1 408 ? -50.517 7.920 -7.708 1.00 84.44 408 GLY A CA 1
ATOM 3103 C C . GLY A 1 408 ? -49.561 8.819 -6.922 1.00 84.44 408 GLY A C 1
ATOM 3104 O O . GLY A 1 408 ? -48.821 9.607 -7.511 1.00 84.44 408 GLY A O 1
ATOM 3105 N N . LEU A 1 409 ? -49.502 8.650 -5.597 1.00 83.56 409 LEU A N 1
ATOM 3106 C CA . LEU A 1 409 ? -48.578 9.408 -4.750 1.00 83.56 409 LEU A CA 1
ATOM 3107 C C . LEU A 1 409 ? -47.111 9.085 -5.085 1.00 83.56 409 LEU A C 1
ATOM 3109 O O . LEU A 1 409 ? -46.272 9.986 -5.135 1.00 83.56 409 LEU A O 1
ATOM 3113 N N . GLY A 1 410 ? -46.811 7.818 -5.388 1.00 83.94 410 GLY A N 1
ATOM 3114 C CA . GLY A 1 410 ? -45.463 7.376 -5.755 1.00 83.94 410 GLY A CA 1
ATOM 3115 C C . GLY A 1 410 ? -44.975 8.029 -7.047 1.00 83.94 410 GLY A C 1
ATOM 3116 O O . GLY A 1 410 ? -43.839 8.500 -7.119 1.00 83.94 410 GLY A O 1
ATOM 3117 N N . GLN A 1 411 ? -45.849 8.148 -8.049 1.00 84.94 411 GLN A N 1
ATOM 3118 C CA . GLN A 1 411 ? -45.545 8.843 -9.304 1.00 84.94 411 GLN A CA 1
ATOM 3119 C C . GLN A 1 411 ? -45.306 10.345 -9.117 1.00 84.94 411 GLN A C 1
ATOM 3121 O O . GLN A 1 411 ? -44.398 10.900 -9.750 1.00 84.94 411 GLN A O 1
ATOM 3126 N N . VAL A 1 412 ? -46.076 10.997 -8.242 1.00 87.88 412 VAL A N 1
ATOM 3127 C CA . VAL A 1 412 ? -45.890 12.418 -7.914 1.00 87.88 412 VAL A CA 1
ATOM 3128 C C . VAL A 1 412 ? -44.525 12.637 -7.266 1.00 87.88 412 VAL A C 1
ATOM 3130 O O . VAL A 1 412 ? -43.746 13.458 -7.753 1.00 87.88 412 VAL A O 1
ATOM 3133 N N . LEU A 1 413 ? -44.187 11.860 -6.233 1.00 86.56 413 LEU A N 1
ATOM 3134 C CA . LEU A 1 413 ? -42.899 11.958 -5.540 1.00 86.56 413 LEU A CA 1
ATOM 3135 C C . LEU A 1 413 ? -41.721 11.635 -6.464 1.00 86.56 413 LEU A C 1
ATOM 3137 O O . LEU A 1 413 ? -40.724 12.361 -6.473 1.00 86.56 413 LEU A O 1
ATOM 3141 N N . ALA A 1 414 ? -41.855 10.604 -7.306 1.00 87.38 414 ALA A N 1
ATOM 3142 C CA . ALA A 1 414 ? -40.853 10.268 -8.312 1.00 87.38 414 ALA A CA 1
ATOM 3143 C C . ALA A 1 414 ? -40.592 11.444 -9.262 1.00 87.38 414 ALA A C 1
ATOM 3145 O O . ALA A 1 414 ? -39.447 11.775 -9.563 1.00 87.38 414 ALA A O 1
ATOM 3146 N N . THR A 1 415 ? -41.661 12.084 -9.736 1.00 88.94 415 THR A N 1
ATOM 3147 C CA . THR A 1 415 ? -41.581 13.201 -10.681 1.00 88.94 415 THR A CA 1
ATOM 3148 C C . THR A 1 415 ? -40.990 14.443 -10.031 1.00 88.94 415 THR A C 1
ATOM 3150 O O . THR A 1 415 ? -40.079 15.042 -10.596 1.00 88.94 415 THR A O 1
ATOM 3153 N N . GLN A 1 416 ? -41.422 14.786 -8.816 1.00 89.25 416 GLN A N 1
ATOM 3154 C CA . GLN A 1 416 ? -40.833 15.886 -8.051 1.00 89.25 416 GLN A CA 1
ATOM 3155 C C . GLN A 1 416 ? -39.332 15.677 -7.827 1.00 89.25 416 GLN A C 1
ATOM 3157 O O . GLN A 1 416 ? -38.543 16.594 -8.063 1.00 89.25 416 GLN A O 1
ATOM 3162 N N . ARG A 1 417 ? -38.916 14.465 -7.436 1.00 88.62 417 ARG A N 1
ATOM 3163 C CA . ARG A 1 417 ? -37.502 14.150 -7.209 1.00 88.62 417 ARG A CA 1
ATOM 3164 C C . ARG A 1 417 ? -36.686 14.234 -8.501 1.00 88.62 417 ARG A C 1
ATOM 3166 O O . ARG A 1 417 ? -35.627 14.861 -8.485 1.00 88.62 417 ARG A O 1
ATOM 3173 N N . ARG A 1 418 ? -37.187 13.689 -9.618 1.00 88.88 418 ARG A N 1
ATOM 3174 C CA . ARG A 1 418 ? -36.541 13.818 -10.940 1.00 88.88 418 ARG A CA 1
ATOM 3175 C C . ARG A 1 418 ? -36.385 15.276 -11.354 1.00 88.88 418 ARG A C 1
ATOM 3177 O O . ARG A 1 418 ? -35.291 15.670 -11.742 1.00 88.88 418 ARG A O 1
ATOM 3184 N N . ASN A 1 419 ? -37.434 16.083 -11.218 1.00 90.19 419 ASN A N 1
ATOM 3185 C CA . ASN A 1 419 ? -37.395 17.501 -11.578 1.00 90.19 419 ASN A CA 1
ATOM 3186 C C . ASN A 1 419 ? -36.384 18.268 -10.718 1.00 90.19 419 ASN A C 1
ATOM 3188 O O . ASN A 1 419 ? -35.587 19.040 -11.245 1.00 90.19 419 ASN A O 1
ATOM 3192 N N . ALA A 1 420 ? -36.356 18.014 -9.406 1.00 88.44 420 ALA A N 1
ATOM 3193 C CA . ALA A 1 420 ? -35.383 18.626 -8.506 1.00 88.44 420 ALA A CA 1
ATOM 3194 C C . ALA A 1 420 ? -33.937 18.220 -8.845 1.00 88.44 420 ALA A C 1
ATOM 3196 O O . ALA A 1 420 ? -33.040 19.063 -8.819 1.00 88.44 420 ALA A O 1
ATOM 3197 N N . GLN A 1 421 ? -33.697 16.948 -9.184 1.00 86.31 421 GLN A N 1
ATOM 3198 C CA . GLN A 1 421 ? -32.381 16.464 -9.615 1.00 86.31 421 GLN A CA 1
ATOM 3199 C C . GLN A 1 421 ? -31.954 17.089 -10.946 1.00 86.31 421 GLN A C 1
ATOM 3201 O O . GLN A 1 421 ? -30.845 17.608 -11.033 1.00 86.31 421 GLN A O 1
ATOM 3206 N N . GLN A 1 422 ? -32.837 17.107 -11.948 1.00 87.19 422 GLN A N 1
ATOM 3207 C CA . GLN A 1 422 ? -32.576 17.740 -13.243 1.00 87.19 422 GLN A CA 1
ATOM 3208 C C . GLN A 1 422 ? -32.301 19.236 -13.095 1.00 87.19 422 GLN A C 1
ATOM 3210 O O . GLN A 1 422 ? -31.389 19.753 -13.730 1.00 87.19 422 GLN A O 1
ATOM 3215 N N . TRP A 1 423 ? -33.047 19.933 -12.234 1.00 88.56 423 TRP A N 1
ATOM 3216 C CA . TRP A 1 423 ? -32.802 21.344 -11.952 1.00 88.56 423 TRP A CA 1
ATOM 3217 C C . TRP A 1 423 ? -31.429 21.570 -11.317 1.00 88.56 423 TRP A C 1
ATOM 3219 O O . TRP A 1 423 ? -30.666 22.402 -11.800 1.00 88.56 423 TRP A O 1
ATOM 3229 N N . ARG A 1 424 ? -31.067 20.790 -10.287 1.00 86.00 424 ARG A N 1
ATOM 3230 C CA . ARG A 1 424 ? -29.730 20.858 -9.670 1.00 86.00 424 ARG A CA 1
ATOM 3231 C C . ARG A 1 424 ? -28.620 20.553 -10.670 1.00 86.00 424 ARG A C 1
ATOM 3233 O O . ARG A 1 424 ? -27.598 21.229 -10.643 1.00 86.00 424 ARG A O 1
ATOM 3240 N N . GLN A 1 425 ? -28.821 19.564 -11.539 1.00 83.69 425 GLN A N 1
ATOM 3241 C CA . GLN A 1 425 ? -27.858 19.204 -12.574 1.00 83.69 425 GLN A CA 1
ATOM 3242 C C . GLN A 1 425 ? -27.682 20.344 -13.582 1.00 83.69 425 GLN A C 1
ATOM 3244 O O . GLN A 1 425 ? -26.560 20.795 -13.779 1.00 83.69 425 GLN A O 1
ATOM 3249 N N . ARG A 1 426 ? -28.775 20.883 -14.136 1.00 85.69 426 ARG A N 1
ATOM 3250 C CA . ARG A 1 426 ? -28.731 22.040 -15.045 1.00 85.69 426 ARG A CA 1
ATOM 3251 C C . ARG A 1 426 ? -28.094 23.262 -14.390 1.00 85.69 426 ARG A C 1
ATOM 3253 O O . ARG A 1 426 ? -27.349 23.983 -15.040 1.00 85.69 426 ARG A O 1
ATOM 3260 N N . TRP A 1 427 ? -28.360 23.493 -13.105 1.00 82.88 427 TRP A N 1
ATOM 3261 C CA . TRP A 1 427 ? -27.740 24.581 -12.349 1.00 82.88 427 TRP A CA 1
ATOM 3262 C C . TRP A 1 427 ? -26.234 24.378 -12.162 1.00 82.88 427 TRP A C 1
ATOM 3264 O O . TRP A 1 427 ? -25.463 25.326 -12.291 1.00 82.88 427 TRP A O 1
ATOM 3274 N N . ALA A 1 428 ? -25.799 23.148 -11.879 1.00 81.44 428 ALA A N 1
ATOM 3275 C CA . ALA A 1 428 ? -24.384 22.806 -11.792 1.00 81.44 428 ALA A CA 1
ATOM 3276 C C . ALA A 1 428 ? -23.683 22.948 -13.154 1.00 81.44 428 ALA A C 1
ATOM 3278 O O . ALA A 1 428 ? -22.620 23.558 -13.220 1.00 81.44 428 ALA A O 1
ATOM 3279 N N . GLU A 1 429 ? -24.304 22.467 -14.234 1.00 81.62 429 GLU A N 1
ATOM 3280 C CA . GLU A 1 429 ? -23.823 22.626 -15.613 1.00 81.62 429 GLU A CA 1
ATOM 3281 C C . GLU A 1 429 ? -23.738 24.106 -16.006 1.00 81.62 429 GLU A C 1
ATOM 3283 O O . GLU A 1 429 ? -22.722 24.537 -16.540 1.00 81.62 429 GLU A O 1
ATOM 3288 N N . PHE A 1 430 ? -24.748 24.914 -15.665 1.00 81.44 430 PHE A N 1
ATOM 3289 C CA . PHE A 1 430 ? -24.718 26.362 -15.868 1.00 81.44 430 PHE A CA 1
ATOM 3290 C C . PHE A 1 430 ? -23.596 27.031 -15.067 1.00 81.44 430 PHE A C 1
ATOM 3292 O O . PHE A 1 430 ? -22.882 27.864 -15.605 1.00 81.44 430 PHE A O 1
ATOM 3299 N N . ARG A 1 431 ? -23.366 26.666 -13.802 1.00 77.12 431 ARG A N 1
ATOM 3300 C CA . ARG A 1 431 ? -22.241 27.219 -13.022 1.00 77.12 431 ARG A CA 1
ATOM 3301 C C . ARG A 1 431 ? -20.874 26.831 -13.582 1.00 77.12 431 ARG A C 1
ATOM 3303 O O . ARG A 1 431 ? -19.936 27.611 -13.468 1.00 77.12 431 ARG A O 1
ATOM 3310 N N . ALA A 1 432 ? -20.757 25.624 -14.129 1.00 74.56 432 ALA A N 1
ATOM 3311 C CA . ALA A 1 432 ? -19.507 25.090 -14.660 1.00 74.56 432 ALA A CA 1
ATOM 3312 C C . ALA A 1 432 ? -19.254 25.476 -16.129 1.00 74.56 432 ALA A C 1
ATOM 3314 O O . ALA A 1 432 ? -18.146 25.278 -16.628 1.00 74.56 432 ALA A O 1
ATOM 3315 N N . ALA A 1 433 ? -20.259 26.002 -16.835 1.00 78.69 433 ALA A N 1
ATOM 3316 C CA . ALA A 1 433 ? -20.129 26.359 -18.238 1.00 78.69 433 ALA A CA 1
ATOM 3317 C C . ALA A 1 433 ? -19.262 27.628 -18.416 1.00 78.69 433 ALA A C 1
ATOM 3319 O O . ALA A 1 433 ? -19.502 28.647 -17.762 1.00 78.69 433 ALA A O 1
ATOM 3320 N N . PRO A 1 434 ? -18.277 27.617 -19.339 1.00 75.69 434 PRO A N 1
ATOM 3321 C CA . PRO A 1 434 ? -17.371 28.752 -19.543 1.00 75.69 434 PRO A CA 1
ATOM 3322 C C . PRO A 1 434 ? -18.088 30.064 -19.887 1.00 75.69 434 PRO A C 1
ATOM 3324 O O . PRO A 1 434 ? -17.651 31.136 -19.480 1.00 75.69 434 PRO A O 1
ATOM 3327 N N . ALA A 1 435 ? -19.204 29.978 -20.618 1.00 75.88 435 ALA A N 1
ATOM 3328 C CA . ALA A 1 435 ? -19.971 31.134 -21.082 1.00 75.88 435 ALA A CA 1
ATOM 3329 C C . ALA A 1 435 ? -20.780 31.832 -19.975 1.00 75.88 435 ALA A C 1
ATOM 3331 O O . ALA A 1 435 ? -21.1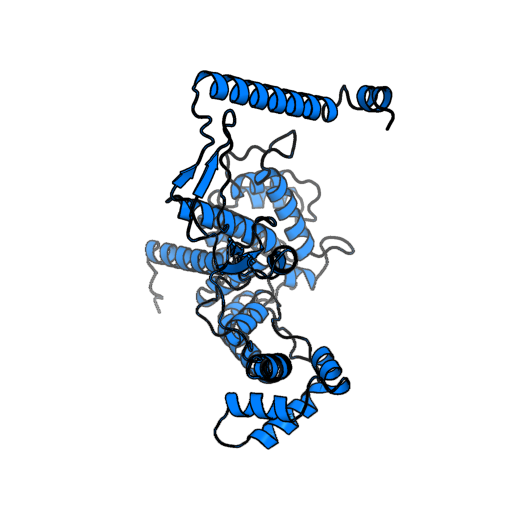99 32.971 -20.150 1.00 75.88 435 ALA A O 1
ATOM 3332 N N . SER A 1 436 ? -21.013 31.166 -18.847 1.00 72.81 436 SER A N 1
ATOM 3333 C CA . SER A 1 436 ? -21.861 31.653 -17.754 1.00 72.81 436 SER A CA 1
ATOM 3334 C C . SER A 1 436 ? -21.084 31.951 -16.482 1.00 72.81 436 SER A C 1
ATOM 3336 O O . SER A 1 436 ? -21.668 32.513 -15.567 1.00 72.81 436 SER A O 1
ATOM 3338 N N . ALA A 1 437 ? -19.785 31.646 -16.413 1.00 68.50 437 ALA A N 1
ATOM 3339 C CA . ALA A 1 437 ? -18.972 31.899 -15.225 1.00 68.50 437 ALA A CA 1
ATOM 3340 C C . ALA A 1 437 ? -18.996 33.382 -14.801 1.00 68.50 437 ALA A C 1
ATOM 3342 O O . ALA A 1 437 ? -19.256 33.677 -13.636 1.00 68.50 437 ALA A O 1
ATOM 3343 N N . PHE A 1 438 ? -18.811 34.311 -15.748 1.00 69.50 438 PHE A N 1
ATOM 3344 C CA . PHE A 1 438 ? -18.855 35.754 -15.473 1.00 69.50 438 PHE A CA 1
ATOM 3345 C C . PHE A 1 438 ? -20.265 36.235 -15.123 1.00 69.50 438 PHE A C 1
ATOM 3347 O O . PHE A 1 438 ? -20.454 36.828 -14.067 1.00 69.50 438 PHE A O 1
ATOM 3354 N N . SER A 1 439 ? -21.269 35.909 -15.944 1.00 75.69 439 SER A N 1
ATOM 3355 C CA . SER A 1 439 ? -22.658 36.311 -15.681 1.00 75.69 439 SER A CA 1
ATOM 3356 C C . SER A 1 439 ? -23.207 35.715 -14.383 1.00 75.69 439 SER A C 1
ATOM 3358 O O . SER A 1 439 ? -24.006 36.350 -13.704 1.00 75.69 439 SER A O 1
ATOM 3360 N N . PHE A 1 440 ? -22.782 34.508 -14.005 1.00 71.56 440 PHE A N 1
ATOM 3361 C CA . PHE A 1 440 ? -23.162 33.876 -12.745 1.00 71.56 440 PHE A CA 1
ATOM 3362 C C . PHE A 1 440 ? -22.586 34.629 -11.543 1.00 71.56 440 PHE A C 1
ATOM 3364 O O . PHE A 1 440 ? -23.339 34.932 -10.621 1.00 71.56 440 PHE A O 1
ATOM 3371 N N . VAL A 1 441 ? -21.288 34.956 -11.561 1.00 73.19 441 VAL A N 1
ATOM 3372 C CA . VAL A 1 441 ? -20.640 35.752 -10.501 1.00 73.19 441 VAL A CA 1
ATOM 3373 C C . VAL A 1 441 ? -21.274 37.142 -10.406 1.00 73.19 441 VAL A C 1
ATOM 3375 O O . VAL A 1 441 ? -21.634 37.575 -9.315 1.00 73.19 441 VAL A O 1
ATOM 3378 N N . GLU A 1 442 ? -21.512 37.791 -11.545 1.00 74.81 442 GLU A N 1
ATOM 3379 C CA . GLU A 1 442 ? -22.114 39.126 -11.627 1.00 74.81 442 GLU A CA 1
ATOM 3380 C C . GLU A 1 442 ? -23.570 39.158 -11.126 1.00 74.81 442 GLU A C 1
ATOM 3382 O O . GLU A 1 442 ? -23.969 40.092 -10.437 1.00 74.81 442 GLU A O 1
ATOM 3387 N N . THR A 1 443 ? -24.360 38.113 -11.403 1.00 75.06 443 THR A N 1
ATOM 3388 C CA . THR A 1 443 ? -25.772 38.035 -10.976 1.00 75.06 443 THR A CA 1
ATOM 3389 C C . THR A 1 443 ? -25.930 37.580 -9.519 1.00 75.06 443 THR A C 1
ATOM 3391 O O . THR A 1 443 ? -26.897 37.958 -8.862 1.00 75.06 443 THR A O 1
ATOM 3394 N N . MET A 1 444 ? -25.021 36.741 -9.008 1.00 76.88 444 MET A N 1
ATOM 3395 C CA . MET A 1 444 ? -25.123 36.142 -7.665 1.00 76.88 444 MET A CA 1
ATOM 3396 C C . MET A 1 444 ? -24.276 36.855 -6.602 1.00 76.88 444 MET A C 1
ATOM 3398 O O . MET A 1 444 ? -24.442 36.555 -5.422 1.00 76.88 444 MET A O 1
ATOM 3402 N N . GLY A 1 445 ? -23.410 37.794 -6.998 1.00 60.59 445 GLY A N 1
ATOM 3403 C CA . GLY A 1 445 ? -22.679 38.681 -6.089 1.00 60.59 445 GLY A CA 1
ATOM 3404 C C . GLY A 1 445 ? -21.671 37.967 -5.185 1.00 60.59 445 GLY A C 1
ATOM 3405 O O . GLY A 1 445 ? -21.695 38.184 -3.974 1.00 60.59 445 GLY A O 1
ATOM 3406 N N . LEU A 1 446 ? -20.824 37.104 -5.761 1.00 53.62 446 LEU A N 1
ATOM 3407 C CA . LEU A 1 446 ? -19.706 36.454 -5.058 1.00 53.62 446 LEU A CA 1
ATOM 3408 C C . LEU A 1 446 ? -18.380 37.182 -5.267 1.00 53.62 446 LEU A C 1
ATOM 3410 O O . LEU A 1 446 ? -18.103 37.559 -6.427 1.00 53.62 446 LEU A O 1
#

Solvent-accessible surface area (backbone atoms only — not comparable to full-atom values): 25071 Å² total; per-residue (Å²): 133,83,74,80,81,74,55,71,65,59,58,50,53,54,49,50,50,32,51,49,54,23,53,49,48,41,22,48,53,38,57,79,97,44,32,92,78,50,57,76,55,51,48,36,71,94,46,58,66,63,57,42,33,17,44,37,11,25,40,64,53,45,79,78,66,80,54,28,63,60,54,35,51,34,38,76,69,62,60,33,51,71,71,26,38,38,54,33,38,37,72,77,42,75,89,70,58,31,69,64,53,32,53,51,54,60,59,45,34,82,42,77,61,64,80,68,71,41,64,77,50,56,36,58,38,45,47,75,49,77,51,69,44,93,98,40,46,42,53,55,52,51,48,48,55,52,45,66,49,47,52,53,67,69,49,85,71,79,55,97,72,80,60,84,61,90,66,39,74,40,44,43,43,54,58,51,57,63,66,57,86,81,71,76,49,84,78,34,69,69,49,51,37,54,52,59,69,68,47,56,83,47,41,68,57,30,45,54,50,36,37,61,73,60,60,48,44,75,81,12,43,37,58,49,52,27,25,54,37,49,72,43,42,72,63,35,11,44,28,29,23,50,24,50,56,29,45,67,72,76,46,78,50,62,58,44,55,22,50,42,24,52,52,46,48,50,35,39,53,53,57,73,58,48,58,92,79,52,60,61,97,60,59,44,62,57,36,58,42,48,64,61,50,16,52,54,43,34,62,57,38,46,66,54,50,44,52,48,47,12,47,48,48,42,60,45,50,63,52,53,54,60,70,65,49,82,74,83,77,71,96,60,85,82,72,82,55,83,40,78,47,80,42,59,55,54,72,85,44,47,64,60,44,53,60,52,35,70,75,35,92,42,36,43,71,45,67,43,73,68,66,85,76,45,41,30,21,41,30,54,63,53,50,94,57,70,45,75,57,51,64,78,91,60,65,62,82,44,76,47,63,74,80,74,95,38,74,68,61,44,53,52,51,14,47,53,46,37,52,53,49,52,50,54,50,52,51,50,51,45,62,71,32,83,89,31,42,64,60,47,38,70,73,70,72,113

Mean predicted aligned error: 8.38 Å